Protein AF-A0AAD8Y8S9-F1 (afdb_monomer_lite)

Radius of gyration: 29.92 Å; chains: 1; bounding box: 89×87×7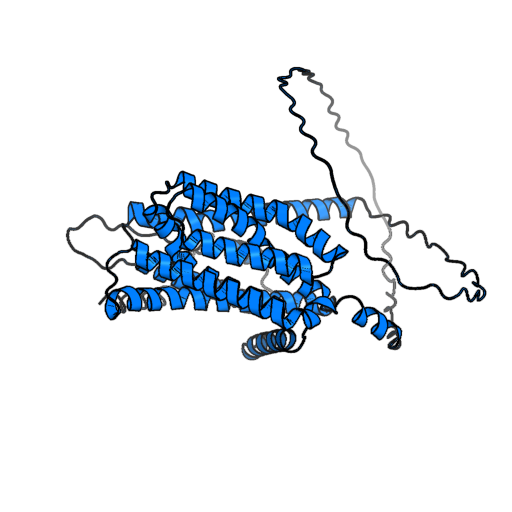2 Å

Foldseek 3Di:
DDPVVVVVLLVVLVCVQCVQLQLVLLLLLLLLLLLLVLQLLLCLQVLCVVLVHDLVLLVVLVVLLQVLQVVLLVVLVVCCVPVNLLVLLLQLLVLSLVLLVLSLPDNHSVSSSSSSNSNSNNVSSVNSSLVSLCVLDDPVCNVSSVVSSVLSSLVSSLVSLVCNLVLLCCVCPVVVPVDPNVSSSVSSVSSSVSSVVSSVSSVVSVVSNRPSPPPVVVVVVVCPPPPPPPPPPPDPDDDDDDDDDDDDDDDDDDDDDDDDDDDDDDDDDDDDDDDDDDDDDDDDDDDDDDDDDDDDDDDDPPPPPPPPPPPDPVVVVVVVVVVVVVVVVVVVVVVVCCCVSSVVSVCCCVVPVDDSSNSSVVVSVLSVVLSVLVVCVVVVVVVVVVCVVVDDDDDPPPVVLSVVLSPQPFDQDDDDDDPDPDDRQTDRDRDDPDDDDDDDDDDDDDPRPPRVPPPD

Structure (mmCIF, N/CA/C/O backbone):
data_AF-A0AAD8Y8S9-F1
#
_entry.id   AF-A0AAD8Y8S9-F1
#
loop_
_atom_site.group_PDB
_atom_site.id
_atom_site.type_symbol
_atom_site.label_atom_id
_atom_site.label_alt_id
_atom_site.label_comp_id
_atom_site.label_asym_id
_atom_site.label_entity_id
_atom_site.label_seq_id
_atom_site.pdbx_PDB_ins_code
_atom_site.Cartn_x
_atom_site.Cartn_y
_atom_site.Cartn_z
_atom_site.occupancy
_atom_site.B_iso_or_equiv
_atom_site.auth_seq_id
_atom_site.auth_comp_id
_atom_site.auth_asym_id
_atom_site.auth_atom_id
_atom_site.pdbx_PDB_model_num
ATOM 1 N N . MET A 1 1 ? 11.846 24.682 -14.831 1.00 52.94 1 MET A N 1
ATOM 2 C CA . MET A 1 1 ? 10.849 23.632 -15.148 1.00 52.94 1 MET A CA 1
ATOM 3 C C . MET A 1 1 ? 9.465 24.227 -14.907 1.00 52.94 1 MET A C 1
ATOM 5 O O . MET A 1 1 ? 9.273 24.819 -13.855 1.00 52.94 1 MET A O 1
ATOM 9 N N . THR A 1 2 ? 8.550 24.214 -15.878 1.00 69.31 2 THR A N 1
ATOM 10 C CA . THR A 1 2 ? 7.237 24.877 -15.729 1.00 69.31 2 THR A CA 1
ATOM 11 C C . THR A 1 2 ? 6.221 23.908 -15.118 1.00 69.31 2 THR A C 1
ATOM 13 O O . THR A 1 2 ? 6.289 22.711 -15.359 1.00 69.31 2 THR A O 1
ATOM 16 N N . THR A 1 3 ? 5.237 24.379 -14.348 1.00 67.00 3 THR A N 1
ATOM 17 C CA . THR A 1 3 ? 4.162 23.514 -13.800 1.00 67.00 3 THR A CA 1
ATOM 18 C C . THR A 1 3 ? 3.434 22.713 -14.886 1.00 67.00 3 THR A C 1
ATOM 20 O O . THR A 1 3 ? 3.060 21.560 -14.674 1.00 67.00 3 THR A O 1
ATOM 23 N N . LYS A 1 4 ? 3.319 23.292 -16.089 1.00 70.31 4 LYS A N 1
ATOM 24 C CA . LYS A 1 4 ? 2.827 22.611 -17.293 1.00 70.31 4 LYS A CA 1
ATOM 25 C C . LYS A 1 4 ? 3.644 21.360 -17.639 1.00 70.31 4 LYS A C 1
ATOM 27 O O . LYS A 1 4 ? 3.042 20.367 -18.031 1.00 70.31 4 LYS A O 1
ATOM 32 N N . SER A 1 5 ? 4.966 21.366 -17.446 1.00 82.75 5 SER A N 1
ATOM 33 C CA . SER A 1 5 ? 5.802 20.201 -17.752 1.00 82.75 5 SER A CA 1
ATOM 34 C C . SER A 1 5 ? 5.580 19.054 -16.767 1.00 82.75 5 SER A C 1
ATOM 36 O O . SER A 1 5 ? 5.562 17.909 -17.191 1.00 82.75 5 SER A O 1
ATOM 38 N N . ILE A 1 6 ? 5.339 19.327 -15.477 1.00 83.12 6 ILE A N 1
ATOM 39 C CA . ILE A 1 6 ? 5.088 18.265 -14.482 1.00 83.12 6 ILE A CA 1
ATOM 40 C C . ILE A 1 6 ? 3.789 17.527 -14.805 1.00 83.12 6 ILE A C 1
ATOM 42 O O . ILE A 1 6 ? 3.783 16.301 -14.873 1.00 83.12 6 ILE A O 1
ATOM 46 N N . LEU A 1 7 ? 2.696 18.261 -15.048 1.00 88.44 7 LEU A N 1
ATOM 47 C CA . LEU A 1 7 ? 1.416 17.640 -15.391 1.00 88.44 7 LEU A CA 1
ATOM 48 C C . LEU A 1 7 ? 1.521 16.837 -16.693 1.00 88.44 7 LEU A C 1
ATOM 50 O O . LEU A 1 7 ? 1.014 15.721 -16.756 1.00 88.44 7 LEU A O 1
ATOM 54 N N . GLN A 1 8 ? 2.226 17.365 -17.697 1.00 92.00 8 GLN A N 1
ATOM 55 C CA . GLN A 1 8 ? 2.483 16.654 -18.949 1.00 92.00 8 GLN A CA 1
ATOM 56 C C . GLN A 1 8 ? 3.297 15.373 -18.730 1.00 92.00 8 GLN A C 1
ATOM 58 O O . GLN A 1 8 ? 2.920 14.336 -19.264 1.00 92.00 8 GLN A O 1
ATOM 63 N N . THR A 1 9 ? 4.350 15.395 -17.906 1.00 88.38 9 THR A N 1
ATOM 64 C CA . THR A 1 9 ? 5.124 14.191 -17.552 1.00 88.38 9 THR A CA 1
ATOM 65 C C . THR A 1 9 ? 4.269 13.166 -16.799 1.00 88.38 9 THR A C 1
ATOM 67 O O . THR A 1 9 ? 4.338 11.970 -17.077 1.00 88.38 9 THR A O 1
ATOM 70 N N . GLN A 1 10 ? 3.408 13.604 -15.878 1.00 92.94 10 GLN A N 1
ATOM 71 C CA . GLN A 1 10 ? 2.506 12.701 -15.152 1.00 92.94 10 GLN A CA 1
ATOM 72 C C . GLN A 1 10 ? 1.436 12.092 -16.065 1.00 92.94 10 GLN A C 1
ATOM 74 O O . GLN A 1 10 ? 1.157 10.899 -15.980 1.00 92.94 10 GLN A O 1
ATOM 79 N N . GLN A 1 11 ? 0.869 12.884 -16.978 1.00 95.06 11 GLN A N 1
ATOM 80 C CA . GLN A 1 11 ? -0.057 12.396 -18.002 1.00 95.06 11 GLN A CA 1
ATOM 81 C C . GLN A 1 11 ? 0.637 11.430 -18.963 1.00 95.06 11 GLN A C 1
ATOM 83 O O . GLN A 1 11 ? 0.073 10.392 -19.302 1.00 95.06 11 GLN A O 1
ATOM 88 N N . HIS A 1 12 ? 1.869 11.742 -19.367 1.00 95.06 12 HIS A N 1
ATOM 89 C CA . HIS A 1 12 ? 2.670 10.900 -20.244 1.00 95.06 12 HIS A CA 1
ATOM 90 C C . HIS A 1 12 ? 2.972 9.544 -19.601 1.00 95.06 12 HIS A C 1
ATOM 92 O O . HIS A 1 12 ? 2.678 8.511 -20.195 1.00 95.06 12 HIS A O 1
ATOM 98 N N . THR A 1 13 ? 3.477 9.528 -18.365 1.00 94.25 13 THR A N 1
ATOM 99 C CA . THR A 1 13 ? 3.764 8.280 -17.636 1.00 94.25 13 THR A CA 1
ATOM 100 C C . THR A 1 13 ? 2.497 7.471 -17.362 1.00 94.25 13 THR A C 1
ATOM 102 O O . THR A 1 13 ? 2.500 6.259 -17.563 1.00 94.25 13 THR A O 1
ATOM 105 N N . LEU A 1 14 ? 1.381 8.118 -17.002 1.00 95.69 14 LEU A N 1
ATOM 106 C CA . LEU A 1 14 ? 0.089 7.442 -16.853 1.00 95.69 14 LEU A CA 1
ATOM 107 C C . LEU A 1 14 ? -0.353 6.781 -18.164 1.00 95.69 14 LEU A C 1
ATOM 109 O O . LEU A 1 14 ? -0.742 5.616 -18.176 1.00 95.69 14 LEU A O 1
ATOM 113 N N . HIS A 1 15 ? -0.263 7.507 -19.276 1.00 96.56 15 HIS A N 1
ATOM 114 C CA . HIS A 1 15 ? -0.602 6.989 -20.596 1.00 96.56 15 HIS A CA 1
ATOM 115 C C . HIS A 1 15 ? 0.310 5.821 -21.000 1.00 96.56 15 HIS A C 1
ATOM 117 O O . HIS A 1 15 ? -0.178 4.831 -21.539 1.00 96.56 15 HIS A O 1
ATOM 123 N N . LEU A 1 16 ? 1.609 5.875 -20.678 1.00 94.69 16 LEU A N 1
ATOM 124 C CA . LEU A 1 16 ? 2.534 4.755 -20.885 1.00 94.69 16 LEU A CA 1
ATOM 125 C C . LEU A 1 16 ? 2.113 3.504 -20.102 1.00 94.69 16 LEU A C 1
ATOM 127 O O . LEU A 1 16 ? 2.138 2.406 -20.658 1.00 94.69 16 LEU A O 1
ATOM 131 N N . PHE A 1 17 ? 1.697 3.654 -18.840 1.00 94.94 17 PHE A N 1
ATOM 132 C CA . PHE A 1 17 ? 1.209 2.530 -18.036 1.00 94.94 17 PHE A CA 1
ATOM 133 C C . PHE A 1 17 ? -0.097 1.958 -18.568 1.00 94.94 17 PHE A C 1
ATOM 135 O O . PHE A 1 17 ? -0.252 0.745 -18.632 1.00 94.94 17 PHE A O 1
ATOM 142 N N . LEU A 1 18 ? -1.040 2.815 -18.954 1.00 94.62 18 LEU A N 1
ATOM 143 C CA . LEU A 1 18 ? -2.363 2.376 -19.389 1.00 94.62 18 LEU A CA 1
ATOM 144 C C . LEU A 1 18 ? -2.374 1.813 -20.813 1.00 94.62 18 LEU A C 1
ATOM 146 O O . LEU A 1 18 ? -3.229 0.984 -21.122 1.00 94.62 18 LEU A O 1
ATOM 150 N N . ASN A 1 19 ? -1.432 2.209 -21.668 1.00 95.50 19 ASN A N 1
ATOM 151 C CA . ASN A 1 19 ? -1.376 1.713 -23.041 1.00 95.50 19 ASN A CA 1
ATOM 152 C C . ASN A 1 19 ? -0.568 0.432 -23.203 1.00 95.50 19 ASN A C 1
ATOM 154 O O . ASN A 1 19 ? -0.796 -0.286 -24.173 1.00 95.50 19 ASN A O 1
ATOM 158 N N . ASN A 1 20 ? 0.363 0.132 -22.297 1.00 93.38 20 ASN A N 1
ATOM 159 C CA . ASN A 1 20 ? 1.139 -1.097 -22.378 1.00 93.38 20 ASN A CA 1
ATOM 160 C C . ASN A 1 20 ? 0.414 -2.233 -21.627 1.00 93.38 20 ASN A C 1
ATOM 162 O O . ASN A 1 20 ? 0.330 -2.189 -20.397 1.00 93.38 20 ASN A O 1
ATOM 166 N N . PRO A 1 21 ? -0.101 -3.272 -22.320 1.00 91.31 21 PRO A N 1
ATOM 167 C CA . PRO A 1 21 ? -0.893 -4.323 -21.683 1.00 91.31 21 PRO A CA 1
ATOM 168 C C . PRO A 1 21 ? -0.152 -5.060 -20.562 1.00 91.31 21 PRO A C 1
ATOM 170 O O . PRO A 1 21 ? -0.786 -5.491 -19.601 1.00 91.31 21 PRO A O 1
ATOM 173 N N . SER A 1 22 ? 1.178 -5.183 -20.652 1.00 92.56 22 SER A N 1
ATOM 174 C CA . SER A 1 22 ? 1.963 -5.925 -19.661 1.00 92.56 22 SER A CA 1
ATOM 175 C C . SER A 1 22 ? 2.154 -5.184 -18.338 1.00 92.56 22 SER A C 1
ATOM 177 O O . SER A 1 22 ? 2.364 -5.825 -17.308 1.00 92.56 22 SER A O 1
ATOM 179 N N . THR A 1 23 ? 2.069 -3.851 -18.341 1.00 95.38 23 THR A N 1
ATOM 180 C CA . THR A 1 23 ? 2.217 -3.016 -17.139 1.00 95.38 23 THR A CA 1
ATOM 181 C C . THR A 1 23 ? 0.886 -2.470 -16.645 1.00 95.38 23 THR A C 1
ATOM 183 O O . THR A 1 23 ? 0.728 -2.279 -15.440 1.00 95.38 23 THR A O 1
ATOM 186 N N . ARG A 1 24 ? -0.101 -2.300 -17.534 1.00 96.50 24 ARG A N 1
ATOM 187 C CA . ARG A 1 24 ? -1.433 -1.772 -17.220 1.00 96.50 24 ARG A CA 1
ATOM 188 C C . ARG A 1 24 ? -2.076 -2.471 -16.033 1.00 96.50 24 ARG A C 1
ATOM 190 O O . ARG A 1 24 ? -2.418 -1.821 -15.049 1.00 96.50 24 ARG A O 1
ATOM 197 N N . THR A 1 25 ? -2.246 -3.786 -16.114 1.00 96.88 25 THR A N 1
ATOM 198 C CA . THR A 1 25 ? -2.974 -4.525 -15.078 1.00 96.88 25 THR A CA 1
ATOM 199 C C . THR A 1 25 ? -2.217 -4.583 -13.752 1.00 96.88 25 THR A C 1
ATOM 201 O O . THR A 1 25 ? -2.823 -4.236 -12.740 1.00 96.88 25 THR A O 1
ATOM 204 N N . PRO A 1 26 ? -0.907 -4.899 -13.710 1.00 96.81 26 PRO A N 1
ATOM 205 C CA . PRO A 1 26 ? -0.109 -4.777 -12.487 1.00 96.81 26 PRO A CA 1
ATOM 206 C C . PRO A 1 26 ? -0.210 -3.398 -11.818 1.00 96.81 26 PRO A C 1
ATOM 208 O O . PRO A 1 26 ? -0.417 -3.312 -10.607 1.00 96.81 26 PRO A O 1
ATOM 211 N N . THR A 1 27 ? -0.135 -2.324 -12.608 1.00 97.25 27 THR A N 1
ATOM 212 C CA . THR A 1 27 ? -0.271 -0.945 -12.125 1.00 97.25 27 THR A CA 1
ATOM 213 C C . THR A 1 27 ? -1.664 -0.678 -11.555 1.00 97.25 27 THR A C 1
ATOM 215 O O . THR A 1 27 ? -1.774 -0.186 -10.434 1.00 97.25 27 THR A O 1
ATOM 218 N N . ILE A 1 28 ? -2.733 -1.056 -12.268 1.00 97.44 28 ILE A N 1
ATOM 219 C CA . ILE A 1 28 ? -4.119 -0.887 -11.799 1.00 97.44 28 ILE A CA 1
ATOM 220 C C . ILE A 1 28 ? -4.354 -1.652 -10.494 1.00 97.44 28 ILE A C 1
ATOM 222 O O . ILE A 1 28 ? -4.948 -1.101 -9.570 1.00 97.44 28 ILE A O 1
ATOM 226 N N . VAL A 1 29 ? -3.873 -2.895 -10.393 1.00 97.44 29 VAL A N 1
ATOM 227 C CA . VAL A 1 29 ? -3.993 -3.731 -9.187 1.00 97.44 29 VAL A CA 1
ATOM 228 C C . VAL A 1 29 ? -3.345 -3.041 -7.986 1.00 97.44 29 VAL A C 1
ATOM 230 O O . VAL A 1 29 ? -3.935 -2.983 -6.906 1.00 97.44 29 VAL A O 1
ATOM 233 N N . LEU A 1 30 ? -2.152 -2.473 -8.172 1.00 97.38 30 LEU A N 1
ATOM 234 C CA . LEU A 1 30 ? -1.446 -1.772 -7.104 1.00 97.38 30 LEU A CA 1
ATOM 235 C C . LEU A 1 30 ? -2.103 -0.431 -6.744 1.00 97.38 30 LEU A C 1
ATOM 237 O O . LEU A 1 30 ? -2.157 -0.076 -5.562 1.00 97.38 30 LEU A O 1
ATOM 241 N N . TYR A 1 31 ? -2.651 0.279 -7.734 1.00 98.00 31 TYR A N 1
ATOM 242 C CA . TYR A 1 31 ? -3.430 1.500 -7.532 1.00 98.00 31 TYR A CA 1
ATOM 243 C C . TYR A 1 31 ? -4.644 1.235 -6.648 1.00 98.00 31 TYR A C 1
ATOM 245 O O . TYR A 1 31 ? -4.763 1.832 -5.580 1.00 98.00 31 TYR A O 1
ATOM 253 N N . VAL A 1 32 ? -5.519 0.308 -7.040 1.00 97.62 32 VAL A N 1
ATOM 254 C CA . VAL A 1 32 ? -6.746 0.029 -6.277 1.00 97.62 32 VAL A CA 1
ATOM 255 C C . VAL A 1 32 ? -6.432 -0.492 -4.877 1.00 97.62 32 VAL A C 1
ATOM 257 O O . VAL A 1 32 ? -7.050 -0.042 -3.913 1.00 97.62 32 VAL A O 1
ATOM 260 N N . ALA A 1 33 ? -5.425 -1.359 -4.731 1.00 97.62 33 ALA A N 1
ATOM 261 C CA . ALA A 1 33 ? -5.002 -1.859 -3.426 1.00 97.62 33 ALA A CA 1
ATOM 262 C C . ALA A 1 33 ? -4.489 -0.729 -2.521 1.00 97.62 33 ALA A C 1
ATOM 264 O O . ALA A 1 33 ? -4.821 -0.684 -1.339 1.00 97.62 33 ALA A O 1
ATOM 265 N N . SER A 1 34 ? -3.724 0.218 -3.065 1.00 97.56 34 SER A N 1
ATOM 266 C CA . SER A 1 34 ? -3.180 1.332 -2.281 1.00 97.56 34 SER A CA 1
ATOM 267 C C . SER A 1 34 ? -4.209 2.412 -1.980 1.00 97.56 34 SER A C 1
ATOM 269 O O . SER A 1 34 ? -4.171 2.994 -0.900 1.00 97.56 34 SER A O 1
ATOM 271 N N . PHE A 1 35 ? -5.152 2.652 -2.892 1.00 97.69 35 PHE A N 1
ATOM 272 C CA . PHE A 1 35 ? -6.320 3.485 -2.630 1.00 97.69 35 PHE A CA 1
ATOM 273 C C . PHE A 1 35 ? -7.147 2.906 -1.476 1.00 97.69 35 PHE A C 1
ATOM 275 O O . PHE A 1 35 ? -7.404 3.593 -0.487 1.00 97.69 35 PHE A O 1
ATOM 282 N N . GLY A 1 36 ? -7.489 1.615 -1.568 1.00 96.88 36 GLY A N 1
ATOM 283 C CA . GLY A 1 36 ? -8.200 0.887 -0.522 1.00 96.88 36 GLY A CA 1
ATOM 284 C C . GLY A 1 36 ? -7.439 0.894 0.801 1.00 96.88 36 GLY A C 1
ATOM 285 O O . GLY A 1 36 ? -8.038 1.168 1.836 1.00 96.88 36 GLY A O 1
ATOM 286 N N . GLY A 1 37 ? -6.119 0.682 0.757 1.00 96.38 37 GLY A N 1
ATOM 287 C CA . GLY A 1 37 ? -5.204 0.742 1.898 1.00 96.38 37 GLY A CA 1
ATOM 288 C C . GLY A 1 37 ? -5.150 2.115 2.576 1.00 96.38 37 GLY A C 1
ATOM 289 O O . GLY A 1 37 ? -5.147 2.222 3.800 1.00 96.38 37 GLY A O 1
ATOM 290 N N . ALA A 1 38 ? -5.162 3.189 1.791 1.00 96.06 38 ALA A N 1
ATOM 291 C CA . ALA A 1 38 ? -5.171 4.548 2.315 1.00 96.06 38 ALA A CA 1
ATOM 292 C C . ALA A 1 38 ? -6.505 4.915 2.978 1.00 96.06 38 ALA A C 1
ATOM 294 O O . ALA A 1 38 ? -6.507 5.604 3.998 1.00 96.06 38 ALA A O 1
ATOM 295 N N . LEU A 1 39 ? -7.620 4.418 2.436 1.00 95.12 39 LEU A N 1
ATOM 296 C CA . LEU A 1 39 ? -8.967 4.686 2.937 1.00 95.12 39 LEU A CA 1
ATOM 297 C C . LEU A 1 39 ? -9.153 4.234 4.392 1.00 95.12 39 LEU A C 1
ATOM 299 O O . LEU A 1 39 ? -9.723 4.951 5.203 1.00 95.12 39 LEU A O 1
ATOM 303 N N . HIS A 1 40 ? -8.642 3.055 4.741 1.00 94.75 40 HIS A N 1
ATOM 304 C CA . HIS A 1 40 ? -8.805 2.484 6.081 1.00 94.75 40 HIS A CA 1
ATOM 305 C C . HIS A 1 40 ? -7.580 2.697 6.999 1.00 94.75 40 HIS A C 1
ATOM 307 O O . HIS A 1 40 ? -7.557 2.216 8.137 1.00 94.75 40 HIS A O 1
ATOM 313 N N . ALA A 1 41 ? -6.557 3.428 6.542 1.00 93.56 41 ALA A N 1
ATOM 314 C CA . ALA A 1 41 ? -5.334 3.659 7.311 1.00 93.56 41 ALA A CA 1
ATOM 315 C C . ALA A 1 41 ? -5.613 4.375 8.644 1.00 93.56 41 ALA A C 1
ATOM 317 O O . ALA A 1 41 ? -5.140 3.932 9.689 1.00 93.56 41 ALA A O 1
ATOM 318 N N . ALA A 1 42 ? -6.440 5.426 8.623 1.00 91.19 42 ALA A N 1
ATOM 319 C CA . ALA A 1 42 ? -6.767 6.226 9.807 1.00 91.19 42 ALA A CA 1
ATOM 320 C C . ALA A 1 42 ? -7.533 5.437 10.884 1.00 91.19 42 ALA A C 1
ATOM 322 O O . ALA A 1 42 ? -7.372 5.699 12.072 1.00 91.19 42 ALA A O 1
ATOM 323 N N . VAL A 1 43 ? -8.336 4.450 10.479 1.00 95.56 43 VAL A N 1
ATOM 324 C CA . VAL A 1 43 ? -9.185 3.665 11.386 1.00 95.56 43 VAL A CA 1
ATOM 325 C C . VAL A 1 43 ? -8.520 2.380 11.878 1.00 95.56 43 VAL A C 1
ATOM 327 O O . VAL A 1 43 ? -8.980 1.777 12.841 1.00 95.56 43 VAL A O 1
ATOM 330 N N . THR A 1 44 ? -7.416 1.947 11.262 1.00 95.88 44 THR A N 1
ATOM 331 C CA . THR A 1 44 ? -6.828 0.624 11.533 1.00 95.88 44 THR A CA 1
ATOM 332 C C . THR A 1 44 ? -6.433 0.422 12.992 1.00 95.88 44 THR A C 1
ATOM 334 O O . THR A 1 44 ? -6.773 -0.601 13.587 1.00 95.88 44 THR A O 1
ATOM 337 N N . THR A 1 45 ? -5.783 1.410 13.600 1.00 94.81 45 THR A N 1
ATOM 338 C CA . THR A 1 45 ? -5.390 1.342 15.012 1.00 94.81 45 THR A CA 1
ATOM 339 C C . THR A 1 45 ? -6.612 1.325 15.934 1.00 94.81 45 THR A C 1
ATOM 341 O O . THR A 1 45 ? -6.680 0.509 16.852 1.00 94.81 45 THR A O 1
ATOM 344 N N . PHE A 1 46 ? -7.618 2.162 15.660 1.00 95.69 46 PHE A N 1
ATOM 345 C CA . PHE A 1 46 ? -8.862 2.212 16.437 1.00 95.69 46 PHE A CA 1
ATOM 346 C C . PHE A 1 46 ? -9.660 0.910 16.329 1.00 95.69 46 PHE A C 1
ATOM 348 O O . PHE A 1 46 ? -10.169 0.420 17.335 1.00 95.69 46 PHE A O 1
ATOM 355 N N . PHE A 1 47 ? -9.688 0.305 15.143 1.00 97.38 47 PHE A N 1
ATOM 356 C CA . PHE A 1 47 ? -10.296 -0.997 14.904 1.00 97.38 47 PHE A CA 1
ATOM 357 C C . PHE A 1 47 ? -9.645 -2.096 15.752 1.00 97.38 47 PHE A C 1
ATOM 359 O O . PHE A 1 47 ? -10.347 -2.844 16.432 1.00 97.38 47 PHE A O 1
ATOM 366 N N . TYR A 1 48 ? -8.313 -2.170 15.791 1.00 97.69 48 TYR A N 1
ATOM 367 C CA . TYR A 1 48 ? -7.624 -3.159 16.626 1.00 97.69 48 TYR A CA 1
ATOM 368 C C . TYR A 1 48 ? -7.924 -2.968 18.115 1.00 97.69 48 TYR A C 1
ATOM 370 O O . TYR A 1 48 ? -8.219 -3.946 18.802 1.00 97.69 48 TYR A O 1
ATOM 378 N N . LEU A 1 49 ? -7.937 -1.720 18.593 1.00 96.75 49 LEU A N 1
ATOM 379 C CA . LEU A 1 49 ? -8.338 -1.415 19.968 1.00 96.75 49 LEU A CA 1
ATOM 380 C C . LEU A 1 49 ? -9.792 -1.828 20.242 1.00 96.75 49 LEU A C 1
ATOM 382 O O . LEU A 1 49 ? -10.074 -2.372 21.303 1.00 96.75 49 LEU A O 1
ATOM 386 N N . SER A 1 50 ? -10.707 -1.626 19.287 1.00 96.56 50 SER A N 1
ATOM 387 C CA . SER A 1 50 ? -12.122 -2.008 19.433 1.00 96.56 50 SER A CA 1
ATOM 388 C C . SER A 1 50 ? -12.355 -3.525 19.470 1.00 96.56 50 SER A C 1
ATOM 390 O O . SER A 1 50 ? -13.326 -3.980 20.063 1.00 96.56 50 SER A O 1
ATOM 392 N N . ILE A 1 51 ? -11.442 -4.319 18.897 1.00 97.31 51 ILE A N 1
ATOM 393 C CA . ILE A 1 51 ? -11.425 -5.789 19.025 1.00 97.31 51 ILE A CA 1
ATOM 394 C C . ILE A 1 51 ? -10.842 -6.233 20.383 1.00 97.31 51 ILE A C 1
ATOM 396 O O . ILE A 1 51 ? -10.957 -7.398 20.758 1.00 97.31 51 ILE A O 1
ATOM 400 N N . GLY A 1 52 ? -10.231 -5.315 21.137 1.00 97.56 52 GLY A N 1
ATOM 401 C CA . GLY A 1 52 ? -9.581 -5.595 22.416 1.00 97.56 52 GLY A CA 1
ATOM 402 C C . GLY A 1 52 ? -8.087 -5.901 22.303 1.00 97.56 52 GLY A C 1
ATOM 403 O O . GLY A 1 52 ? -7.513 -6.445 23.243 1.00 97.56 52 GLY A O 1
ATOM 404 N N . ALA A 1 53 ? -7.439 -5.574 21.178 1.00 97.38 53 ALA A N 1
ATOM 405 C CA . ALA A 1 53 ? -5.988 -5.698 21.070 1.00 97.38 53 ALA A CA 1
ATOM 406 C C . ALA A 1 53 ? -5.292 -4.637 21.931 1.00 97.38 53 ALA A C 1
ATOM 408 O O . ALA A 1 53 ? -5.622 -3.453 21.874 1.00 97.38 53 ALA A O 1
ATOM 409 N N . SER A 1 54 ? -4.283 -5.051 22.690 1.00 96.88 54 SER A N 1
ATOM 410 C CA . SER A 1 54 ? -3.406 -4.125 23.416 1.00 96.88 54 SER A CA 1
ATOM 411 C C . SER A 1 54 ? -2.461 -3.368 22.470 1.00 96.88 54 SER A C 1
ATOM 413 O O . SER A 1 54 ? -2.173 -3.810 21.357 1.00 96.88 54 SER A O 1
ATOM 415 N N . THR A 1 55 ? -1.897 -2.247 22.925 1.00 93.19 55 THR A N 1
ATOM 416 C CA . THR A 1 55 ? -0.887 -1.476 22.171 1.00 93.19 55 THR A CA 1
ATOM 417 C C . THR A 1 55 ? 0.327 -2.327 21.784 1.00 93.19 55 THR A C 1
ATOM 419 O O . THR A 1 55 ? 0.803 -2.269 20.648 1.00 93.19 55 THR A O 1
ATOM 422 N N . LEU A 1 56 ? 0.779 -3.191 22.699 1.00 94.25 56 LEU A N 1
ATOM 423 C CA . LEU A 1 56 ? 1.853 -4.151 22.449 1.00 94.25 56 LEU A CA 1
ATOM 424 C C . LEU A 1 56 ? 1.479 -5.147 21.343 1.00 94.25 56 LEU A C 1
ATOM 426 O O . LEU A 1 56 ? 2.314 -5.494 20.509 1.00 94.25 56 LEU A O 1
ATOM 430 N N . GLU A 1 57 ? 0.232 -5.612 21.313 1.00 96.81 57 GLU A N 1
ATOM 431 C CA . GLU A 1 57 ? -0.240 -6.520 20.268 1.00 96.81 57 GLU A CA 1
ATOM 432 C C . GLU A 1 57 ? -0.344 -5.842 18.910 1.00 96.81 57 GLU A C 1
ATOM 434 O O . GLU A 1 57 ? 0.040 -6.456 17.920 1.00 96.81 57 GLU A O 1
ATOM 439 N N . ILE A 1 58 ? -0.764 -4.578 18.853 1.00 96.25 58 ILE A N 1
ATOM 440 C CA . ILE A 1 58 ? -0.742 -3.790 17.614 1.00 96.25 58 ILE A CA 1
ATOM 441 C C . ILE A 1 58 ? 0.691 -3.705 17.068 1.00 96.25 58 ILE A C 1
ATOM 443 O O . ILE A 1 58 ? 0.917 -3.972 15.885 1.00 96.25 58 ILE A O 1
ATOM 447 N N . GLY A 1 59 ? 1.673 -3.438 17.937 1.00 92.81 59 GLY A N 1
ATOM 448 C CA . GLY A 1 59 ? 3.091 -3.473 17.571 1.00 92.81 59 GLY A CA 1
ATOM 449 C C . GLY A 1 59 ? 3.541 -4.845 17.054 1.00 92.81 59 GLY A C 1
ATOM 450 O O . GLY A 1 59 ? 4.222 -4.931 16.032 1.00 92.81 59 GLY A O 1
ATOM 451 N N . ARG A 1 60 ? 3.105 -5.938 17.698 1.00 95.81 60 ARG A N 1
ATOM 452 C CA . ARG A 1 60 ? 3.391 -7.314 17.248 1.00 95.81 60 ARG A CA 1
ATOM 453 C C . ARG A 1 60 ? 2.768 -7.632 15.888 1.00 95.81 60 ARG A C 1
ATOM 455 O O . ARG A 1 60 ? 3.421 -8.281 15.078 1.00 95.81 60 ARG A O 1
ATOM 462 N N . LEU A 1 61 ? 1.543 -7.180 15.615 1.00 96.19 61 LEU A N 1
ATOM 463 C CA . LEU A 1 61 ? 0.903 -7.343 14.303 1.00 96.19 61 LEU A CA 1
ATOM 464 C C . LEU A 1 61 ? 1.705 -6.620 13.212 1.00 96.19 61 LEU A C 1
ATOM 466 O O . LEU A 1 61 ? 1.965 -7.202 12.161 1.00 96.19 61 LEU A O 1
ATOM 470 N N . GLY A 1 62 ? 2.149 -5.388 13.489 1.00 93.50 62 GLY A N 1
ATOM 471 C CA . GLY A 1 62 ? 3.056 -4.635 12.618 1.00 93.50 62 GLY A CA 1
ATOM 472 C C . GLY A 1 62 ? 4.358 -5.384 12.345 1.00 93.50 62 GLY A C 1
ATOM 473 O O . GLY A 1 62 ? 4.739 -5.566 11.192 1.00 93.50 62 GLY A O 1
ATOM 474 N N . PHE A 1 63 ? 4.997 -5.894 13.399 1.00 94.25 63 PHE A N 1
ATOM 475 C CA . PHE A 1 63 ? 6.219 -6.687 13.287 1.00 94.25 63 PHE A CA 1
ATOM 476 C C . PHE A 1 63 ? 6.034 -7.936 12.412 1.00 94.25 63 PHE A C 1
ATOM 478 O O . PHE A 1 63 ? 6.851 -8.182 11.528 1.00 94.25 63 PHE A O 1
ATOM 485 N N . ILE A 1 64 ? 4.945 -8.690 12.603 1.00 96.38 64 ILE A N 1
ATOM 486 C CA . ILE A 1 64 ? 4.628 -9.878 11.793 1.00 96.38 64 ILE A CA 1
ATOM 487 C C . ILE A 1 64 ? 4.500 -9.512 10.307 1.00 96.38 64 ILE A C 1
ATOM 489 O O . ILE A 1 64 ? 5.094 -10.185 9.463 1.00 96.38 64 ILE A O 1
ATOM 493 N N . MET A 1 65 ? 3.771 -8.436 9.984 1.00 96.06 65 MET A N 1
ATOM 494 C CA . MET A 1 65 ? 3.640 -7.958 8.601 1.00 96.06 65 MET A CA 1
ATOM 495 C C . MET A 1 65 ? 5.004 -7.590 8.003 1.00 96.06 65 MET A C 1
ATOM 497 O O . MET A 1 65 ? 5.316 -8.013 6.890 1.00 96.06 65 MET A O 1
ATOM 501 N N . SER A 1 66 ? 5.839 -6.859 8.748 1.00 92.44 66 SER A N 1
ATOM 502 C CA . SER A 1 66 ? 7.174 -6.444 8.301 1.00 92.44 66 SER A CA 1
ATOM 503 C C . SER A 1 66 ? 8.117 -7.622 8.070 1.00 92.44 66 SER A C 1
ATOM 505 O O . SER A 1 66 ? 8.839 -7.629 7.078 1.00 92.44 66 SER A O 1
ATOM 507 N N . VAL A 1 67 ? 8.098 -8.641 8.936 1.00 95.00 67 VAL A N 1
ATOM 508 C CA . VAL A 1 67 ? 8.878 -9.875 8.730 1.00 95.00 67 VAL A CA 1
ATOM 509 C C . VAL A 1 67 ? 8.407 -10.601 7.470 1.00 95.00 67 VAL A C 1
ATOM 511 O O . VAL A 1 67 ? 9.235 -11.014 6.659 1.00 95.00 67 VAL A O 1
ATOM 514 N N . GLY A 1 68 ? 7.090 -10.700 7.260 1.00 94.56 68 GLY A N 1
ATOM 515 C CA . GLY A 1 68 ? 6.520 -11.281 6.042 1.00 94.56 68 GLY A CA 1
ATOM 516 C C . GLY A 1 68 ? 6.938 -10.535 4.770 1.00 94.56 68 GLY A C 1
ATOM 517 O O . GLY A 1 68 ? 7.288 -11.167 3.774 1.00 94.56 68 GLY A O 1
ATOM 518 N N . ALA A 1 69 ? 6.978 -9.203 4.811 1.00 94.00 69 ALA A N 1
ATOM 519 C CA . ALA A 1 69 ? 7.453 -8.384 3.697 1.00 94.00 69 ALA A CA 1
ATOM 520 C C . ALA A 1 69 ? 8.968 -8.543 3.474 1.00 94.00 69 ALA A C 1
ATOM 522 O O . ALA A 1 69 ? 9.425 -8.723 2.347 1.00 94.00 69 ALA A O 1
ATOM 523 N N . LEU A 1 70 ? 9.759 -8.547 4.549 1.00 92.00 70 LEU A N 1
ATOM 524 C CA . LEU A 1 70 ? 11.213 -8.690 4.482 1.00 92.00 70 LEU A CA 1
ATOM 525 C C . LEU A 1 70 ? 11.625 -10.040 3.884 1.00 92.00 70 LEU A C 1
ATOM 527 O O . LEU A 1 70 ? 12.498 -10.088 3.023 1.00 92.00 70 LEU A O 1
ATOM 531 N N . MET A 1 71 ? 10.990 -11.129 4.322 1.00 94.94 71 MET A N 1
ATOM 532 C CA . MET A 1 71 ? 11.263 -12.473 3.808 1.00 94.94 71 MET A CA 1
ATOM 533 C C . MET A 1 71 ? 10.651 -12.698 2.424 1.00 94.94 71 MET A C 1
ATOM 535 O O . MET A 1 71 ? 11.256 -13.349 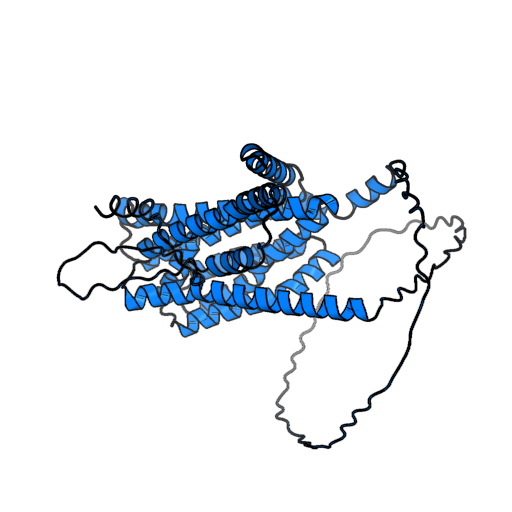1.573 1.00 94.94 71 MET A O 1
ATOM 539 N N . GLY A 1 72 ? 9.458 -12.154 2.180 1.00 94.12 72 GLY A N 1
ATOM 540 C CA . GLY A 1 72 ? 8.760 -12.322 0.913 1.00 94.12 72 GLY A CA 1
ATOM 541 C C . GLY A 1 72 ? 9.390 -11.533 -0.232 1.00 94.12 72 GLY A C 1
ATOM 542 O O . GLY A 1 72 ? 9.346 -11.999 -1.365 1.00 94.12 72 GLY A O 1
ATOM 543 N N . SER A 1 73 ? 10.051 -10.404 0.038 1.00 93.94 73 SER A N 1
ATOM 544 C CA . SER A 1 73 ? 10.705 -9.581 -0.987 1.00 93.94 73 SER A CA 1
ATOM 545 C C . SER A 1 73 ? 11.743 -10.352 -1.822 1.00 93.94 73 SER A C 1
ATOM 547 O O . SER A 1 73 ? 11.546 -10.442 -3.038 1.00 93.94 73 SER A O 1
ATOM 549 N N . PRO A 1 74 ? 12.790 -10.982 -1.246 1.00 95.00 74 PRO A N 1
ATOM 550 C CA . PRO A 1 74 ? 13.762 -11.756 -2.023 1.00 95.00 74 PRO A CA 1
ATOM 551 C C . PRO A 1 74 ? 13.130 -12.973 -2.708 1.00 95.00 74 PRO A C 1
ATOM 553 O O . PRO A 1 74 ? 13.450 -13.259 -3.860 1.00 95.00 74 PRO A O 1
ATOM 556 N N . MET A 1 75 ? 12.188 -13.657 -2.046 1.00 96.19 75 MET A N 1
ATOM 557 C CA . MET A 1 75 ? 11.465 -14.784 -2.647 1.00 96.19 75 MET A CA 1
ATOM 558 C C . MET A 1 75 ? 10.648 -14.351 -3.868 1.00 96.19 75 MET A C 1
ATOM 560 O O . MET A 1 75 ? 10.614 -15.051 -4.877 1.00 96.19 75 MET A O 1
ATOM 564 N N . SER A 1 76 ? 10.003 -13.190 -3.783 1.00 95.88 76 SER A N 1
ATOM 565 C CA . SER A 1 76 ? 9.179 -12.635 -4.849 1.00 95.88 76 SER A CA 1
ATOM 566 C C . SER A 1 76 ? 10.017 -12.142 -6.030 1.00 95.88 76 SER A C 1
ATOM 568 O O . SER A 1 76 ? 9.620 -12.364 -7.170 1.00 95.88 76 SER A O 1
ATOM 570 N N . GLY A 1 77 ? 11.207 -11.581 -5.775 1.00 94.81 77 GLY A N 1
ATOM 571 C CA . GLY A 1 77 ? 12.188 -11.248 -6.810 1.00 94.81 77 GLY A CA 1
ATOM 572 C C . GLY A 1 77 ? 12.702 -12.495 -7.530 1.00 94.81 77 GLY A C 1
ATOM 573 O O . GLY A 1 77 ? 12.621 -12.578 -8.750 1.00 94.81 77 GLY A O 1
ATOM 574 N N . TRP A 1 78 ? 13.103 -13.525 -6.780 1.00 96.31 78 TRP A N 1
ATOM 575 C CA . TRP A 1 78 ? 13.499 -14.811 -7.363 1.00 96.31 78 TRP A CA 1
ATOM 576 C C . TRP A 1 78 ? 12.379 -15.448 -8.201 1.00 96.31 78 TRP A C 1
ATOM 578 O O . TRP A 1 78 ? 12.621 -15.964 -9.293 1.00 96.31 78 TRP A O 1
ATOM 588 N N . ALA A 1 79 ? 11.137 -15.399 -7.712 1.00 96.31 79 ALA A N 1
ATOM 589 C CA . ALA A 1 79 ? 9.987 -15.913 -8.445 1.00 96.31 79 ALA A CA 1
ATOM 590 C C . ALA A 1 79 ? 9.682 -15.089 -9.707 1.00 96.31 79 ALA A C 1
ATOM 592 O O . ALA A 1 79 ? 9.319 -15.671 -10.727 1.00 96.31 79 ALA A O 1
ATOM 593 N N . LEU A 1 80 ? 9.858 -13.765 -9.653 1.00 94.88 80 LEU A N 1
ATOM 594 C CA . LEU A 1 80 ? 9.716 -12.859 -10.796 1.00 94.88 80 LEU A CA 1
ATOM 595 C C . LEU A 1 80 ? 10.747 -13.166 -11.889 1.00 94.88 80 LEU A C 1
ATOM 597 O O . LEU A 1 80 ? 10.409 -13.149 -13.075 1.00 94.88 80 LEU A O 1
ATOM 601 N N . ASP A 1 81 ? 11.975 -13.496 -11.493 1.00 94.31 81 ASP A N 1
ATOM 602 C CA . ASP A 1 81 ? 13.049 -13.860 -12.415 1.00 94.31 81 ASP A CA 1
ATOM 603 C C . ASP A 1 81 ? 12.819 -15.235 -13.053 1.00 94.31 81 ASP A C 1
ATOM 605 O O . ASP A 1 81 ? 12.995 -15.387 -14.261 1.00 94.31 81 ASP A O 1
ATOM 609 N N . LYS A 1 82 ? 12.391 -16.231 -12.264 1.00 95.62 82 LYS A N 1
ATOM 610 C CA . LYS A 1 82 ? 12.274 -17.624 -12.725 1.00 95.62 82 LYS A CA 1
ATOM 611 C C . LYS A 1 82 ? 10.947 -17.956 -13.408 1.00 95.62 82 LYS A C 1
ATOM 613 O O . LYS A 1 82 ? 10.930 -18.736 -14.354 1.00 95.62 82 LYS A O 1
ATOM 618 N N . TYR A 1 83 ? 9.840 -17.414 -12.912 1.00 95.31 83 TYR A N 1
ATOM 619 C CA . TYR A 1 83 ? 8.488 -17.770 -13.360 1.00 95.31 83 TYR A CA 1
ATOM 620 C C . TYR A 1 83 ? 7.754 -16.616 -14.055 1.00 95.31 83 TYR A C 1
ATOM 622 O O . TYR A 1 83 ? 6.588 -16.759 -14.432 1.00 95.31 83 TYR A O 1
ATOM 630 N N . GLY A 1 84 ? 8.417 -15.470 -14.219 1.00 94.12 84 GLY A N 1
ATOM 631 C CA . GLY A 1 84 ? 7.815 -14.262 -14.769 1.00 94.12 84 GLY A CA 1
ATOM 632 C C . GLY A 1 84 ? 6.887 -13.542 -13.779 1.00 94.12 84 GLY A C 1
ATOM 633 O O . GLY A 1 84 ? 6.737 -13.953 -12.629 1.00 94.12 84 GLY A O 1
ATOM 634 N N . PRO A 1 85 ? 6.243 -12.443 -14.209 1.00 96.00 85 PRO A N 1
ATOM 635 C CA . PRO A 1 85 ? 5.469 -11.567 -13.322 1.00 96.00 85 PRO A CA 1
ATOM 636 C C . PRO A 1 85 ? 4.136 -12.153 -12.867 1.00 96.00 85 PRO A C 1
ATOM 638 O O . PRO A 1 85 ? 3.652 -11.814 -11.790 1.00 96.00 85 PRO A O 1
ATOM 641 N N . TRP A 1 86 ? 3.536 -13.048 -13.652 1.00 96.25 86 TRP A N 1
ATOM 642 C CA . TRP A 1 86 ? 2.187 -13.543 -13.391 1.00 96.25 86 TRP A CA 1
ATOM 643 C C . TRP A 1 86 ? 2.037 -14.198 -12.011 1.00 96.25 86 TRP A C 1
ATOM 645 O O . TRP A 1 86 ? 1.147 -13.830 -11.242 1.00 96.25 86 TRP A O 1
ATOM 655 N N . ILE A 1 87 ? 2.904 -15.163 -11.696 1.00 96.50 87 ILE A N 1
ATOM 656 C CA . ILE A 1 87 ? 2.817 -15.954 -10.464 1.00 96.50 87 ILE A CA 1
ATOM 657 C C . ILE A 1 87 ? 3.019 -15.088 -9.210 1.00 96.50 87 ILE A C 1
ATOM 659 O O . ILE A 1 87 ? 2.113 -15.066 -8.374 1.00 96.50 87 ILE A O 1
ATOM 663 N N . PRO A 1 88 ? 4.137 -14.352 -9.044 1.00 97.31 88 PRO A N 1
ATOM 664 C CA . PRO A 1 88 ? 4.366 -13.575 -7.830 1.00 97.31 88 PRO A CA 1
ATOM 665 C C . PRO A 1 88 ? 3.343 -12.443 -7.648 1.00 97.31 88 PRO A C 1
ATOM 667 O O . PRO A 1 88 ? 2.906 -12.216 -6.519 1.00 97.31 88 PRO A O 1
ATOM 670 N N . ILE A 1 89 ? 2.888 -11.779 -8.723 1.00 97.56 89 ILE A N 1
ATOM 671 C CA . ILE A 1 89 ? 1.830 -10.754 -8.621 1.00 97.56 89 ILE A CA 1
ATOM 672 C C . ILE A 1 89 ? 0.513 -11.397 -8.176 1.00 97.56 89 ILE A C 1
ATOM 674 O O . ILE A 1 89 ? -0.142 -10.880 -7.276 1.00 97.56 89 ILE A O 1
ATOM 678 N N . SER A 1 90 ? 0.138 -12.547 -8.745 1.00 97.88 90 SER A N 1
ATOM 679 C CA . SER A 1 90 ? -1.113 -13.230 -8.384 1.00 97.88 90 SER A CA 1
ATOM 680 C C . SER A 1 90 ? -1.120 -13.683 -6.929 1.00 97.88 90 SER A C 1
ATOM 682 O O . SER A 1 90 ? -2.085 -13.430 -6.213 1.00 97.88 90 SER A O 1
ATOM 684 N N . VAL A 1 91 ? -0.034 -14.312 -6.470 1.00 97.75 91 VAL A N 1
ATOM 685 C CA . VAL A 1 91 ? 0.081 -14.791 -5.086 1.00 97.75 91 VAL A CA 1
ATOM 686 C C . VAL A 1 91 ? 0.011 -13.623 -4.105 1.00 97.75 91 VAL A C 1
ATOM 688 O O . VAL A 1 91 ? -0.786 -13.656 -3.170 1.00 97.75 91 VAL A O 1
ATOM 691 N N . THR A 1 92 ? 0.789 -12.563 -4.331 1.00 97.94 92 THR A N 1
ATOM 692 C CA . THR A 1 92 ? 0.799 -11.397 -3.434 1.00 97.94 92 THR A CA 1
ATOM 693 C C . THR A 1 92 ? -0.534 -10.646 -3.449 1.00 97.94 92 THR A C 1
ATOM 695 O O . THR A 1 92 ? -1.042 -10.298 -2.384 1.00 97.94 92 THR A O 1
ATOM 698 N N . ALA A 1 93 ? -1.170 -10.473 -4.613 1.00 98.19 93 ALA A N 1
ATOM 699 C CA . ALA A 1 93 ? -2.488 -9.848 -4.716 1.00 98.19 93 ALA A CA 1
ATOM 700 C C . ALA A 1 93 ? -3.575 -10.654 -3.984 1.00 98.19 93 ALA A C 1
ATOM 702 O O . ALA A 1 93 ? -4.359 -10.078 -3.229 1.00 98.19 93 ALA A O 1
ATOM 703 N N . VAL A 1 94 ? -3.596 -11.984 -4.144 1.00 98.50 94 VAL A N 1
ATOM 704 C CA . VAL A 1 94 ? -4.542 -12.865 -3.438 1.00 98.50 94 VAL A CA 1
ATOM 705 C C . VAL A 1 94 ? -4.296 -12.832 -1.932 1.00 98.50 94 VAL A C 1
ATOM 707 O O . VAL A 1 94 ? -5.243 -12.644 -1.171 1.00 98.50 94 VAL A O 1
ATOM 710 N N . CYS A 1 95 ? -3.044 -12.948 -1.481 1.00 98.06 95 CYS A N 1
ATOM 711 C CA . CYS A 1 95 ? -2.706 -12.840 -0.061 1.00 98.06 95 CYS A CA 1
ATOM 712 C C . CYS A 1 95 ? -3.111 -11.479 0.526 1.00 98.06 95 CYS A C 1
ATOM 714 O O . CYS A 1 95 ? -3.623 -11.431 1.642 1.00 98.06 95 CYS A O 1
ATOM 716 N N . CYS A 1 96 ? -2.953 -10.390 -0.232 1.00 98.19 96 CYS A N 1
ATOM 717 C CA . CYS A 1 96 ? -3.417 -9.061 0.161 1.00 98.19 96 CYS A CA 1
ATOM 718 C C . CYS A 1 96 ? -4.950 -9.018 0.302 1.00 98.19 96 CYS A C 1
ATOM 720 O O . CYS A 1 96 ? -5.456 -8.623 1.350 1.00 98.19 96 CYS A O 1
ATOM 722 N N . ALA A 1 97 ? -5.695 -9.502 -0.699 1.00 98.19 97 ALA A N 1
ATOM 723 C CA . ALA A 1 97 ? -7.159 -9.523 -0.678 1.00 98.19 97 ALA A CA 1
ATOM 724 C C . ALA A 1 97 ? -7.727 -10.380 0.463 1.00 98.19 97 ALA A C 1
ATOM 726 O O . ALA A 1 97 ? -8.566 -9.910 1.233 1.00 98.19 97 ALA A O 1
ATOM 727 N N . VAL A 1 98 ? -7.229 -11.609 0.617 1.00 98.38 98 VAL A N 1
ATOM 728 C CA . VAL A 1 98 ? -7.648 -12.518 1.694 1.00 98.38 98 VAL A CA 1
ATOM 729 C C . VAL A 1 98 ? -7.209 -11.980 3.056 1.00 98.38 98 VAL A C 1
ATOM 731 O O . VAL A 1 98 ? -7.980 -12.042 4.009 1.00 98.38 98 VAL A O 1
ATOM 734 N N . GLY A 1 99 ? -6.014 -11.393 3.160 1.00 98.12 99 GLY A N 1
ATOM 735 C CA . GLY A 1 99 ? -5.534 -10.751 4.381 1.00 98.12 99 GLY A CA 1
ATOM 736 C C . GLY A 1 99 ? -6.417 -9.578 4.810 1.00 98.12 99 GLY A C 1
ATOM 737 O O . GLY A 1 99 ? -6.786 -9.494 5.984 1.00 98.12 99 GLY A O 1
ATOM 738 N N . CYS A 1 100 ? -6.813 -8.715 3.869 1.00 97.94 100 CYS A N 1
ATOM 739 C CA . CYS A 1 100 ? -7.750 -7.616 4.104 1.00 97.94 100 CYS A CA 1
ATOM 740 C C . CYS A 1 100 ? -9.133 -8.120 4.526 1.00 97.94 100 CYS A C 1
ATOM 742 O O . CYS A 1 100 ? -9.672 -7.618 5.513 1.00 97.94 100 CYS A O 1
ATOM 744 N N . LEU A 1 101 ? -9.659 -9.151 3.853 1.00 97.88 101 LEU A N 1
ATOM 745 C CA . LEU A 1 101 ? -10.932 -9.774 4.218 1.00 97.88 101 LEU A CA 1
ATOM 746 C C . LEU A 1 101 ? -10.885 -10.313 5.641 1.00 97.88 101 LEU A C 1
ATOM 748 O O . LEU A 1 101 ? -11.727 -9.965 6.466 1.00 97.88 101 LEU A O 1
ATOM 752 N N . TRP A 1 102 ? -9.867 -11.124 5.935 1.00 98.31 102 TRP A N 1
ATOM 753 C CA . TRP A 1 102 ? -9.686 -11.751 7.237 1.00 98.31 102 TRP A CA 1
ATOM 754 C C . TRP A 1 102 ? -9.523 -10.711 8.348 1.00 98.31 102 TRP A C 1
ATOM 756 O O . TRP A 1 102 ? -10.026 -10.905 9.452 1.00 98.31 102 TRP A O 1
ATOM 766 N N . ARG A 1 103 ? -8.875 -9.575 8.047 1.00 97.69 103 ARG A N 1
ATOM 767 C CA . ARG A 1 103 ? -8.799 -8.426 8.958 1.00 97.69 103 ARG A CA 1
ATOM 768 C C . ARG A 1 103 ? -10.177 -7.846 9.237 1.00 97.69 103 ARG A C 1
ATOM 770 O O . ARG A 1 103 ? -10.511 -7.638 10.395 1.00 97.69 103 ARG A O 1
ATOM 777 N N . GLY A 1 104 ? -10.959 -7.579 8.190 1.00 96.88 104 GLY A N 1
ATOM 778 C CA . GLY A 1 104 ? -12.277 -6.954 8.305 1.00 96.88 104 GLY A CA 1
ATOM 779 C C . GLY A 1 104 ? -13.292 -7.811 9.061 1.00 96.88 104 GLY A C 1
ATOM 780 O O . GLY A 1 104 ? -14.112 -7.269 9.796 1.00 96.88 104 GLY A O 1
ATOM 781 N N . VAL A 1 105 ? -13.205 -9.141 8.946 1.00 97.62 105 VAL A N 1
ATOM 782 C CA . VAL A 1 105 ? -14.092 -10.080 9.661 1.00 97.62 105 VAL A CA 1
ATOM 783 C C . VAL A 1 105 ? -13.548 -10.534 11.019 1.00 97.62 105 VAL A C 1
ATOM 785 O O . VAL A 1 105 ? -14.179 -11.349 11.691 1.00 97.62 105 VAL A O 1
ATOM 788 N N . ALA A 1 106 ? -12.383 -10.039 11.446 1.00 97.81 106 ALA A N 1
ATOM 789 C CA . ALA A 1 106 ? -11.760 -10.482 12.683 1.00 97.81 106 ALA A CA 1
ATOM 790 C C . ALA A 1 106 ? -12.623 -10.143 13.912 1.00 97.81 106 ALA A C 1
ATOM 792 O O . ALA A 1 106 ? -13.050 -9.007 14.128 1.00 97.81 106 ALA A O 1
ATOM 793 N N . THR A 1 107 ? -12.842 -11.154 14.749 1.00 97.25 107 THR A N 1
ATOM 794 C CA . THR A 1 107 ? -13.513 -11.048 16.056 1.00 97.25 107 THR A CA 1
ATOM 795 C C . THR A 1 107 ? -12.563 -11.315 17.223 1.00 97.25 107 THR A C 1
ATOM 797 O O . THR A 1 107 ? -12.952 -11.185 18.376 1.00 97.25 107 THR A O 1
ATOM 800 N N . SER A 1 108 ? -11.319 -11.711 16.937 1.00 97.69 108 SER A N 1
ATOM 801 C CA . SER A 1 108 ? -10.317 -12.072 17.938 1.00 97.69 108 SER A CA 1
ATOM 802 C C . SER A 1 108 ? -8.912 -11.659 17.505 1.00 97.69 108 SER A C 1
ATOM 804 O O . SER A 1 108 ? -8.612 -11.527 16.315 1.00 97.69 108 SER A O 1
ATOM 806 N N . ILE A 1 109 ? -8.012 -11.527 18.480 1.00 97.50 109 ILE A N 1
ATOM 807 C CA . ILE A 1 109 ? -6.596 -11.206 18.247 1.00 97.50 109 ILE A CA 1
ATOM 808 C C . ILE A 1 109 ? -5.904 -12.303 17.423 1.00 97.50 109 ILE A C 1
ATOM 810 O O . ILE A 1 109 ? -5.066 -12.008 16.572 1.00 97.50 109 ILE A O 1
ATOM 814 N N . THR A 1 110 ? -6.269 -13.573 17.618 1.00 97.88 110 THR A N 1
ATOM 815 C CA . THR A 1 110 ? -5.730 -14.686 16.821 1.00 97.88 110 THR A CA 1
ATOM 816 C C . THR A 1 110 ? -6.086 -14.534 15.344 1.00 97.88 110 THR A C 1
ATOM 818 O O . THR A 1 110 ? -5.217 -14.708 14.490 1.00 97.88 110 THR A O 1
ATOM 821 N N . ALA A 1 111 ? -7.323 -14.129 15.029 1.00 98.00 111 ALA A N 1
ATOM 822 C CA . ALA A 1 111 ? -7.715 -13.838 13.653 1.00 98.00 111 ALA A CA 1
ATOM 823 C C . ALA A 1 111 ? -6.896 -12.672 13.069 1.00 98.00 111 ALA A C 1
ATOM 825 O O . ALA A 1 111 ? -6.402 -12.778 11.947 1.00 98.00 111 ALA A O 1
ATOM 826 N N . LEU A 1 112 ? -6.650 -11.611 13.847 1.00 97.88 112 LEU A N 1
ATOM 827 C CA . LEU A 1 112 ? -5.782 -10.507 13.418 1.00 97.88 112 LEU A CA 1
ATOM 828 C C . LEU A 1 112 ? -4.345 -10.962 13.118 1.00 97.88 112 LEU A C 1
ATOM 830 O O . LEU A 1 112 ? -3.752 -10.480 12.158 1.00 97.88 112 LEU A O 1
ATOM 834 N N . ARG A 1 113 ? -3.791 -11.921 13.873 1.00 98.12 113 ARG A N 1
ATOM 835 C CA . ARG A 1 113 ? -2.451 -12.481 13.598 1.00 98.12 113 ARG A CA 1
ATOM 836 C C . ARG A 1 113 ? -2.403 -13.233 12.271 1.00 98.12 113 ARG A C 1
ATOM 838 O O . ARG A 1 113 ? -1.464 -13.038 11.507 1.00 98.12 113 ARG A O 1
ATOM 845 N N . VAL A 1 114 ? -3.416 -14.049 11.977 1.00 98.12 114 VAL A N 1
ATOM 846 C CA . VAL A 1 114 ? -3.521 -14.751 10.684 1.00 98.12 114 VAL A CA 1
ATOM 847 C C . VAL A 1 114 ? -3.610 -13.746 9.536 1.00 98.12 114 VAL A C 1
ATOM 849 O O . VAL A 1 114 ? -2.876 -13.861 8.556 1.00 98.12 114 VAL A O 1
ATOM 852 N N . SER A 1 115 ? -4.439 -12.710 9.691 1.00 97.94 115 SER A N 1
ATOM 853 C CA . SER A 1 115 ? -4.513 -11.612 8.726 1.00 97.94 115 SER A CA 1
ATOM 854 C C . SER A 1 115 ? -3.161 -10.913 8.540 1.00 97.94 115 SER A C 1
ATOM 856 O O . SER A 1 115 ? -2.749 -10.698 7.404 1.00 97.94 115 SER A O 1
ATOM 858 N N . ALA A 1 116 ? -2.433 -10.616 9.621 1.00 97.94 116 ALA A N 1
ATOM 859 C CA . ALA A 1 116 ? -1.119 -9.979 9.558 1.00 97.94 116 ALA A CA 1
ATOM 860 C C . ALA A 1 116 ? -0.085 -10.822 8.793 1.00 97.94 116 ALA A C 1
ATOM 862 O O . ALA A 1 116 ? 0.707 -10.269 8.037 1.00 97.94 116 ALA A O 1
ATOM 863 N N . ILE A 1 117 ? -0.110 -12.152 8.928 1.00 97.94 117 ILE A N 1
ATOM 864 C CA . ILE A 1 117 ? 0.764 -13.044 8.146 1.00 97.94 117 ILE A CA 1
ATOM 865 C C . ILE A 1 117 ? 0.431 -12.939 6.650 1.00 97.94 117 ILE A C 1
ATOM 867 O O . ILE A 1 117 ? 1.324 -12.725 5.830 1.00 97.94 117 ILE A O 1
ATOM 871 N N . LEU A 1 118 ? -0.855 -13.035 6.293 1.00 97.94 118 LEU A N 1
ATOM 872 C CA . LEU A 1 118 ? -1.311 -12.931 4.902 1.00 97.94 118 LEU A CA 1
ATOM 873 C C . LEU A 1 118 ? -0.998 -11.560 4.293 1.00 97.94 118 LEU A C 1
ATOM 875 O O . LEU A 1 118 ? -0.500 -11.479 3.172 1.00 97.94 118 LEU A O 1
ATOM 879 N N . LEU A 1 119 ? -1.230 -10.485 5.048 1.00 97.44 119 LEU A N 1
ATOM 880 C CA . LEU A 1 119 ? -0.887 -9.125 4.645 1.00 97.44 119 LEU A CA 1
ATOM 881 C C . LEU A 1 119 ? 0.624 -8.941 4.510 1.00 97.44 119 LEU A C 1
ATOM 883 O O . LEU A 1 119 ? 1.052 -8.304 3.559 1.00 97.44 119 LEU A O 1
ATOM 887 N N . GLY A 1 120 ? 1.438 -9.536 5.386 1.00 96.94 120 GLY A N 1
ATOM 888 C CA . GLY A 1 120 ? 2.897 -9.517 5.261 1.00 96.94 120 GLY A CA 1
ATOM 889 C C . GLY A 1 120 ? 3.376 -10.089 3.927 1.00 96.94 120 GLY A C 1
ATOM 890 O O . GLY A 1 120 ? 4.222 -9.495 3.263 1.00 96.94 120 GLY A O 1
ATOM 891 N N . ILE A 1 121 ? 2.773 -11.194 3.478 1.00 97.50 121 ILE A N 1
ATOM 892 C CA . ILE A 1 121 ? 3.029 -11.748 2.141 1.00 97.50 121 ILE A CA 1
ATOM 893 C C . ILE A 1 121 ? 2.495 -10.796 1.062 1.00 97.50 121 ILE A C 1
ATOM 895 O O . ILE A 1 121 ? 3.198 -10.509 0.093 1.00 97.50 121 ILE A O 1
ATOM 899 N N . GLY A 1 122 ? 1.278 -10.276 1.243 1.00 97.06 122 GLY A N 1
ATOM 900 C CA . GLY A 1 122 ? 0.611 -9.390 0.291 1.00 97.06 122 GLY A CA 1
ATOM 901 C C . GLY A 1 122 ? 1.287 -8.033 0.079 1.00 97.06 122 GLY A C 1
ATOM 902 O O . GLY A 1 122 ? 1.218 -7.499 -1.024 1.00 97.06 122 GLY A O 1
ATOM 903 N N . ILE A 1 123 ? 2.002 -7.496 1.073 1.00 95.44 123 ILE A N 1
ATOM 904 C CA . ILE A 1 123 ? 2.759 -6.233 0.974 1.00 95.44 123 ILE A CA 1
ATOM 905 C C . ILE A 1 123 ? 3.845 -6.311 -0.111 1.00 95.44 123 ILE A C 1
ATOM 907 O O . ILE A 1 123 ? 4.154 -5.304 -0.749 1.00 95.44 123 ILE A O 1
ATOM 911 N N . ASN A 1 124 ? 4.358 -7.510 -0.408 1.00 96.75 124 ASN A N 1
ATOM 912 C CA . ASN A 1 124 ? 5.312 -7.721 -1.502 1.00 96.75 124 ASN A CA 1
ATOM 913 C C . ASN A 1 124 ? 4.714 -7.458 -2.894 1.00 96.75 124 ASN A C 1
ATOM 915 O O . ASN A 1 124 ? 5.447 -7.393 -3.874 1.00 96.75 124 ASN A O 1
ATOM 919 N N . LEU A 1 125 ? 3.400 -7.247 -3.011 1.00 97.00 125 LEU A N 1
ATOM 920 C CA . LEU A 1 125 ? 2.788 -6.788 -4.257 1.00 97.00 125 LEU A CA 1
ATOM 921 C C . LEU A 1 125 ? 3.469 -5.511 -4.777 1.00 97.00 125 LEU A C 1
ATOM 923 O O . LEU A 1 125 ? 3.695 -5.376 -5.977 1.00 97.00 125 LEU A O 1
ATOM 927 N N . TRP A 1 126 ? 3.860 -4.608 -3.873 1.00 95.62 126 TRP A N 1
ATOM 928 C CA . TRP A 1 126 ? 4.579 -3.382 -4.218 1.00 95.62 126 TRP A CA 1
ATOM 929 C C . TRP A 1 126 ? 5.916 -3.672 -4.908 1.00 95.62 126 TRP A C 1
ATOM 931 O O . TRP A 1 126 ? 6.191 -3.154 -5.991 1.00 95.62 126 TRP A O 1
ATOM 941 N N . THR A 1 127 ? 6.739 -4.533 -4.305 1.00 94.69 127 THR A N 1
ATOM 942 C CA . THR A 1 127 ? 8.084 -4.854 -4.800 1.00 94.69 127 THR A CA 1
ATOM 943 C C . THR A 1 127 ? 8.034 -5.601 -6.128 1.00 94.69 127 THR A C 1
ATOM 945 O O . THR A 1 127 ? 8.797 -5.276 -7.037 1.00 94.69 127 THR A O 1
ATOM 948 N N . VAL A 1 128 ? 7.096 -6.538 -6.288 1.00 96.75 128 VAL A N 1
ATOM 949 C CA . VAL A 1 128 ? 6.943 -7.308 -7.530 1.00 96.75 128 VAL A CA 1
ATOM 950 C C . VAL A 1 128 ? 6.466 -6.428 -8.684 1.00 96.75 128 VAL A C 1
ATOM 952 O O . VAL A 1 128 ? 7.021 -6.508 -9.780 1.00 96.75 128 VAL A O 1
ATOM 955 N N . VAL A 1 129 ? 5.465 -5.569 -8.459 1.00 97.06 129 VAL A N 1
ATOM 956 C CA . VAL A 1 129 ? 4.951 -4.673 -9.509 1.00 97.06 129 VAL A CA 1
ATOM 957 C C . VAL A 1 129 ? 6.022 -3.666 -9.926 1.00 97.06 129 VAL A C 1
ATOM 959 O O . VAL A 1 129 ? 6.228 -3.468 -11.120 1.00 97.06 129 VAL A O 1
ATOM 962 N N . LEU A 1 130 ? 6.770 -3.092 -8.979 1.00 96.00 130 LEU A N 1
ATOM 963 C CA . LEU A 1 130 ? 7.906 -2.220 -9.295 1.00 96.00 130 LEU A CA 1
ATOM 964 C C . LEU A 1 130 ? 9.002 -2.946 -10.074 1.00 96.00 130 LEU A C 1
ATOM 966 O O . LEU A 1 130 ? 9.498 -2.407 -11.060 1.00 96.00 130 LEU A O 1
ATOM 970 N N . GLY A 1 131 ? 9.353 -4.170 -9.673 1.00 95.19 131 GLY A N 1
ATOM 971 C CA . GLY A 1 131 ? 10.305 -4.999 -10.411 1.00 95.19 131 GLY A CA 1
ATOM 972 C C . GLY A 1 131 ? 9.856 -5.224 -11.856 1.00 95.19 131 GLY A C 1
ATOM 973 O O . GLY A 1 131 ? 10.641 -5.048 -12.789 1.00 95.19 131 GLY A O 1
ATOM 974 N N . GLN A 1 132 ? 8.567 -5.513 -12.057 1.00 95.00 132 GLN A N 1
ATOM 975 C CA . GLN A 1 132 ? 7.987 -5.671 -13.387 1.00 95.00 132 GLN A CA 1
ATOM 976 C C . GLN A 1 132 ? 7.996 -4.365 -14.193 1.00 95.00 132 GLN A C 1
ATOM 978 O O . GLN A 1 132 ? 8.313 -4.395 -15.383 1.00 95.00 132 GLN A O 1
ATOM 983 N N . LEU A 1 133 ? 7.697 -3.219 -13.574 1.00 94.94 133 LEU A N 1
ATOM 984 C CA . LEU A 1 133 ? 7.792 -1.913 -14.230 1.00 94.94 133 LEU A CA 1
ATOM 985 C C . LEU A 1 133 ? 9.229 -1.645 -14.687 1.00 94.94 133 LEU A C 1
ATOM 987 O O . LEU A 1 133 ? 9.464 -1.399 -15.865 1.00 94.94 133 LEU A O 1
ATOM 991 N N . VAL A 1 134 ? 10.210 -1.789 -13.797 1.00 94.75 134 VAL A N 1
ATOM 992 C CA . VAL A 1 134 ? 11.633 -1.583 -14.120 1.00 94.75 134 VAL A CA 1
ATOM 993 C C . VAL A 1 134 ? 12.101 -2.495 -15.256 1.00 94.75 134 VAL A C 1
ATOM 995 O O . VAL A 1 134 ? 12.871 -2.059 -16.116 1.00 94.75 134 VAL A O 1
ATOM 998 N N . LYS A 1 135 ? 11.623 -3.744 -15.287 1.00 93.44 135 LYS A N 1
ATOM 999 C CA . LYS A 1 135 ? 11.926 -4.712 -16.349 1.00 93.44 135 LYS A CA 1
ATOM 1000 C C . LYS A 1 135 ? 11.269 -4.355 -17.685 1.00 93.44 135 LYS A C 1
ATOM 1002 O O . LYS A 1 135 ? 11.865 -4.600 -18.728 1.00 93.44 135 LYS A O 1
ATOM 1007 N N . SER A 1 136 ? 10.072 -3.771 -17.658 1.00 92.19 136 SER A N 1
ATOM 1008 C CA . SER A 1 136 ? 9.275 -3.474 -18.859 1.00 92.19 136 SER A CA 1
ATOM 1009 C C . SER A 1 136 ? 9.724 -2.216 -19.608 1.00 92.19 136 SER A C 1
ATOM 1011 O O . SER A 1 136 ? 9.342 -2.039 -20.762 1.00 92.19 136 SER A O 1
ATOM 1013 N N . PHE A 1 137 ? 10.516 -1.343 -18.976 1.00 92.69 137 PHE A N 1
ATOM 1014 C CA . PHE A 1 137 ? 10.971 -0.083 -19.568 1.00 92.69 137 PHE A CA 1
ATOM 1015 C C . PHE A 1 137 ? 12.498 -0.048 -19.787 1.00 92.69 137 PHE A C 1
ATOM 1017 O O . PHE A 1 137 ? 13.266 -0.603 -18.985 1.00 92.69 137 PHE A O 1
ATOM 1024 N N . PRO A 1 138 ? 12.965 0.622 -20.862 1.00 92.88 138 PRO A N 1
ATOM 1025 C CA . PRO A 1 138 ? 14.387 0.754 -21.160 1.00 92.88 138 PRO A CA 1
ATOM 1026 C C . PRO A 1 138 ? 15.104 1.581 -20.086 1.00 92.88 138 PRO A C 1
ATOM 1028 O O . PRO A 1 138 ? 14.502 2.413 -19.404 1.00 92.88 138 PRO A O 1
ATOM 1031 N N . SER A 1 139 ? 16.409 1.347 -19.916 1.00 92.69 139 SER A N 1
ATOM 1032 C CA . SER A 1 139 ? 17.195 1.888 -18.798 1.00 92.69 139 SER A CA 1
ATOM 1033 C C . SER A 1 139 ? 17.183 3.413 -18.698 1.00 92.69 139 SER A C 1
ATOM 1035 O O . SER A 1 139 ? 17.158 3.938 -17.588 1.00 92.69 139 SER A O 1
ATOM 1037 N N . ASN A 1 140 ? 17.131 4.112 -19.833 1.00 92.00 140 ASN A N 1
ATOM 1038 C CA . ASN A 1 140 ? 17.064 5.572 -19.911 1.00 92.00 140 ASN A CA 1
ATOM 1039 C C . ASN A 1 140 ? 15.737 6.161 -19.399 1.00 92.00 140 ASN A C 1
ATOM 1041 O O . ASN A 1 140 ? 15.714 7.325 -19.022 1.00 92.00 140 ASN A O 1
ATOM 1045 N N . MET A 1 141 ? 14.654 5.378 -19.364 1.00 91.19 141 MET A N 1
ATOM 1046 C CA . MET A 1 141 ? 13.329 5.833 -18.918 1.00 91.19 141 MET A CA 1
ATOM 1047 C C . MET A 1 141 ? 12.971 5.372 -17.500 1.00 91.19 141 MET A C 1
ATOM 1049 O O . MET A 1 141 ? 11.994 5.848 -16.928 1.00 91.19 141 MET A O 1
ATOM 1053 N N . ARG A 1 142 ? 13.730 4.442 -16.905 1.00 92.50 142 ARG A N 1
ATOM 1054 C CA . ARG A 1 142 ? 13.376 3.820 -15.614 1.00 92.50 142 ARG A CA 1
ATOM 1055 C C . ARG A 1 142 ? 13.188 4.832 -14.489 1.00 92.50 142 ARG A C 1
ATOM 1057 O O . ARG A 1 142 ? 12.239 4.705 -13.725 1.00 92.50 142 ARG A O 1
ATOM 1064 N N . SER A 1 143 ? 14.071 5.822 -14.378 1.00 89.50 143 SER A N 1
ATOM 1065 C CA . SER A 1 143 ? 13.981 6.852 -13.336 1.00 89.50 143 SER A CA 1
ATOM 1066 C C . SER A 1 143 ? 12.727 7.716 -13.492 1.00 89.50 143 SER A C 1
ATOM 1068 O O . SER A 1 143 ? 12.020 7.931 -12.511 1.00 89.50 143 SER A O 1
ATOM 1070 N N . GLU A 1 144 ? 12.414 8.151 -14.715 1.00 90.06 144 GLU A N 1
ATOM 1071 C CA . GLU A 1 144 ? 11.213 8.937 -15.024 1.00 90.06 144 GLU A CA 1
ATOM 1072 C C . GLU A 1 144 ? 9.936 8.147 -14.725 1.00 90.06 144 GLU A C 1
ATOM 1074 O O . GLU A 1 144 ? 9.033 8.637 -14.049 1.00 90.06 144 GLU A O 1
ATOM 1079 N N . VAL A 1 145 ? 9.891 6.892 -15.170 1.00 91.94 145 VAL A N 1
ATOM 1080 C CA . VAL A 1 145 ? 8.763 5.984 -14.961 1.00 91.94 145 VAL A CA 1
ATOM 1081 C C . VAL A 1 145 ? 8.524 5.732 -13.471 1.00 91.94 145 VAL A C 1
ATOM 1083 O O . VAL A 1 145 ? 7.392 5.838 -13.002 1.00 91.94 145 VAL A O 1
ATOM 1086 N N . LEU A 1 146 ? 9.577 5.432 -12.706 1.00 93.00 146 LEU A N 1
ATOM 1087 C CA . LEU A 1 146 ? 9.473 5.196 -11.265 1.00 93.00 146 LEU A CA 1
ATOM 1088 C C . LEU A 1 146 ? 9.058 6.455 -10.495 1.00 93.00 146 LEU A C 1
ATOM 1090 O O . LEU A 1 146 ? 8.248 6.367 -9.571 1.00 93.00 146 LEU A O 1
ATOM 1094 N N . ALA A 1 147 ? 9.577 7.622 -10.882 1.00 88.88 147 ALA A N 1
ATOM 1095 C CA . ALA A 1 147 ? 9.183 8.894 -10.288 1.00 88.88 147 ALA A CA 1
ATOM 1096 C C . ALA A 1 147 ? 7.708 9.216 -10.580 1.00 88.88 147 ALA A C 1
ATOM 1098 O O . ALA A 1 147 ? 6.963 9.553 -9.659 1.00 88.88 147 ALA A O 1
ATOM 1099 N N . GLY A 1 148 ? 7.266 9.049 -11.832 1.00 91.25 148 GLY A N 1
ATOM 1100 C CA . GLY A 1 148 ? 5.865 9.203 -12.234 1.00 91.25 148 GLY A CA 1
ATOM 1101 C C . GLY A 1 148 ? 4.938 8.275 -11.456 1.00 91.25 148 GLY A C 1
ATOM 1102 O O . GLY A 1 148 ? 3.972 8.725 -10.841 1.00 91.25 148 GLY A O 1
ATOM 1103 N N . PHE A 1 149 ? 5.299 6.993 -11.382 1.00 94.50 149 PHE A N 1
ATOM 1104 C CA . PHE A 1 149 ? 4.562 6.001 -10.608 1.00 94.50 149 PHE A CA 1
ATOM 1105 C C . PHE A 1 149 ? 4.434 6.406 -9.130 1.00 94.50 149 PHE A C 1
ATOM 1107 O O . PHE A 1 149 ? 3.331 6.432 -8.593 1.00 94.50 149 PHE A O 1
ATOM 1114 N N . SER A 1 150 ? 5.535 6.794 -8.478 1.00 92.31 150 SER A N 1
ATOM 1115 C CA . SER A 1 150 ? 5.536 7.212 -7.066 1.00 92.31 150 SER A CA 1
ATOM 1116 C C . SER A 1 150 ? 4.626 8.420 -6.790 1.00 92.31 150 SER A C 1
ATOM 1118 O O . SER A 1 150 ? 3.870 8.436 -5.812 1.00 92.31 150 SER A O 1
ATOM 1120 N N . VAL A 1 151 ? 4.636 9.420 -7.679 1.00 90.25 151 VAL A N 1
ATOM 1121 C CA . VAL A 1 151 ? 3.747 10.587 -7.573 1.00 90.25 151 VAL A CA 1
ATOM 1122 C C . VAL A 1 151 ? 2.283 10.167 -7.704 1.00 90.25 151 VAL A C 1
ATOM 1124 O O . VAL A 1 151 ? 1.467 10.536 -6.859 1.00 90.25 151 VAL A O 1
ATOM 1127 N N . GLN A 1 152 ? 1.947 9.351 -8.705 1.00 94.50 152 GLN A N 1
ATOM 1128 C CA . GLN A 1 152 ? 0.582 8.849 -8.912 1.00 94.50 152 GLN A CA 1
ATOM 1129 C C . GLN A 1 152 ? 0.079 8.056 -7.701 1.00 94.50 152 GLN A C 1
ATOM 1131 O O . GLN A 1 152 ? -1.046 8.268 -7.247 1.00 94.50 152 GLN A O 1
ATOM 1136 N N . MET A 1 153 ? 0.931 7.204 -7.125 1.00 95.50 153 MET A N 1
ATOM 1137 C CA . MET A 1 153 ? 0.633 6.474 -5.894 1.00 95.50 153 MET A CA 1
ATOM 1138 C C . MET A 1 153 ? 0.334 7.407 -4.721 1.00 95.50 153 MET A C 1
ATOM 1140 O O . MET A 1 153 ? -0.629 7.185 -3.988 1.00 95.50 153 MET A O 1
ATOM 1144 N N . THR A 1 154 ? 1.133 8.460 -4.557 1.00 91.94 154 THR A N 1
ATOM 1145 C CA . THR A 1 154 ? 0.972 9.436 -3.472 1.00 91.94 154 THR A CA 1
ATOM 1146 C C . THR A 1 154 ? -0.342 10.200 -3.610 1.00 91.94 154 THR A C 1
ATOM 1148 O O . THR A 1 154 ? -1.099 10.306 -2.646 1.00 91.94 154 THR A O 1
ATOM 1151 N N . VAL A 1 155 ? -0.658 10.671 -4.822 1.00 93.56 155 VAL A N 1
ATOM 1152 C CA . VAL A 1 155 ? -1.934 11.339 -5.128 1.00 93.56 155 VAL A CA 1
ATOM 1153 C C . VAL A 1 155 ? -3.108 10.409 -4.834 1.00 93.56 155 VAL A C 1
ATOM 1155 O O . VAL A 1 155 ? -4.067 10.810 -4.180 1.00 93.56 155 VAL A O 1
ATOM 1158 N N . LEU A 1 156 ? -3.022 9.146 -5.246 1.00 95.56 156 LEU A N 1
ATOM 1159 C CA . LEU A 1 156 ? -4.091 8.181 -5.030 1.00 95.56 156 LEU A CA 1
ATOM 1160 C C . LEU A 1 156 ? -4.301 7.855 -3.543 1.00 95.56 156 LEU A C 1
ATOM 1162 O O . LEU A 1 156 ? -5.439 7.783 -3.077 1.00 95.56 156 LEU A O 1
ATOM 1166 N N . GLN A 1 157 ? -3.219 7.708 -2.777 1.00 95.19 157 GLN A N 1
ATOM 1167 C CA . GLN A 1 157 ? -3.296 7.543 -1.325 1.00 95.19 157 GLN A CA 1
ATOM 1168 C C . GLN A 1 157 ? -3.875 8.789 -0.644 1.00 95.19 157 GLN A C 1
ATOM 1170 O O . GLN A 1 157 ? -4.653 8.669 0.303 1.00 95.19 157 GLN A O 1
ATOM 1175 N N . LEU A 1 158 ? -3.535 9.986 -1.128 1.00 92.75 158 LEU A N 1
ATOM 1176 C CA . LEU A 1 158 ? -4.103 11.234 -0.631 1.00 92.75 158 LEU A CA 1
ATOM 1177 C C . LEU A 1 158 ? -5.614 11.296 -0.886 1.00 92.75 158 LEU A C 1
ATOM 1179 O O . LEU A 1 158 ? -6.368 11.621 0.030 1.00 92.75 158 LEU A O 1
ATOM 1183 N N . CYS A 1 159 ? -6.065 10.907 -2.083 1.00 96.12 159 CYS A N 1
ATOM 1184 C CA . CYS A 1 159 ? -7.487 10.777 -2.398 1.00 96.12 159 CYS A CA 1
ATOM 1185 C C . CYS A 1 159 ? -8.184 9.776 -1.466 1.00 96.12 159 CYS A C 1
ATOM 1187 O O . CYS A 1 159 ? -9.240 10.089 -0.926 1.00 96.12 159 CYS A O 1
ATOM 1189 N N . GLY A 1 160 ? -7.584 8.605 -1.222 1.00 95.69 160 GLY A N 1
ATOM 1190 C CA . GLY A 1 160 ? -8.129 7.614 -0.287 1.00 95.69 160 GLY A CA 1
ATOM 1191 C C . GLY A 1 160 ? -8.282 8.173 1.132 1.00 95.69 160 GLY A C 1
ATOM 1192 O O . GLY A 1 160 ? -9.362 8.095 1.715 1.00 95.69 160 GLY A O 1
ATOM 1193 N N . LYS A 1 161 ? -7.242 8.827 1.664 1.00 93.62 161 LYS A N 1
ATOM 1194 C CA . LYS A 1 161 ? -7.289 9.493 2.979 1.00 93.62 161 LYS A CA 1
ATOM 1195 C C . LYS A 1 161 ? -8.333 10.613 3.041 1.00 93.62 161 LYS A C 1
ATOM 1197 O O . LYS A 1 161 ? -8.960 10.786 4.078 1.00 93.62 161 LYS A O 1
ATOM 1202 N N . GLY A 1 162 ? -8.523 11.359 1.952 1.00 93.12 162 GLY A N 1
ATOM 1203 C CA . GLY A 1 162 ? -9.519 12.433 1.867 1.00 93.12 162 GLY A CA 1
ATOM 1204 C C . GLY A 1 162 ? -10.963 11.931 1.793 1.00 93.12 162 GLY A C 1
ATOM 1205 O O . GLY A 1 162 ? -11.870 12.592 2.288 1.00 93.12 162 GLY A O 1
ATOM 1206 N N . ILE A 1 163 ? -11.188 10.743 1.225 1.00 96.31 163 ILE A N 1
ATOM 1207 C CA . ILE A 1 163 ? -12.520 10.126 1.132 1.00 96.31 163 ILE A CA 1
ATOM 1208 C C . ILE A 1 163 ? -12.945 9.489 2.463 1.00 96.31 163 ILE A C 1
ATOM 1210 O O . ILE A 1 163 ? -14.136 9.465 2.770 1.00 96.31 163 ILE A O 1
ATOM 1214 N N . PHE A 1 164 ? -11.997 9.027 3.284 1.00 94.88 164 PHE A N 1
ATOM 1215 C CA . PHE A 1 164 ? -12.276 8.444 4.602 1.00 94.88 164 PHE A CA 1
ATOM 1216 C C . PHE A 1 164 ? -13.242 9.270 5.481 1.00 94.88 164 PHE A C 1
ATOM 1218 O O . PHE A 1 164 ? -14.277 8.717 5.864 1.00 94.88 164 PHE A O 1
ATOM 1225 N N . PRO A 1 165 ? -12.982 10.561 5.794 1.00 93.62 165 PRO A N 1
ATOM 1226 C CA . PRO A 1 165 ? -13.871 11.341 6.658 1.00 93.62 165 PRO A CA 1
ATOM 1227 C C . PRO A 1 165 ? -15.268 11.517 6.050 1.00 93.62 165 PRO A C 1
ATOM 1229 O O . PRO A 1 165 ? -16.255 11.501 6.777 1.00 93.62 165 PRO A O 1
ATOM 1232 N N . ILE A 1 166 ? -15.370 11.603 4.719 1.00 95.94 166 ILE A N 1
ATOM 1233 C CA . ILE A 1 166 ? -16.654 11.703 4.012 1.00 95.94 166 ILE A CA 1
ATOM 1234 C C . ILE A 1 166 ? -17.467 10.419 4.209 1.00 95.94 166 ILE A C 1
ATOM 1236 O O . ILE A 1 166 ? -18.648 10.479 4.543 1.00 95.94 166 ILE A O 1
ATOM 1240 N N . ILE A 1 167 ? -16.839 9.251 4.037 1.00 96.31 167 ILE A N 1
ATOM 1241 C CA . ILE A 1 167 ? -17.507 7.963 4.254 1.00 96.31 167 ILE A CA 1
ATOM 1242 C C . ILE A 1 167 ? -17.912 7.810 5.719 1.00 96.31 167 ILE A C 1
ATOM 1244 O O . ILE A 1 167 ? -19.043 7.416 5.988 1.00 96.31 167 ILE A O 1
ATOM 1248 N N . GLU A 1 168 ? -17.035 8.153 6.665 1.00 95.00 168 GLU A N 1
ATOM 1249 C CA . GLU A 1 168 ? -17.363 8.087 8.093 1.00 95.00 168 GLU A CA 1
ATOM 1250 C C . GLU A 1 168 ? -18.552 8.991 8.440 1.00 95.00 168 GLU A C 1
ATOM 1252 O O . GLU A 1 168 ? -19.479 8.550 9.119 1.00 95.00 168 GLU A O 1
ATOM 1257 N N . TYR A 1 169 ? -18.585 10.214 7.904 1.00 94.75 169 TYR A N 1
ATOM 1258 C CA . TYR A 1 169 ? -19.717 11.121 8.067 1.00 94.75 169 TYR A CA 1
ATOM 1259 C C . TYR A 1 169 ? -21.018 10.530 7.508 1.00 94.75 169 TYR A C 1
ATOM 1261 O O . TYR A 1 169 ? -22.055 10.607 8.161 1.00 94.75 169 TYR A O 1
ATOM 1269 N N . ILE A 1 170 ? -20.982 9.896 6.332 1.00 97.12 170 ILE A N 1
ATOM 1270 C CA . ILE A 1 170 ? -22.158 9.236 5.745 1.00 97.12 170 ILE A CA 1
ATOM 1271 C C . ILE A 1 170 ? -22.635 8.078 6.636 1.00 97.12 170 ILE A C 1
ATOM 1273 O O . ILE A 1 170 ? -23.826 7.988 6.943 1.00 97.12 170 ILE A O 1
ATOM 1277 N N . LEU A 1 171 ? -21.724 7.206 7.080 1.00 96.88 171 LEU A N 1
ATOM 1278 C CA . LEU A 1 171 ? -22.054 6.053 7.928 1.00 96.88 171 LEU A CA 1
ATOM 1279 C C . LEU A 1 171 ? -22.660 6.484 9.270 1.00 96.88 171 LEU A C 1
ATOM 1281 O O . LEU A 1 171 ? -23.627 5.877 9.736 1.00 96.88 171 LEU A O 1
ATOM 1285 N N . HIS A 1 172 ? -22.108 7.536 9.871 1.00 94.75 172 HIS A N 1
ATOM 1286 C CA . HIS A 1 172 ? -22.557 8.055 11.154 1.00 94.75 172 HIS A CA 1
ATOM 1287 C C . HIS A 1 172 ? -23.853 8.872 11.033 1.00 94.75 172 HIS A C 1
ATOM 1289 O O . HIS A 1 172 ? -24.834 8.582 11.710 1.00 94.75 172 HIS A O 1
ATOM 1295 N N . SER A 1 173 ? -23.889 9.870 10.149 1.00 95.81 173 SER A N 1
ATOM 1296 C CA . SER A 1 173 ? -24.966 10.869 10.105 1.00 95.81 173 SER A CA 1
ATOM 1297 C C . SER A 1 173 ? -26.166 10.433 9.264 1.00 95.81 173 SER A C 1
ATOM 1299 O O . SER A 1 173 ? -27.306 10.722 9.624 1.00 95.81 173 SER A O 1
ATOM 1301 N N . ILE A 1 174 ? -25.932 9.743 8.142 1.00 97.44 174 ILE A N 1
ATOM 1302 C CA . ILE A 1 174 ? -26.998 9.377 7.195 1.00 97.44 174 ILE A CA 1
ATOM 1303 C C . ILE A 1 174 ? -27.552 7.992 7.523 1.00 97.44 174 ILE A C 1
ATOM 1305 O O . ILE A 1 174 ? -28.766 7.823 7.621 1.00 97.44 174 ILE A O 1
ATOM 1309 N N . ILE A 1 175 ? -26.672 7.004 7.719 1.00 97.44 175 ILE A N 1
ATOM 1310 C CA . ILE A 1 175 ? -27.082 5.610 7.970 1.00 97.44 175 ILE A CA 1
ATOM 1311 C C . ILE A 1 175 ? -27.369 5.356 9.461 1.00 97.44 175 ILE A C 1
ATOM 1313 O O . ILE A 1 175 ? -28.061 4.395 9.791 1.00 97.44 175 ILE A O 1
ATOM 1317 N N . LYS A 1 176 ? -26.908 6.238 10.363 1.00 97.19 176 LYS A N 1
ATOM 1318 C CA . LYS A 1 176 ? -27.099 6.139 11.824 1.00 97.19 176 LYS A CA 1
ATOM 1319 C C . LYS A 1 176 ? -26.585 4.822 12.416 1.00 97.19 176 LYS A C 1
ATOM 1321 O O . LYS A 1 176 ? -27.210 4.233 13.294 1.00 97.19 176 LYS A O 1
ATOM 1326 N N . ILE A 1 177 ? -25.434 4.342 11.939 1.00 97.38 177 ILE A N 1
ATOM 1327 C CA . ILE A 1 177 ? -24.769 3.176 12.535 1.00 97.38 177 ILE A CA 1
ATOM 1328 C C . ILE A 1 177 ? -24.056 3.641 13.806 1.00 97.38 177 ILE A C 1
ATOM 1330 O O . ILE A 1 177 ? -22.934 4.140 13.735 1.00 97.38 177 ILE A O 1
ATOM 1334 N N . GLU A 1 178 ? -24.702 3.499 14.963 1.00 95.62 178 GLU A N 1
ATOM 1335 C CA . GLU A 1 178 ? -24.157 3.953 16.254 1.00 95.62 178 GLU A CA 1
ATOM 1336 C C . GLU A 1 178 ? -22.956 3.110 16.716 1.00 95.62 178 GLU A C 1
ATOM 1338 O O . GLU A 1 178 ? -21.999 3.643 17.281 1.00 95.62 178 GLU A O 1
ATOM 1343 N N . GLU A 1 179 ? -22.951 1.809 16.410 1.00 96.75 179 GLU A N 1
ATOM 1344 C CA . GLU A 1 179 ? -21.882 0.894 16.813 1.00 96.75 179 GLU A CA 1
ATOM 1345 C C . GLU A 1 179 ? -20.573 1.170 16.048 1.00 96.75 179 GLU A C 1
ATOM 1347 O O . GLU A 1 179 ? -20.456 0.906 14.846 1.00 96.75 179 GLU A O 1
ATOM 1352 N N . GLU A 1 180 ? -19.554 1.655 16.764 1.00 95.56 180 GLU A N 1
ATOM 1353 C CA . GLU A 1 180 ? -18.249 2.006 16.185 1.00 95.56 180 GLU A CA 1
ATOM 1354 C C . GLU A 1 180 ? -17.576 0.827 15.478 1.00 95.56 180 GLU A C 1
ATOM 1356 O O . GLU A 1 180 ? -17.064 0.972 14.368 1.00 95.56 180 GLU A O 1
ATOM 1361 N N . LEU A 1 181 ? -17.609 -0.358 16.097 1.00 96.44 181 LEU A N 1
ATOM 1362 C CA . LEU A 1 181 ? -16.985 -1.561 15.549 1.00 96.44 181 LEU A CA 1
ATOM 1363 C C . LEU A 1 181 ? -17.569 -1.906 14.174 1.00 96.44 181 LEU A C 1
ATOM 1365 O O . LEU A 1 181 ? -16.825 -2.248 13.254 1.00 96.44 181 LEU A O 1
ATOM 1369 N N . SER A 1 182 ? -18.886 -1.771 14.014 1.00 97.50 182 SER A N 1
ATOM 1370 C CA . SER A 1 182 ? -19.567 -1.999 12.740 1.00 97.50 182 SER A CA 1
ATOM 1371 C C . SER A 1 182 ? -19.141 -0.976 11.681 1.00 97.50 182 SER A C 1
ATOM 1373 O O . SER A 1 182 ? -18.829 -1.372 10.555 1.00 97.50 182 SER A O 1
ATOM 1375 N N . ARG A 1 183 ? -19.001 0.312 12.034 1.00 96.69 183 ARG A N 1
ATOM 1376 C CA . ARG A 1 183 ? -18.447 1.329 11.115 1.00 96.69 183 ARG A CA 1
ATOM 1377 C C . ARG A 1 183 ? -17.010 1.002 10.701 1.00 96.69 183 ARG A C 1
ATOM 1379 O O . ARG A 1 183 ? -16.687 1.010 9.513 1.00 96.69 183 ARG A O 1
ATOM 1386 N N . TYR A 1 184 ? -16.156 0.626 11.651 1.00 96.94 184 TYR A N 1
ATOM 1387 C CA . TYR A 1 184 ? -14.761 0.266 11.379 1.00 96.94 184 TYR A CA 1
ATOM 1388 C C . TYR A 1 184 ? -14.640 -0.966 10.471 1.00 96.94 184 TYR A C 1
ATOM 1390 O O . TYR A 1 184 ? -13.796 -0.992 9.571 1.00 96.94 184 TYR A O 1
ATOM 1398 N N . ARG A 1 185 ? -15.515 -1.965 10.644 1.00 97.38 185 ARG A N 1
ATOM 1399 C CA . ARG A 1 185 ? -15.591 -3.134 9.754 1.00 97.38 185 ARG A CA 1
ATOM 1400 C C . ARG A 1 185 ? -15.981 -2.757 8.331 1.00 97.38 185 ARG A C 1
ATOM 1402 O O . ARG A 1 185 ? -15.407 -3.313 7.400 1.00 97.38 185 ARG A O 1
ATOM 1409 N N . ILE A 1 186 ? -16.895 -1.802 8.149 1.00 97.00 186 ILE A N 1
ATOM 1410 C CA . ILE A 1 186 ? -17.266 -1.308 6.815 1.00 97.00 186 ILE A CA 1
ATOM 1411 C C . ILE A 1 186 ? -16.053 -0.671 6.126 1.00 97.00 186 ILE A C 1
ATOM 1413 O O . ILE A 1 186 ? -15.736 -1.042 4.997 1.00 97.00 186 ILE A O 1
ATOM 1417 N N . HIS A 1 187 ? -15.305 0.198 6.815 1.00 95.94 187 HIS A N 1
ATOM 1418 C CA . HIS A 1 187 ? -14.072 0.786 6.265 1.00 95.94 187 HIS A CA 1
ATOM 1419 C C . HIS A 1 187 ? -13.023 -0.269 5.895 1.00 95.94 187 HIS A C 1
ATOM 1421 O O . HIS A 1 187 ? -12.435 -0.216 4.815 1.00 95.94 187 HIS A O 1
ATOM 1427 N N . MET A 1 188 ? -12.818 -1.271 6.753 1.00 95.81 188 MET A N 1
ATOM 1428 C CA . MET A 1 188 ? -11.939 -2.412 6.455 1.00 95.81 188 MET A CA 1
ATOM 1429 C C . MET A 1 188 ? -12.435 -3.233 5.252 1.00 95.81 188 MET A C 1
ATOM 1431 O O . MET A 1 188 ? -11.640 -3.706 4.432 1.00 95.81 188 MET A O 1
ATOM 1435 N N . GLY A 1 189 ? -13.754 -3.381 5.123 1.00 95.69 189 GLY A N 1
ATOM 1436 C CA . GLY A 1 189 ? -14.418 -4.055 4.012 1.00 95.69 189 GLY A CA 1
ATOM 1437 C C . GLY A 1 189 ? -14.213 -3.348 2.671 1.00 95.69 189 GLY A C 1
ATOM 1438 O O . GLY A 1 189 ? -14.033 -4.017 1.656 1.00 95.69 189 GLY A O 1
ATOM 1439 N N . LEU A 1 190 ? -14.138 -2.016 2.649 1.00 96.38 190 LEU A N 1
ATOM 1440 C CA . LEU A 1 190 ? -13.863 -1.262 1.420 1.00 96.38 190 LEU A CA 1
ATOM 1441 C C . LEU A 1 190 ? -12.470 -1.575 0.856 1.00 96.38 190 LEU A C 1
ATOM 1443 O O . LEU A 1 190 ? -12.332 -1.816 -0.341 1.00 96.38 190 LEU A O 1
ATOM 1447 N N . CYS A 1 191 ? -11.447 -1.669 1.711 1.00 96.56 191 CYS A N 1
ATOM 1448 C CA . CYS A 1 191 ? -10.109 -2.104 1.294 1.00 96.56 191 CYS A CA 1
ATOM 1449 C C . CYS A 1 191 ? -10.143 -3.517 0.686 1.00 96.56 191 CYS A C 1
ATOM 1451 O O . CYS A 1 191 ? -9.586 -3.763 -0.384 1.00 96.56 191 CYS A O 1
ATOM 1453 N N . THR A 1 192 ? -10.890 -4.422 1.321 1.00 97.31 192 THR A N 1
ATOM 1454 C CA . THR A 1 192 ? -11.110 -5.786 0.824 1.00 97.31 192 THR A CA 1
ATOM 1455 C C . THR A 1 192 ? -11.723 -5.789 -0.575 1.00 97.31 192 THR A C 1
ATOM 1457 O O . THR A 1 192 ? -11.214 -6.475 -1.461 1.00 97.31 192 THR A O 1
ATOM 1460 N N . PHE A 1 193 ? -12.768 -4.988 -0.800 1.00 97.88 193 PHE A N 1
ATOM 1461 C CA . PHE A 1 193 ? -13.416 -4.854 -2.104 1.00 97.88 193 PHE A CA 1
ATOM 1462 C C . PHE A 1 193 ? -12.423 -4.441 -3.201 1.00 97.88 193 PHE A C 1
ATOM 1464 O O . PHE A 1 193 ? -12.353 -5.098 -4.240 1.00 97.88 193 PHE A O 1
ATOM 1471 N N . PHE A 1 194 ? -11.599 -3.416 -2.958 1.00 98.00 194 PHE A N 1
ATOM 1472 C CA . PHE A 1 194 ? -10.594 -2.977 -3.930 1.00 98.00 194 PHE A CA 1
ATOM 1473 C C . PHE A 1 194 ? -9.513 -4.031 -4.192 1.00 98.00 194 PHE A C 1
ATOM 1475 O O . PHE A 1 194 ? -9.120 -4.232 -5.343 1.00 98.00 194 PHE A O 1
ATOM 1482 N N . CYS A 1 195 ? -9.055 -4.746 -3.161 1.00 98.00 195 CYS A N 1
ATOM 1483 C CA . CYS A 1 195 ? -8.087 -5.825 -3.340 1.00 98.00 195 CYS A CA 1
ATOM 1484 C C . CYS A 1 195 ? -8.669 -6.989 -4.161 1.00 98.00 195 CYS A C 1
ATOM 1486 O O . CYS A 1 195 ? -7.993 -7.490 -5.059 1.00 98.00 195 CYS A O 1
ATOM 1488 N N . PHE A 1 196 ? -9.921 -7.393 -3.914 1.00 98.25 196 PHE A N 1
ATOM 1489 C CA . PHE A 1 196 ? -10.589 -8.420 -4.724 1.00 98.25 196 PHE A CA 1
ATOM 1490 C C . PHE A 1 196 ? -10.826 -7.966 -6.159 1.00 98.25 196 PHE A C 1
ATOM 1492 O O . PHE A 1 196 ? -10.599 -8.750 -7.077 1.00 98.25 196 PHE A O 1
ATOM 1499 N N . TYR A 1 197 ? -11.220 -6.708 -6.369 1.00 98.06 197 TYR A N 1
ATOM 1500 C CA . TYR A 1 197 ? -11.305 -6.135 -7.709 1.00 98.06 197 TYR A CA 1
ATOM 1501 C C . TYR A 1 197 ? -9.960 -6.242 -8.439 1.00 98.06 197 TYR A C 1
ATOM 1503 O O . TYR A 1 197 ? -9.922 -6.695 -9.580 1.00 98.06 197 TYR A O 1
ATOM 1511 N N . GLY A 1 198 ? -8.850 -5.920 -7.764 1.00 97.62 198 GLY A N 1
ATOM 1512 C CA . GLY A 1 198 ? -7.503 -6.116 -8.299 1.00 97.62 198 GLY A CA 1
ATOM 1513 C C . GLY A 1 198 ? -7.233 -7.574 -8.686 1.00 97.62 198 GLY A C 1
ATOM 1514 O O . GLY A 1 198 ? -6.812 -7.843 -9.807 1.00 97.62 198 GLY A O 1
ATOM 1515 N N . VAL A 1 199 ? -7.538 -8.533 -7.808 1.00 98.25 199 VAL A N 1
ATOM 1516 C CA . VAL A 1 199 ? -7.380 -9.969 -8.110 1.00 98.25 199 VAL A CA 1
ATOM 1517 C C . VAL A 1 199 ? -8.211 -10.382 -9.328 1.00 98.25 199 VAL A C 1
ATOM 1519 O O . VAL A 1 199 ? -7.691 -11.051 -10.217 1.00 98.25 199 VAL A O 1
ATOM 1522 N N . VAL A 1 200 ? -9.477 -9.969 -9.414 1.00 98.25 200 VAL A N 1
ATOM 1523 C CA . VAL A 1 200 ? -10.348 -10.291 -10.556 1.00 98.25 200 VAL A CA 1
ATOM 1524 C C . VAL A 1 200 ? -9.813 -9.668 -11.845 1.00 98.25 200 VAL A C 1
ATOM 1526 O O . VAL A 1 200 ? -9.696 -10.371 -12.847 1.00 98.25 200 VAL A O 1
ATOM 1529 N N . ALA A 1 201 ? -9.423 -8.391 -11.818 1.00 97.31 201 ALA A N 1
ATOM 1530 C CA . ALA A 1 201 ? -8.826 -7.711 -12.966 1.00 97.31 201 ALA A CA 1
ATOM 1531 C C . ALA A 1 201 ? -7.551 -8.424 -13.442 1.00 97.31 201 ALA A C 1
ATOM 1533 O O . ALA A 1 201 ? -7.369 -8.644 -14.639 1.00 97.31 201 ALA A O 1
ATOM 1534 N N . LEU A 1 202 ? -6.709 -8.864 -12.502 1.00 96.88 202 LEU A N 1
ATOM 1535 C CA . LEU A 1 202 ? -5.514 -9.648 -12.791 1.00 96.88 202 LEU A CA 1
ATOM 1536 C C . LEU A 1 202 ? -5.865 -10.982 -13.464 1.00 96.88 202 LEU A C 1
ATOM 1538 O O . LEU A 1 202 ? -5.305 -11.298 -14.510 1.00 96.88 202 LEU A O 1
ATOM 1542 N N . LEU A 1 203 ? -6.824 -11.737 -12.916 1.00 96.94 203 LEU A N 1
ATOM 1543 C CA . LEU A 1 203 ? -7.299 -13.010 -13.479 1.00 96.94 203 LEU A CA 1
ATOM 1544 C C . LEU A 1 203 ? -7.869 -12.861 -14.892 1.00 96.94 203 LEU A C 1
ATOM 1546 O O . LEU A 1 203 ? -7.579 -13.692 -15.755 1.00 96.94 203 LEU A O 1
ATOM 1550 N N . MET A 1 204 ? -8.631 -11.796 -15.144 1.00 97.12 204 MET A N 1
ATOM 1551 C CA . MET A 1 204 ? -9.178 -11.501 -16.469 1.00 97.12 204 MET A CA 1
ATOM 1552 C C . MET A 1 204 ? -8.083 -11.150 -17.483 1.00 97.12 204 MET A C 1
ATOM 1554 O O . MET A 1 204 ? -8.192 -11.530 -18.648 1.00 97.12 204 MET A O 1
ATOM 1558 N N . ASP A 1 205 ? -7.004 -10.495 -17.045 1.00 96.19 205 ASP A N 1
ATOM 1559 C CA . ASP A 1 205 ? -5.912 -10.047 -17.916 1.00 96.19 205 ASP A CA 1
ATOM 1560 C C . ASP A 1 205 ? -4.689 -10.981 -17.929 1.00 96.19 205 ASP A C 1
ATOM 1562 O O . ASP A 1 205 ? -3.586 -10.589 -18.322 1.00 96.19 205 ASP A O 1
ATOM 1566 N N . ARG A 1 206 ? -4.874 -12.251 -17.536 1.00 95.56 206 ARG A N 1
ATOM 1567 C CA . ARG A 1 206 ? -3.801 -13.256 -17.425 1.00 95.56 206 ARG A CA 1
ATOM 1568 C C . ARG A 1 206 ? -2.892 -13.330 -18.646 1.00 95.56 206 ARG A C 1
ATOM 1570 O O . ARG A 1 206 ? -1.674 -13.450 -18.509 1.00 95.56 206 ARG A O 1
ATOM 1577 N N . LYS A 1 207 ? -3.483 -13.279 -19.842 1.00 94.25 207 LYS A N 1
ATOM 1578 C CA . LYS A 1 207 ? -2.738 -13.372 -21.104 1.00 94.25 207 LYS A CA 1
ATOM 1579 C C . LYS A 1 207 ? -1.804 -12.171 -21.286 1.00 94.25 207 LYS A C 1
ATOM 1581 O O . LYS A 1 207 ? -0.664 -12.350 -21.679 1.00 94.25 207 LYS A O 1
ATOM 1586 N N . ASN A 1 208 ? -2.218 -10.962 -20.929 1.00 92.94 208 ASN A N 1
ATOM 1587 C CA . ASN A 1 208 ? -1.391 -9.777 -21.163 1.00 92.94 208 ASN A CA 1
ATOM 1588 C C . ASN A 1 208 ? -0.220 -9.660 -20.175 1.00 92.94 208 ASN A C 1
ATOM 1590 O O . ASN A 1 208 ? 0.855 -9.193 -20.546 1.00 92.94 208 ASN A O 1
ATOM 1594 N N . VAL A 1 209 ? -0.385 -10.155 -18.945 1.00 93.19 209 VAL A N 1
ATOM 1595 C CA . VAL A 1 209 ? 0.686 -10.142 -17.934 1.00 93.19 209 VAL A CA 1
ATOM 1596 C C . VAL A 1 209 ? 1.733 -11.237 -18.188 1.00 93.19 209 VAL A C 1
ATOM 1598 O O . VAL A 1 209 ? 2.921 -11.012 -17.968 1.00 93.19 209 VAL A O 1
ATOM 1601 N N . GLY A 1 210 ? 1.322 -12.417 -18.668 1.00 88.94 210 GLY A N 1
ATOM 1602 C CA . GLY A 1 210 ? 2.225 -13.562 -18.860 1.00 88.94 210 GLY A CA 1
ATOM 1603 C C . GLY A 1 210 ? 3.211 -13.431 -20.031 1.00 88.94 210 GLY A C 1
ATOM 1604 O O . GLY A 1 210 ? 4.349 -13.873 -19.914 1.00 88.94 210 GLY A O 1
ATOM 1605 N N . TYR A 1 211 ? 2.813 -12.800 -21.140 1.00 78.69 211 TYR A N 1
ATOM 1606 C CA . TYR A 1 211 ? 3.568 -12.822 -22.408 1.00 78.69 211 TYR A CA 1
ATOM 1607 C C . TYR A 1 211 ? 4.723 -11.806 -22.512 1.00 78.69 211 TYR A C 1
ATOM 1609 O O . TYR A 1 211 ? 5.428 -11.758 -23.522 1.00 78.69 211 TYR A O 1
ATOM 1617 N N . SER A 1 212 ? 4.956 -10.988 -21.483 1.00 65.00 212 SER A N 1
ATOM 1618 C CA . SER A 1 212 ? 5.891 -9.856 -21.575 1.00 65.00 212 SER A CA 1
ATOM 1619 C C . SER A 1 212 ? 7.380 -10.239 -21.616 1.00 65.00 212 SER A C 1
ATOM 1621 O O . SER A 1 212 ? 8.206 -9.363 -21.858 1.00 65.00 212 SER A O 1
ATOM 1623 N N . GLY A 1 213 ? 7.739 -11.499 -21.343 1.00 60.03 213 GLY A N 1
ATOM 1624 C CA . GLY A 1 213 ? 9.136 -11.931 -21.202 1.00 60.03 213 GLY A CA 1
ATOM 1625 C C . GLY A 1 213 ? 9.834 -12.343 -22.500 1.00 60.03 213 GLY A C 1
ATOM 1626 O O . GLY A 1 213 ? 11.010 -12.044 -22.666 1.00 60.03 213 GLY A O 1
ATOM 1627 N N . GLU A 1 214 ? 9.132 -13.003 -23.421 1.00 59.94 214 GLU A N 1
ATOM 1628 C CA . GLU A 1 214 ? 9.781 -13.686 -24.556 1.00 59.94 214 GLU A CA 1
ATOM 1629 C C . GLU A 1 214 ? 9.742 -12.865 -25.854 1.00 59.94 214 GLU A C 1
ATOM 1631 O O . GLU A 1 214 ? 10.679 -12.893 -26.648 1.00 59.94 214 GLU A O 1
ATOM 1636 N N . THR A 1 215 ? 8.698 -12.057 -26.054 1.00 55.94 215 THR A N 1
ATOM 1637 C CA . THR A 1 215 ? 8.452 -11.413 -27.357 1.00 55.94 215 THR A CA 1
ATOM 1638 C C . THR A 1 215 ? 9.331 -10.179 -27.615 1.00 55.94 215 THR A C 1
ATOM 1640 O O . THR A 1 215 ? 9.695 -9.903 -28.755 1.00 55.94 215 THR A O 1
ATOM 1643 N N . LEU A 1 216 ? 9.717 -9.435 -26.569 1.00 56.69 216 LEU A N 1
ATOM 1644 C CA . LEU A 1 216 ? 10.452 -8.166 -26.715 1.00 56.69 216 LEU A CA 1
ATOM 1645 C C . LEU A 1 216 ? 11.946 -8.346 -27.021 1.00 56.69 216 LEU A C 1
ATOM 1647 O O . LEU A 1 216 ? 12.526 -7.490 -27.684 1.00 56.69 216 LEU A O 1
ATOM 1651 N N . MET A 1 217 ? 12.572 -9.445 -26.582 1.00 51.72 217 MET A N 1
ATOM 1652 C CA . MET A 1 217 ? 13.974 -9.707 -26.940 1.00 51.72 217 MET A CA 1
ATOM 1653 C C . MET A 1 217 ? 14.103 -10.198 -28.383 1.00 51.72 217 MET A C 1
ATOM 1655 O O . MET A 1 217 ? 15.018 -9.776 -29.079 1.00 51.72 217 MET A O 1
ATOM 1659 N N . SER A 1 218 ? 13.140 -10.985 -28.872 1.00 55.66 218 SER A N 1
ATOM 1660 C CA . SER A 1 218 ? 13.197 -11.523 -30.234 1.00 55.66 218 SER A CA 1
ATOM 1661 C C . SER A 1 218 ? 12.925 -10.463 -31.317 1.00 55.66 218 SER A C 1
ATOM 1663 O O . SER A 1 218 ? 13.493 -10.532 -32.403 1.00 55.66 218 SER A O 1
ATOM 1665 N N . GLN A 1 219 ? 12.129 -9.423 -31.026 1.00 55.47 219 GLN A N 1
ATOM 1666 C CA . GLN A 1 219 ? 11.897 -8.328 -31.983 1.00 55.47 219 GLN A CA 1
ATOM 1667 C C . GLN A 1 219 ? 13.048 -7.314 -32.064 1.00 55.47 219 GLN A C 1
ATOM 1669 O O . GLN A 1 219 ? 13.264 -6.725 -33.123 1.00 55.47 219 GLN A O 1
ATOM 1674 N N . ASN A 1 220 ? 13.802 -7.111 -30.979 1.00 51.69 220 ASN A N 1
ATOM 1675 C CA . ASN A 1 220 ? 14.903 -6.143 -30.970 1.00 51.69 220 ASN A CA 1
ATOM 1676 C C . ASN A 1 220 ? 16.185 -6.684 -31.628 1.00 51.69 220 ASN A C 1
ATOM 1678 O O . ASN A 1 220 ? 17.034 -5.899 -32.033 1.00 51.69 220 ASN A O 1
ATOM 1682 N N . GLU A 1 221 ? 16.307 -8.004 -31.799 1.00 56.22 221 GLU A N 1
ATOM 1683 C CA . GLU A 1 221 ? 17.389 -8.610 -32.589 1.00 56.22 221 GLU A CA 1
ATOM 1684 C C . GLU A 1 221 ? 17.187 -8.453 -34.105 1.00 56.22 221 GLU A C 1
ATOM 1686 O O . GLU A 1 221 ? 18.153 -8.527 -34.858 1.00 56.22 221 GLU A O 1
ATOM 1691 N N . GLN A 1 222 ? 15.964 -8.176 -34.576 1.00 54.78 222 GLN A N 1
ATOM 1692 C CA . GLN A 1 222 ? 15.699 -7.949 -36.005 1.00 54.78 222 GLN A CA 1
ATOM 1693 C C . GLN A 1 222 ? 15.730 -6.475 -36.423 1.00 54.78 222 GLN A C 1
ATOM 1695 O O . GLN A 1 222 ? 15.827 -6.181 -37.613 1.00 54.78 222 GLN A O 1
ATOM 1700 N N . HIS A 1 223 ? 15.701 -5.543 -35.468 1.00 50.69 223 HIS A N 1
ATOM 1701 C CA . HIS A 1 223 ? 15.891 -4.118 -35.723 1.00 50.69 223 HIS A CA 1
ATOM 1702 C C . HIS A 1 223 ? 17.196 -3.653 -35.076 1.00 50.69 223 HIS A C 1
ATOM 1704 O O . HIS A 1 223 ? 17.218 -2.833 -34.160 1.00 50.69 223 HIS A O 1
ATOM 1710 N N . GLU A 1 224 ? 18.308 -4.177 -35.590 1.00 50.12 224 GLU A N 1
ATOM 1711 C CA . GLU A 1 224 ? 19.634 -3.610 -35.380 1.00 50.12 224 GLU A CA 1
ATOM 1712 C C . GLU A 1 224 ? 19.627 -2.188 -35.974 1.00 50.12 224 GLU A C 1
ATOM 1714 O O . GLU A 1 224 ? 19.919 -1.954 -37.147 1.00 50.12 224 GLU A O 1
ATOM 1719 N N . GLN A 1 225 ? 19.168 -1.213 -35.182 1.00 49.47 225 GLN A N 1
ATOM 1720 C CA . GLN A 1 225 ? 19.316 0.196 -35.512 1.00 49.47 225 GLN A CA 1
ATOM 1721 C C . GLN A 1 225 ? 20.813 0.447 -35.732 1.00 49.47 225 GLN A C 1
ATOM 1723 O O . GLN A 1 225 ? 21.613 0.043 -34.881 1.00 49.47 225 GLN A O 1
ATOM 1728 N N . PRO A 1 226 ? 21.214 1.097 -36.841 1.00 46.25 226 PRO A N 1
ATOM 1729 C CA . PRO A 1 226 ? 22.611 1.390 -37.113 1.00 46.25 226 PRO A CA 1
ATOM 1730 C C . PRO A 1 226 ? 23.176 2.138 -35.914 1.00 46.25 226 PRO A C 1
ATOM 1732 O O . PRO A 1 226 ? 22.762 3.253 -35.599 1.00 46.25 226 PRO A O 1
ATOM 1735 N N . ARG A 1 227 ? 24.082 1.455 -35.214 1.00 41.38 227 ARG A N 1
ATOM 1736 C CA . ARG A 1 227 ? 24.780 1.919 -34.023 1.00 41.38 227 ARG A CA 1
ATOM 1737 C C . ARG A 1 227 ? 25.325 3.309 -34.332 1.00 41.38 227 ARG A C 1
ATOM 1739 O O . ARG A 1 227 ? 26.298 3.438 -35.075 1.00 41.38 227 ARG A O 1
ATOM 1746 N N . VAL A 1 228 ? 24.669 4.349 -33.818 1.00 42.72 228 VAL A N 1
ATOM 1747 C CA . VAL A 1 228 ? 25.157 5.723 -33.927 1.00 42.72 228 VAL A CA 1
ATOM 1748 C C . VAL A 1 228 ? 26.538 5.705 -33.287 1.00 42.72 228 VAL A C 1
ATOM 1750 O O . VAL A 1 228 ? 26.667 5.512 -32.078 1.00 42.72 228 VAL A O 1
ATOM 1753 N N . LYS A 1 229 ? 27.578 5.802 -34.125 1.00 36.56 229 LYS A N 1
ATOM 1754 C CA . LYS A 1 229 ? 28.960 6.022 -33.705 1.00 36.56 229 LYS A CA 1
ATOM 1755 C C . LYS A 1 229 ? 28.942 7.352 -32.961 1.00 36.56 229 LYS A C 1
ATOM 1757 O O . LYS A 1 229 ? 29.033 8.411 -33.575 1.00 36.56 229 LYS A O 1
ATOM 1762 N N . TYR A 1 230 ? 28.759 7.303 -31.646 1.00 39.28 230 TYR A N 1
ATOM 1763 C CA . TYR A 1 230 ? 29.107 8.425 -30.799 1.00 39.28 230 TYR A CA 1
ATOM 1764 C C . TYR A 1 230 ? 30.594 8.645 -31.030 1.00 39.28 230 TYR A C 1
ATOM 1766 O O . TYR A 1 230 ? 31.411 7.791 -30.686 1.00 39.28 230 TYR A O 1
ATOM 1774 N N . GLY A 1 231 ? 30.917 9.737 -31.725 1.00 39.47 231 GLY A N 1
ATOM 1775 C CA . GLY A 1 231 ? 32.279 10.210 -31.866 1.00 39.47 231 GLY A CA 1
ATOM 1776 C C . GLY A 1 231 ? 32.820 10.405 -30.463 1.00 39.47 231 GLY A C 1
ATOM 1777 O O . GLY A 1 231 ? 32.444 11.350 -29.772 1.00 39.47 231 GLY A O 1
ATOM 1778 N N . GLN A 1 232 ? 33.634 9.449 -30.032 1.00 38.47 232 GLN A N 1
ATOM 1779 C CA . GLN A 1 232 ? 34.519 9.591 -28.899 1.00 38.47 232 GLN A CA 1
ATOM 1780 C C . GLN A 1 232 ? 35.352 10.828 -29.209 1.00 38.47 232 GLN A C 1
ATOM 1782 O O . GLN A 1 232 ? 36.156 10.829 -30.137 1.00 38.47 232 GLN A O 1
ATOM 1787 N N . LYS A 1 233 ? 35.023 11.927 -28.531 1.00 43.91 233 LYS A N 1
ATOM 1788 C CA . LYS A 1 233 ? 35.759 13.178 -28.618 1.00 43.91 233 LYS A CA 1
ATOM 1789 C C . LYS A 1 233 ? 37.157 12.831 -28.112 1.00 43.91 233 LYS A C 1
ATOM 1791 O O . LYS A 1 233 ? 37.296 12.532 -26.929 1.00 43.91 233 LYS A O 1
ATOM 1796 N N . GLU A 1 234 ? 38.126 12.741 -29.020 1.00 41.44 234 GLU A N 1
ATOM 1797 C CA . GLU A 1 234 ? 39.541 12.643 -28.670 1.00 41.44 234 GLU A CA 1
ATOM 1798 C C . GLU A 1 234 ? 39.828 13.789 -27.700 1.00 41.44 234 GLU A C 1
ATOM 1800 O O . GLU A 1 234 ? 39.674 14.966 -28.036 1.00 41.44 234 GLU A O 1
ATOM 1805 N N . SER A 1 235 ? 40.114 13.430 -26.451 1.00 49.09 235 SER A N 1
ATOM 1806 C CA . SER A 1 235 ? 40.728 14.337 -25.501 1.00 49.09 235 SER A CA 1
ATOM 1807 C C . SER A 1 235 ? 42.098 14.674 -26.069 1.00 49.09 235 SER A C 1
ATOM 1809 O O . SER A 1 235 ? 42.940 13.793 -26.216 1.00 49.09 235 SER A O 1
ATOM 1811 N N . ILE A 1 236 ? 42.266 15.933 -26.459 1.00 48.78 236 ILE A N 1
ATOM 1812 C CA . ILE A 1 236 ? 43.572 16.523 -26.715 1.00 48.78 236 ILE A CA 1
ATOM 1813 C C . ILE A 1 236 ? 44.273 16.544 -25.357 1.00 48.78 236 ILE A C 1
ATOM 1815 O O . ILE A 1 236 ? 43.840 17.257 -24.451 1.00 48.78 236 ILE A O 1
ATOM 1819 N N . ASP A 1 237 ? 45.266 15.670 -25.218 1.00 53.25 237 ASP A N 1
ATOM 1820 C CA . ASP A 1 237 ? 46.265 15.706 -24.161 1.00 53.25 237 ASP A CA 1
ATOM 1821 C C . ASP A 1 237 ? 47.189 16.892 -24.446 1.00 53.25 237 ASP A C 1
ATOM 1823 O O . ASP A 1 237 ? 48.038 16.811 -25.326 1.00 53.25 237 ASP A O 1
ATOM 1827 N N . ASP A 1 238 ? 46.999 17.981 -23.713 1.00 50.19 238 ASP A N 1
ATOM 1828 C CA . ASP A 1 238 ? 48.001 19.020 -23.498 1.00 50.19 238 ASP A CA 1
ATOM 1829 C C . ASP A 1 238 ? 47.800 19.493 -22.055 1.00 50.19 238 ASP A C 1
ATOM 1831 O O . ASP A 1 238 ? 46.832 20.189 -21.762 1.00 50.19 238 ASP A O 1
ATOM 1835 N N . ASP A 1 239 ? 48.630 19.003 -21.134 1.00 45.59 239 ASP A N 1
ATOM 1836 C CA . ASP A 1 239 ? 49.299 19.861 -20.152 1.00 45.59 239 ASP A CA 1
ATOM 1837 C C . ASP A 1 239 ? 50.306 19.044 -19.334 1.00 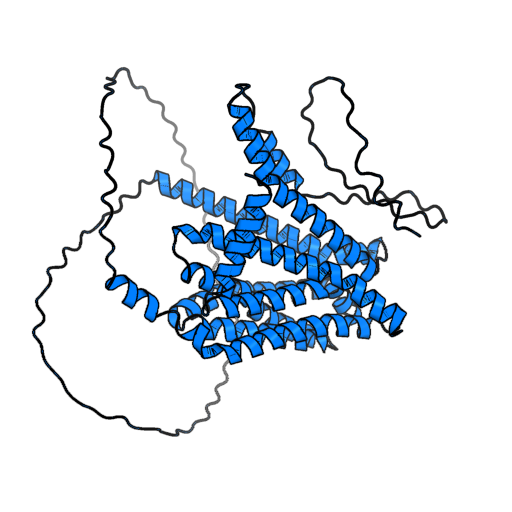45.59 239 ASP A C 1
ATOM 1839 O O . ASP A 1 239 ? 50.000 18.288 -18.409 1.00 45.59 239 ASP A O 1
ATOM 1843 N N . ASP A 1 240 ? 51.537 19.243 -19.777 1.00 54.81 240 ASP A N 1
ATOM 1844 C CA . ASP A 1 240 ? 52.824 18.931 -19.191 1.00 54.81 240 ASP A CA 1
ATOM 1845 C C . ASP A 1 240 ? 52.987 19.695 -17.863 1.00 54.81 240 ASP A C 1
ATOM 1847 O O . ASP A 1 240 ? 52.931 20.925 -17.839 1.00 54.81 240 ASP A O 1
ATOM 1851 N N . TRP A 1 241 ? 53.177 18.983 -16.751 1.00 55.47 241 TRP A N 1
ATOM 1852 C CA . TRP A 1 241 ? 53.679 19.572 -15.506 1.00 55.47 241 TRP A CA 1
ATOM 1853 C C . TRP A 1 241 ? 54.718 18.634 -14.901 1.00 55.47 241 TRP A C 1
ATOM 1855 O O . TRP A 1 241 ? 54.393 17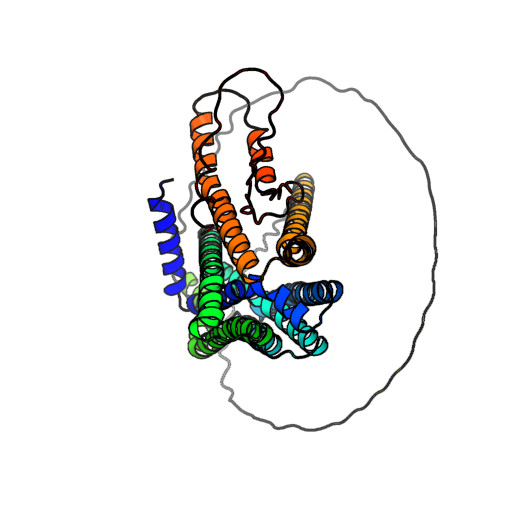.657 -14.221 1.00 55.47 241 TRP A O 1
ATOM 1865 N N . GLU A 1 242 ? 55.980 18.952 -15.184 1.00 46.59 242 GLU A N 1
ATOM 1866 C CA . GLU A 1 242 ? 57.145 18.399 -14.506 1.00 46.59 242 GLU A CA 1
ATOM 1867 C C . GLU A 1 242 ? 57.164 18.813 -13.022 1.00 46.59 242 GLU A C 1
ATOM 1869 O O . GLU A 1 242 ? 57.010 19.980 -12.661 1.00 46.59 242 GLU A O 1
ATOM 1874 N N . ASP A 1 243 ? 57.268 17.781 -12.184 1.00 40.03 243 ASP A N 1
ATOM 1875 C CA . ASP A 1 243 ? 58.241 17.576 -11.103 1.00 40.03 243 ASP A CA 1
ATOM 1876 C C . ASP A 1 243 ? 58.931 18.820 -10.507 1.00 40.03 243 ASP A C 1
ATOM 1878 O O . ASP A 1 243 ? 59.661 19.523 -11.197 1.00 40.03 243 ASP A O 1
ATOM 1882 N N . ASP A 1 244 ? 58.799 19.023 -9.188 1.00 37.94 244 ASP A N 1
ATOM 1883 C CA . ASP A 1 244 ? 59.962 18.828 -8.314 1.00 37.94 244 ASP A CA 1
ATOM 1884 C C . ASP A 1 244 ? 59.663 18.952 -6.804 1.00 37.94 244 ASP A C 1
ATOM 1886 O O . ASP A 1 244 ? 58.844 19.748 -6.341 1.00 37.94 244 ASP A O 1
ATOM 1890 N N . THR A 1 245 ? 60.495 18.241 -6.036 1.00 35.72 245 THR A N 1
ATOM 1891 C CA . THR A 1 245 ? 60.869 18.406 -4.612 1.00 35.72 245 THR A CA 1
ATOM 1892 C C . THR A 1 245 ? 60.135 17.665 -3.469 1.00 35.72 245 THR A C 1
ATOM 1894 O O . THR A 1 245 ? 59.310 18.190 -2.729 1.00 35.72 245 THR A O 1
ATOM 1897 N N . LEU A 1 246 ? 60.719 16.489 -3.197 1.00 35.03 246 LEU A N 1
ATOM 1898 C CA . LEU A 1 246 ? 61.458 16.096 -1.975 1.00 35.03 246 LEU A CA 1
ATOM 1899 C C . LEU A 1 246 ? 60.761 15.373 -0.792 1.00 35.03 246 LEU A C 1
ATOM 1901 O O . LEU A 1 246 ? 59.657 15.720 -0.381 1.00 35.03 246 LEU A O 1
ATOM 1905 N N . PRO A 1 247 ? 61.463 14.393 -0.166 1.00 52.16 247 PRO A N 1
ATOM 1906 C CA . PRO A 1 247 ? 60.925 13.517 0.875 1.00 52.16 247 PRO A CA 1
ATOM 1907 C C . PRO A 1 247 ? 61.449 13.856 2.280 1.00 52.16 247 PRO A C 1
ATOM 1909 O O . PRO A 1 247 ? 62.620 14.199 2.427 1.00 52.16 247 PRO A O 1
ATOM 1912 N N . THR A 1 248 ? 60.674 13.604 3.347 1.00 31.30 248 THR A N 1
ATOM 1913 C CA . THR A 1 248 ? 61.235 13.030 4.593 1.00 31.30 248 THR A CA 1
ATOM 1914 C C . THR A 1 248 ? 60.187 12.391 5.516 1.00 31.30 248 THR A C 1
ATOM 1916 O O . THR A 1 248 ? 59.069 12.863 5.678 1.00 31.30 248 THR A O 1
ATOM 1919 N N . ALA A 1 249 ? 60.635 11.290 6.117 1.00 30.28 249 ALA A N 1
ATOM 1920 C CA . ALA A 1 249 ? 60.071 10.406 7.130 1.00 30.28 249 ALA A CA 1
ATOM 1921 C C . ALA A 1 249 ? 59.304 11.026 8.317 1.00 30.28 249 ALA A C 1
ATOM 1923 O O . ALA A 1 249 ? 59.718 12.044 8.857 1.00 30.28 249 ALA A O 1
ATOM 1924 N N . ALA A 1 250 ? 58.349 10.259 8.866 1.00 31.62 250 ALA A N 1
ATOM 1925 C CA . ALA A 1 250 ? 58.327 9.943 10.301 1.00 31.62 250 ALA A CA 1
ATOM 1926 C C . ALA A 1 250 ? 57.435 8.731 10.640 1.00 31.62 250 ALA A C 1
ATOM 1928 O O . ALA A 1 250 ? 56.248 8.661 10.340 1.00 31.62 250 ALA A O 1
ATOM 1929 N N . THR A 1 251 ? 58.082 7.792 11.316 1.00 28.91 251 THR A N 1
ATOM 1930 C CA . THR A 1 251 ? 57.636 6.612 12.057 1.00 28.91 251 THR A CA 1
ATOM 1931 C C . THR A 1 251 ? 56.529 6.877 13.087 1.00 28.91 251 THR A C 1
ATOM 1933 O O . THR A 1 251 ? 56.653 7.804 13.880 1.00 28.91 251 THR A O 1
ATOM 1936 N N . ALA A 1 252 ? 55.563 5.959 13.222 1.00 30.30 252 ALA A N 1
ATOM 1937 C CA . ALA A 1 252 ? 54.938 5.657 14.516 1.00 30.30 252 ALA A CA 1
ATOM 1938 C C . ALA A 1 252 ? 54.429 4.204 14.570 1.00 30.30 252 ALA A C 1
ATOM 1940 O O . ALA A 1 252 ? 53.475 3.819 13.899 1.00 30.30 252 ALA A O 1
ATOM 1941 N N . LYS A 1 253 ? 55.117 3.403 15.391 1.00 27.73 253 LYS A N 1
ATOM 1942 C CA . LYS A 1 253 ? 54.702 2.087 15.889 1.00 27.73 253 LYS A CA 1
ATOM 1943 C C . LYS A 1 253 ? 53.511 2.242 16.840 1.00 27.73 253 LYS A C 1
ATOM 1945 O O . LYS A 1 253 ? 53.533 3.143 17.672 1.00 27.73 253 LYS A O 1
ATOM 1950 N N . SER A 1 254 ? 52.598 1.273 16.845 1.00 31.12 254 SER A N 1
ATOM 1951 C CA . SER A 1 254 ? 52.041 0.774 18.106 1.00 31.12 254 SER A CA 1
ATOM 1952 C C . SER A 1 254 ? 51.598 -0.686 17.974 1.00 31.12 254 SER A C 1
ATOM 1954 O O . SER A 1 254 ? 50.772 -1.025 17.129 1.00 31.12 254 SER A O 1
ATOM 1956 N N . GLN A 1 255 ? 52.215 -1.534 18.798 1.00 26.92 255 GLN A N 1
ATOM 1957 C CA . GLN A 1 255 ? 51.812 -2.891 19.162 1.00 26.92 255 GLN A CA 1
ATOM 1958 C C . GLN A 1 255 ? 51.167 -2.827 20.554 1.00 26.92 255 GLN A C 1
ATOM 1960 O O . GLN A 1 255 ? 51.723 -2.162 21.425 1.00 26.92 255 GLN A O 1
ATOM 1965 N N . ALA A 1 256 ? 50.078 -3.569 20.759 1.00 27.72 256 ALA A N 1
ATOM 1966 C CA . ALA A 1 256 ? 49.673 -4.256 22.000 1.00 27.72 256 ALA A CA 1
ATOM 1967 C C . ALA A 1 256 ? 48.430 -5.102 21.633 1.00 27.72 256 ALA A C 1
ATOM 1969 O O . ALA A 1 256 ? 47.514 -4.578 21.005 1.00 27.72 256 ALA A O 1
ATOM 1970 N N . GLU A 1 257 ? 48.470 -6.442 21.698 1.00 25.88 257 GLU A N 1
ATOM 1971 C CA . GLU A 1 257 ? 48.066 -7.265 22.867 1.00 25.88 257 GLU A CA 1
ATOM 1972 C C . GLU A 1 257 ? 46.683 -6.866 23.411 1.00 25.88 257 GLU A C 1
ATOM 1974 O O . GLU A 1 257 ? 46.458 -5.708 23.726 1.00 25.88 257 GLU A O 1
ATOM 1979 N N . GLY A 1 258 ? 45.680 -7.720 23.593 1.00 23.36 258 GLY A N 1
ATOM 1980 C CA . GLY A 1 258 ? 45.534 -9.174 23.596 1.00 23.36 258 GLY A CA 1
ATOM 1981 C C . GLY A 1 258 ? 44.281 -9.474 24.442 1.00 23.36 258 GLY A C 1
ATOM 1982 O O . GLY A 1 258 ? 44.038 -8.744 25.398 1.00 23.36 258 GLY A O 1
ATOM 1983 N N . ALA A 1 259 ? 43.466 -10.473 24.086 1.00 27.17 259 ALA A N 1
ATOM 1984 C CA . ALA A 1 259 ? 42.594 -11.211 25.017 1.00 27.17 259 ALA A CA 1
ATOM 1985 C C . ALA A 1 259 ? 41.804 -12.307 24.282 1.00 27.17 259 ALA A C 1
ATOM 1987 O O . ALA A 1 259 ? 40.914 -12.033 23.477 1.00 27.17 259 ALA A O 1
ATOM 1988 N N . ASP A 1 260 ? 42.137 -13.547 24.627 1.00 24.80 260 ASP A N 1
ATOM 1989 C CA . ASP A 1 260 ? 41.303 -14.736 24.495 1.00 24.80 260 ASP A CA 1
ATOM 1990 C C . ASP A 1 260 ? 39.989 -14.604 25.281 1.00 24.80 260 ASP A C 1
ATOM 1992 O O . ASP A 1 260 ? 39.984 -14.082 26.395 1.00 24.80 260 ASP A O 1
ATOM 1996 N N . ALA A 1 261 ? 38.909 -15.198 24.761 1.00 26.83 261 ALA A N 1
ATOM 1997 C CA . ALA A 1 261 ? 37.881 -15.842 25.584 1.00 26.83 261 ALA A CA 1
ATOM 1998 C C . ALA A 1 261 ? 37.021 -16.805 24.748 1.00 26.83 261 ALA A C 1
ATOM 2000 O O . ALA A 1 261 ? 35.991 -16.459 24.172 1.00 26.83 261 ALA A O 1
ATOM 2001 N N . THR A 1 262 ? 37.460 -18.057 24.734 1.00 24.25 262 THR A N 1
ATOM 2002 C CA . THR A 1 262 ? 36.668 -19.270 24.520 1.00 24.25 262 THR A CA 1
ATOM 2003 C C . THR A 1 262 ? 35.472 -19.321 25.478 1.00 24.25 262 THR A C 1
ATOM 2005 O O . THR A 1 262 ? 35.669 -19.170 26.679 1.00 24.25 262 THR A O 1
ATOM 2008 N N . THR A 1 263 ? 34.261 -19.647 25.011 1.00 24.88 263 THR A N 1
ATOM 2009 C CA . THR A 1 263 ? 33.341 -20.541 25.748 1.00 24.88 263 THR A CA 1
ATOM 2010 C C . THR A 1 263 ? 32.386 -21.242 24.780 1.00 24.88 263 THR A C 1
ATOM 2012 O O . THR A 1 263 ? 31.635 -20.630 24.025 1.00 24.88 263 THR A O 1
ATOM 2015 N N . THR A 1 264 ? 32.462 -22.563 24.846 1.00 23.78 264 THR A N 1
ATOM 2016 C CA . THR A 1 264 ? 31.713 -23.591 24.130 1.00 23.78 264 THR A CA 1
ATOM 2017 C C . THR A 1 264 ? 30.513 -24.043 24.980 1.00 23.78 264 THR A C 1
ATOM 2019 O O . THR A 1 264 ? 30.575 -23.963 26.208 1.00 23.78 264 THR A O 1
ATOM 2022 N N . THR A 1 265 ? 29.545 -24.722 24.341 1.00 24.64 265 THR A N 1
ATOM 2023 C CA . THR A 1 265 ? 28.592 -25.718 24.918 1.00 24.64 265 THR A CA 1
ATOM 2024 C C . THR A 1 265 ? 27.365 -25.142 25.672 1.00 24.64 265 THR A C 1
ATOM 2026 O O . THR A 1 265 ? 27.488 -24.179 26.408 1.00 24.64 265 THR A O 1
ATOM 2029 N N . SER A 1 266 ? 26.122 -25.646 25.575 1.00 25.97 266 SER A N 1
ATOM 2030 C CA . SER A 1 266 ? 25.611 -26.950 25.112 1.00 25.97 266 SER A CA 1
ATOM 2031 C C . SER A 1 266 ? 24.086 -26.906 24.868 1.00 25.97 266 SER A C 1
ATOM 2033 O O . SER A 1 266 ? 23.348 -26.324 25.655 1.00 25.97 266 SER A O 1
ATOM 2035 N N . THR A 1 267 ? 23.655 -27.588 23.801 1.00 23.84 267 THR A N 1
ATOM 2036 C CA . THR A 1 267 ? 22.508 -28.523 23.676 1.00 23.84 267 THR A CA 1
ATOM 2037 C C . THR A 1 267 ? 21.290 -28.437 24.608 1.00 23.84 267 THR A C 1
ATOM 2039 O O . THR A 1 267 ? 21.398 -28.678 25.806 1.00 23.84 267 THR A O 1
ATOM 2042 N N . ALA A 1 268 ? 20.103 -28.421 23.989 1.00 26.34 268 ALA A N 1
ATOM 2043 C CA . ALA A 1 268 ? 18.996 -29.293 24.384 1.00 26.34 268 ALA A CA 1
ATOM 2044 C C . ALA A 1 268 ? 18.222 -29.766 23.139 1.00 26.34 268 ALA A C 1
ATOM 2046 O O . ALA A 1 268 ? 17.689 -28.981 22.360 1.00 26.34 268 ALA A O 1
ATOM 2047 N N . SER A 1 269 ? 18.224 -31.080 22.962 1.00 26.02 269 SER A N 1
ATOM 2048 C CA . SER A 1 269 ? 17.587 -31.878 21.920 1.00 26.02 269 SER A CA 1
ATOM 2049 C C . SER A 1 269 ? 16.318 -32.543 22.456 1.00 26.02 269 SER A C 1
ATOM 2051 O O . SER A 1 269 ? 16.369 -33.114 23.540 1.00 26.02 269 SER A O 1
ATOM 2053 N N . ALA A 1 270 ? 15.238 -32.548 21.673 1.00 26.05 270 ALA A N 1
ATOM 2054 C CA . ALA A 1 270 ? 14.134 -33.523 21.676 1.00 26.05 270 ALA A CA 1
ATOM 2055 C C . ALA A 1 270 ? 13.148 -33.103 20.566 1.00 26.05 270 ALA A C 1
ATOM 2057 O O . ALA A 1 270 ? 12.976 -31.915 20.336 1.00 26.05 270 ALA A O 1
ATOM 2058 N N . SER A 1 271 ? 12.408 -33.939 19.850 1.00 25.69 271 SER A N 1
ATOM 2059 C CA . SER A 1 271 ? 12.418 -35.370 19.574 1.00 25.69 271 SER A CA 1
ATOM 2060 C C . SER A 1 271 ? 11.390 -35.551 18.446 1.00 25.69 271 SER A C 1
ATOM 2062 O O . SER A 1 271 ? 10.262 -35.088 18.561 1.00 25.69 271 SER A O 1
ATOM 2064 N N . ARG A 1 272 ? 11.828 -36.177 17.353 1.00 26.33 272 ARG A N 1
ATOM 2065 C CA . ARG A 1 272 ? 11.127 -37.121 16.462 1.00 26.33 272 ARG A CA 1
ATOM 2066 C C . ARG A 1 272 ? 9.601 -37.283 16.637 1.00 26.33 272 ARG A C 1
ATOM 2068 O O . ARG A 1 272 ? 9.155 -37.705 17.697 1.00 26.33 272 ARG A O 1
ATOM 2075 N N . ASN A 1 273 ? 8.856 -37.160 15.533 1.00 25.67 273 ASN A N 1
ATOM 2076 C CA . ASN A 1 273 ? 7.915 -38.208 15.122 1.00 25.67 273 ASN A CA 1
ATOM 2077 C C . ASN A 1 273 ? 7.666 -38.205 13.606 1.00 25.67 273 ASN A C 1
ATOM 2079 O O . ASN A 1 273 ? 7.317 -37.191 13.010 1.00 25.67 273 ASN A O 1
ATOM 2083 N N . ASN A 1 274 ? 7.893 -39.384 13.026 1.00 28.58 274 ASN A N 1
ATOM 2084 C CA . ASN A 1 274 ? 7.561 -39.792 11.668 1.00 28.58 274 ASN A CA 1
ATOM 2085 C C . ASN A 1 274 ? 6.081 -40.175 11.600 1.00 28.58 274 ASN A C 1
ATOM 2087 O O . ASN A 1 274 ? 5.632 -40.918 12.470 1.00 28.58 274 ASN A O 1
ATOM 2091 N N . THR A 1 275 ? 5.413 -39.849 10.499 1.00 27.56 275 THR A N 1
ATOM 2092 C CA . THR A 1 275 ? 4.359 -40.699 9.925 1.00 27.56 275 THR A CA 1
ATOM 2093 C C . THR A 1 275 ? 4.387 -40.558 8.407 1.00 27.56 275 THR A C 1
ATOM 2095 O O . THR A 1 275 ? 4.107 -39.488 7.870 1.00 27.56 275 THR A O 1
ATOM 2098 N N . ASN A 1 276 ? 4.781 -41.655 7.757 1.00 28.27 276 ASN A N 1
ATOM 2099 C CA . ASN A 1 276 ? 4.482 -41.982 6.368 1.00 28.27 276 ASN A CA 1
ATOM 2100 C C . ASN A 1 276 ? 2.969 -42.152 6.209 1.00 28.27 276 ASN A C 1
ATOM 2102 O O . ASN A 1 276 ? 2.380 -42.823 7.051 1.00 28.27 276 ASN A O 1
ATOM 2106 N N . GLU A 1 277 ? 2.400 -41.681 5.102 1.00 28.61 277 GLU A N 1
ATOM 2107 C CA . GLU A 1 277 ? 1.387 -42.435 4.358 1.00 28.61 277 GLU A CA 1
ATOM 2108 C C . GLU A 1 277 ? 1.569 -42.177 2.859 1.00 28.61 277 GLU A C 1
ATOM 2110 O O . GLU A 1 277 ? 1.780 -41.050 2.408 1.00 28.61 277 GLU A O 1
ATOM 2115 N N . ASP A 1 278 ? 1.559 -43.286 2.129 1.00 27.61 278 ASP A N 1
ATOM 2116 C CA . ASP A 1 278 ? 1.832 -43.435 0.711 1.00 27.61 278 ASP A CA 1
ATOM 2117 C C . ASP A 1 278 ? 0.568 -43.269 -0.158 1.00 27.61 278 ASP A C 1
ATOM 2119 O O . ASP A 1 278 ? -0.539 -43.590 0.268 1.00 27.61 278 ASP A O 1
ATOM 2123 N N . SER A 1 279 ? 0.820 -42.992 -1.448 1.00 30.62 279 SER A N 1
ATOM 2124 C CA . SER A 1 279 ? 0.048 -43.425 -2.642 1.00 30.62 279 SER A CA 1
ATOM 2125 C C . SER A 1 279 ? -1.167 -42.593 -3.118 1.00 30.62 279 SER A C 1
ATOM 2127 O O . SER A 1 279 ? -1.842 -41.958 -2.317 1.00 30.62 279 SER A O 1
ATOM 2129 N N . PRO A 1 280 ? -1.589 -42.718 -4.402 1.00 39.97 280 PRO A N 1
ATOM 2130 C CA . PRO A 1 280 ? -0.780 -42.810 -5.626 1.00 39.97 280 PRO A CA 1
ATOM 2131 C C . PRO A 1 280 ? -1.289 -41.935 -6.808 1.00 39.97 280 PRO A C 1
ATOM 2133 O O . PRO A 1 280 ? -2.464 -41.612 -6.935 1.00 39.97 280 PRO A O 1
ATOM 2136 N N . ILE A 1 281 ? -0.347 -41.613 -7.701 1.00 29.06 281 ILE A N 1
ATOM 2137 C CA . ILE A 1 281 ? -0.375 -41.673 -9.181 1.00 29.06 281 ILE A CA 1
ATOM 2138 C C . ILE A 1 281 ? -1.736 -41.521 -9.901 1.00 29.06 281 ILE A C 1
ATOM 2140 O O . ILE A 1 281 ? -2.567 -42.424 -9.891 1.00 29.06 281 ILE A O 1
ATOM 2144 N N . SER A 1 282 ? -1.831 -40.492 -10.753 1.00 29.66 282 SER A N 1
ATOM 2145 C CA . SER A 1 282 ? -2.548 -40.586 -12.033 1.00 29.66 282 SER A CA 1
ATOM 2146 C C . SER A 1 282 ? -1.781 -39.856 -13.139 1.00 29.66 282 SER A C 1
ATOM 2148 O O . SER A 1 282 ? -1.600 -38.640 -13.123 1.00 29.66 282 SER A O 1
ATOM 2150 N N . SER A 1 283 ? -1.323 -40.672 -14.077 1.00 28.03 283 SER A N 1
ATOM 2151 C CA . SER A 1 283 ? -0.658 -40.413 -15.349 1.00 28.03 283 SER A CA 1
ATOM 2152 C C . SER A 1 283 ? -1.463 -39.556 -16.330 1.00 28.03 283 SER A C 1
ATOM 2154 O O . SER A 1 283 ? -2.649 -39.814 -16.521 1.00 28.03 283 SER A O 1
ATOM 2156 N N . LEU A 1 284 ? -0.780 -38.687 -17.085 1.00 28.08 284 LEU A N 1
ATOM 2157 C CA . LEU A 1 284 ? -1.150 -38.395 -18.472 1.00 28.08 284 LEU A CA 1
ATOM 2158 C C . LEU A 1 284 ? 0.112 -38.277 -19.351 1.00 28.08 284 LEU A C 1
ATOM 2160 O O . LEU A 1 284 ? 0.876 -37.318 -19.268 1.00 28.08 284 LEU A O 1
ATOM 2164 N N . SER A 1 285 ? 0.310 -39.312 -20.165 1.00 28.47 285 SER A N 1
ATOM 2165 C CA . SER A 1 285 ? 0.999 -39.328 -21.464 1.00 28.47 285 SER A CA 1
ATOM 2166 C C . SER A 1 285 ? 0.292 -38.365 -22.445 1.00 28.47 285 SER A C 1
ATOM 2168 O O . SER A 1 285 ? -0.817 -37.931 -22.162 1.00 28.47 285 SER A O 1
ATOM 2170 N N . SER A 1 286 ? 0.741 -37.976 -23.636 1.00 29.23 286 SER A N 1
ATOM 2171 C CA . SER A 1 286 ? 1.783 -38.372 -24.590 1.00 29.23 286 SER A CA 1
ATOM 2172 C C . SER A 1 286 ? 1.752 -37.301 -25.692 1.00 29.23 286 SER A C 1
ATOM 2174 O O . SER A 1 286 ? 0.666 -37.037 -26.197 1.00 29.23 286 SER A O 1
ATOM 2176 N N . PHE A 1 287 ? 2.886 -36.755 -26.124 1.00 30.28 287 PHE A N 1
ATOM 2177 C CA . PHE A 1 287 ? 3.053 -36.142 -27.455 1.00 30.28 287 PHE A CA 1
ATOM 2178 C C . PHE A 1 287 ? 4.532 -36.328 -27.831 1.00 30.28 287 PHE A C 1
ATOM 2180 O O . PHE A 1 287 ? 5.401 -35.786 -27.160 1.00 30.28 287 PHE A O 1
ATOM 2187 N N . VAL A 1 288 ? 4.848 -37.411 -28.548 1.00 39.03 288 VAL A N 1
ATOM 2188 C CA . VAL A 1 288 ? 5.036 -37.494 -30.014 1.00 39.03 288 VAL A CA 1
ATOM 2189 C C . VAL A 1 288 ? 6.356 -36.849 -30.453 1.00 39.03 288 VAL A C 1
ATOM 2191 O O . VAL A 1 288 ? 6.494 -35.632 -30.500 1.00 39.03 288 VAL A O 1
ATOM 2194 N N . ASN A 1 289 ? 7.299 -37.747 -30.751 1.00 35.59 289 ASN A N 1
ATOM 2195 C CA . ASN A 1 289 ? 8.556 -37.549 -31.468 1.00 35.59 289 ASN A CA 1
ATOM 2196 C C . ASN A 1 289 ? 8.318 -37.089 -32.909 1.00 35.59 289 ASN A C 1
ATOM 2198 O O . ASN A 1 289 ? 7.459 -37.678 -33.561 1.00 35.59 289 ASN A O 1
ATOM 2202 N N . GLU A 1 290 ? 9.166 -36.187 -33.416 1.00 37.22 290 GLU A N 1
ATOM 2203 C CA . GLU A 1 290 ? 9.760 -36.237 -34.768 1.00 37.22 290 GLU A CA 1
ATOM 2204 C C . GLU A 1 290 ? 10.876 -35.162 -34.923 1.00 37.22 290 GLU A C 1
ATOM 2206 O O . GLU A 1 290 ? 11.051 -34.367 -33.998 1.00 37.22 290 GLU A O 1
ATOM 2211 N N . PRO A 1 291 ? 11.720 -35.184 -35.978 1.00 49.72 291 PRO A N 1
ATOM 2212 C CA . PRO A 1 291 ? 13.042 -35.799 -35.934 1.00 49.72 291 PRO A CA 1
ATOM 2213 C C . PRO A 1 291 ? 14.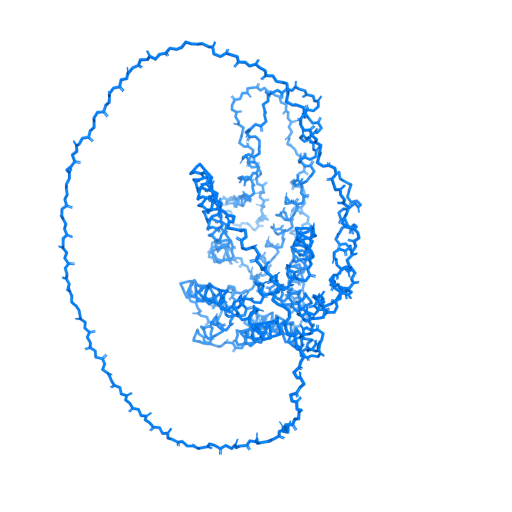215 -34.804 -36.015 1.00 49.72 291 PRO A C 1
ATOM 2215 O O . PRO A 1 291 ? 14.070 -33.611 -36.270 1.00 49.72 291 PRO A O 1
ATOM 2218 N N . GLU A 1 292 ? 15.399 -35.367 -35.782 1.00 39.59 292 GLU A N 1
ATOM 2219 C CA . GLU A 1 292 ? 16.720 -34.753 -35.853 1.00 39.59 292 GLU A CA 1
ATOM 2220 C C . GLU A 1 292 ? 17.079 -34.318 -37.284 1.00 39.59 292 GLU A C 1
ATOM 2222 O O . GLU A 1 292 ? 17.348 -35.161 -38.137 1.00 39.59 292 GLU A O 1
ATOM 2227 N N . ASP A 1 293 ? 17.190 -33.007 -37.513 1.00 43.62 293 ASP A N 1
ATOM 2228 C CA . ASP A 1 293 ? 17.944 -32.456 -38.641 1.00 43.62 293 ASP A CA 1
ATOM 2229 C C . ASP A 1 293 ? 19.264 -31.865 -38.135 1.00 43.62 293 ASP A C 1
ATOM 2231 O O . ASP A 1 293 ? 19.349 -30.789 -37.537 1.00 43.62 293 ASP A O 1
ATOM 2235 N N . ALA A 1 294 ? 20.325 -32.630 -38.374 1.00 48.12 294 ALA A N 1
ATOM 2236 C CA . ALA A 1 294 ? 21.702 -32.259 -38.120 1.00 48.12 294 ALA A CA 1
ATOM 2237 C C . ALA A 1 294 ? 22.196 -31.266 -39.186 1.00 48.12 294 ALA A C 1
ATOM 2239 O O . ALA A 1 294 ? 22.653 -31.661 -40.258 1.00 48.12 294 ALA A O 1
ATOM 2240 N N . SER A 1 295 ? 22.186 -29.967 -38.871 1.00 43.25 295 SER A N 1
ATOM 2241 C CA . SER A 1 295 ? 22.909 -28.947 -39.641 1.00 43.25 295 SER A CA 1
ATOM 2242 C C . SER A 1 295 ? 24.085 -28.373 -38.842 1.00 43.25 295 SER A C 1
ATOM 2244 O O . SER A 1 295 ? 23.940 -27.469 -38.024 1.00 43.25 295 SER A O 1
ATOM 2246 N N . MET A 1 296 ? 25.260 -28.945 -39.102 1.00 43.19 296 MET A N 1
ATOM 2247 C CA . MET A 1 296 ? 26.571 -28.293 -39.228 1.00 43.19 296 MET A CA 1
ATOM 2248 C C . MET A 1 296 ? 26.810 -27.022 -38.379 1.00 43.19 296 MET A C 1
ATOM 2250 O O . MET A 1 296 ? 26.720 -25.889 -38.851 1.00 43.19 296 MET A O 1
ATOM 2254 N N . ILE A 1 297 ? 27.206 -27.230 -37.121 1.00 43.38 297 ILE A N 1
ATOM 2255 C CA . ILE A 1 297 ? 27.705 -26.183 -36.221 1.00 43.38 297 ILE A CA 1
ATOM 2256 C C . ILE A 1 297 ? 29.099 -25.742 -36.688 1.00 43.38 297 ILE A C 1
ATOM 2258 O O . ILE A 1 297 ? 30.066 -26.504 -36.651 1.00 43.38 297 ILE A O 1
ATOM 2262 N N . ARG A 1 298 ? 29.203 -24.482 -37.113 1.00 43.31 298 ARG A N 1
ATOM 2263 C CA . ARG A 1 298 ? 30.466 -23.776 -37.355 1.00 43.31 298 ARG A CA 1
ATOM 2264 C C . ARG A 1 298 ? 30.993 -23.302 -35.988 1.00 43.31 298 ARG A C 1
ATOM 2266 O O . ARG A 1 298 ? 30.272 -22.561 -35.320 1.00 43.31 298 ARG A O 1
ATOM 2273 N N . PRO A 1 299 ? 32.194 -23.700 -35.534 1.00 44.31 299 PRO A N 1
ATOM 2274 C CA . PRO A 1 299 ? 32.725 -23.234 -34.258 1.00 44.31 299 PRO A CA 1
ATOM 2275 C C . PRO A 1 299 ? 33.065 -21.744 -34.376 1.00 44.31 299 PRO A C 1
ATOM 2277 O O . PRO A 1 299 ? 34.061 -21.363 -34.988 1.00 44.31 299 PRO A O 1
ATOM 2280 N N . ALA A 1 300 ? 32.204 -20.891 -33.824 1.00 48.62 300 ALA A N 1
ATOM 2281 C CA . ALA A 1 300 ? 32.539 -19.500 -33.580 1.00 48.62 300 ALA A CA 1
ATOM 2282 C C . ALA A 1 300 ? 33.569 -19.475 -32.448 1.00 48.62 300 ALA A C 1
ATOM 2284 O O . ALA A 1 300 ? 33.277 -19.841 -31.310 1.00 48.62 300 ALA A O 1
ATOM 2285 N N . THR A 1 301 ? 34.797 -19.095 -32.782 1.00 49.31 301 THR A N 1
ATOM 2286 C CA . THR A 1 301 ? 35.875 -18.846 -31.828 1.00 49.31 301 THR A CA 1
ATOM 2287 C C . THR A 1 301 ? 35.475 -17.662 -30.951 1.00 49.31 301 THR A C 1
ATOM 2289 O O . THR A 1 301 ? 35.752 -16.511 -31.280 1.00 49.31 301 THR A O 1
ATOM 2292 N N . THR A 1 302 ? 34.777 -17.935 -29.850 1.00 47.25 302 THR A N 1
ATOM 2293 C CA . THR A 1 302 ? 34.451 -16.940 -28.830 1.00 47.25 302 THR A CA 1
ATOM 2294 C C . THR A 1 302 ? 35.748 -16.557 -28.131 1.00 47.25 302 THR A C 1
ATOM 2296 O O . THR A 1 302 ? 36.224 -17.245 -27.228 1.00 47.25 302 THR A O 1
ATOM 2299 N N . THR A 1 303 ? 36.360 -15.465 -28.576 1.00 51.66 303 THR A N 1
ATOM 2300 C CA . THR A 1 303 ? 37.413 -14.777 -27.839 1.00 51.66 303 THR A CA 1
ATOM 2301 C C . THR A 1 303 ? 36.809 -14.282 -26.528 1.00 51.66 303 THR A C 1
ATOM 2303 O O . THR A 1 303 ? 36.158 -13.243 -26.462 1.00 51.66 303 THR A O 1
ATOM 2306 N N . VAL A 1 304 ? 36.987 -15.069 -25.465 1.00 57.91 304 VAL A N 1
ATOM 2307 C CA . VAL A 1 304 ? 36.694 -14.658 -24.092 1.00 57.91 304 VAL A CA 1
ATOM 2308 C C . VAL A 1 304 ? 37.665 -13.529 -23.758 1.00 57.91 304 VAL A C 1
ATOM 2310 O O . VAL A 1 304 ? 38.787 -13.763 -23.309 1.00 57.91 304 VAL A O 1
ATOM 2313 N N . ILE A 1 305 ? 37.254 -12.290 -24.028 1.00 60.47 305 ILE A N 1
ATOM 2314 C CA . ILE A 1 305 ? 37.918 -11.099 -23.510 1.00 60.47 305 ILE A CA 1
ATOM 2315 C C . ILE A 1 305 ? 37.714 -11.156 -21.999 1.00 60.47 305 ILE A C 1
ATOM 2317 O O . ILE A 1 305 ? 36.658 -10.808 -21.474 1.00 60.47 305 ILE A O 1
ATOM 2321 N N . LYS A 1 306 ? 38.719 -11.685 -21.300 1.00 57.75 306 LYS A N 1
ATOM 2322 C CA . LYS A 1 306 ? 38.809 -11.674 -19.845 1.00 57.75 306 LYS A CA 1
ATOM 2323 C C . LYS A 1 306 ? 39.013 -10.215 -19.439 1.00 57.75 306 LYS A C 1
ATOM 2325 O O . LYS A 1 306 ? 40.139 -9.747 -19.321 1.00 57.75 306 LYS A O 1
ATOM 2330 N N . GLN A 1 307 ? 37.912 -9.475 -19.335 1.00 55.34 307 GLN A N 1
ATOM 2331 C CA . GLN A 1 307 ? 37.896 -8.100 -18.858 1.00 55.34 307 GLN A CA 1
ATOM 2332 C C . GLN A 1 307 ? 38.218 -8.146 -17.361 1.00 55.34 307 GLN A C 1
ATOM 2334 O O . GLN A 1 307 ? 37.346 -8.284 -16.505 1.00 55.34 307 GLN A O 1
ATOM 2339 N N . GLU A 1 308 ? 39.514 -8.159 -17.059 1.00 63.25 308 GLU A N 1
ATOM 2340 C CA . GLU A 1 308 ? 40.051 -8.081 -15.711 1.00 63.25 308 GLU A CA 1
ATOM 2341 C C . GLU A 1 308 ? 39.759 -6.673 -15.192 1.00 63.25 308 GLU A C 1
ATOM 2343 O O . GLU A 1 308 ? 40.534 -5.740 -15.371 1.00 63.25 308 GLU A O 1
ATOM 2348 N N . ASN A 1 309 ? 38.563 -6.503 -14.622 1.00 59.91 309 ASN A N 1
ATOM 2349 C CA . ASN A 1 309 ? 38.164 -5.294 -13.920 1.00 59.91 309 ASN A CA 1
ATOM 2350 C C . ASN A 1 309 ? 39.060 -5.151 -12.683 1.00 59.91 309 ASN A C 1
ATOM 2352 O O . ASN A 1 309 ? 38.702 -5.577 -11.582 1.00 59.91 309 ASN A O 1
ATOM 2356 N N . THR A 1 310 ? 40.230 -4.543 -12.867 1.00 63.78 310 THR A N 1
ATOM 2357 C CA . THR A 1 310 ? 41.089 -3.985 -11.822 1.00 63.78 310 THR A CA 1
ATOM 2358 C C . THR A 1 310 ? 40.360 -2.807 -11.180 1.00 63.78 310 THR A C 1
ATOM 2360 O O . THR A 1 310 ? 40.680 -1.636 -11.362 1.00 63.78 310 THR A O 1
ATOM 2363 N N . LEU A 1 311 ? 39.304 -3.130 -10.429 1.00 62.44 311 LEU A N 1
ATOM 2364 C CA . LEU A 1 311 ? 38.557 -2.174 -9.636 1.00 62.44 311 LEU A CA 1
ATOM 2365 C C . LEU A 1 311 ? 39.514 -1.626 -8.576 1.00 62.44 311 LEU A C 1
ATOM 2367 O O . LEU A 1 311 ? 39.891 -2.335 -7.638 1.00 62.44 311 LEU A O 1
ATOM 2371 N N . THR A 1 312 ? 39.931 -0.376 -8.754 1.00 75.69 312 THR A N 1
ATOM 2372 C CA . THR A 1 312 ? 40.857 0.292 -7.846 1.00 75.69 312 THR A CA 1
ATOM 2373 C C . THR A 1 312 ? 40.306 0.237 -6.411 1.00 75.69 312 THR A C 1
ATOM 2375 O O . THR A 1 312 ? 39.103 0.428 -6.191 1.00 75.69 312 THR A O 1
ATOM 2378 N N . PRO A 1 313 ? 41.148 -0.045 -5.400 1.00 76.56 313 PRO A N 1
ATOM 2379 C CA . PRO A 1 313 ? 40.714 -0.233 -4.010 1.00 76.56 313 PRO A CA 1
ATOM 2380 C C . PRO A 1 313 ? 39.957 0.977 -3.438 1.00 76.56 313 PRO A C 1
ATOM 2382 O O . PRO A 1 313 ? 39.134 0.816 -2.537 1.00 76.56 313 PRO A O 1
ATOM 2385 N N . HIS A 1 314 ? 40.163 2.167 -4.010 1.00 77.00 314 HIS A N 1
ATOM 2386 C CA . HIS A 1 314 ? 39.442 3.388 -3.662 1.00 77.00 314 HIS A CA 1
ATOM 2387 C C . HIS A 1 314 ? 37.923 3.279 -3.901 1.00 77.00 314 HIS A C 1
ATOM 2389 O O . HIS A 1 314 ? 37.133 3.702 -3.058 1.00 77.00 314 HIS A O 1
ATOM 2395 N N . ASN A 1 315 ? 37.487 2.637 -4.993 1.00 80.62 315 ASN A N 1
ATOM 2396 C CA . ASN A 1 315 ? 36.066 2.584 -5.352 1.00 80.62 315 ASN A CA 1
ATOM 2397 C C . ASN A 1 315 ? 35.243 1.702 -4.386 1.00 80.62 315 ASN A C 1
ATOM 2399 O O . ASN A 1 315 ? 34.090 1.997 -4.069 1.00 80.62 315 ASN A O 1
ATOM 2403 N N . LYS A 1 316 ? 35.857 0.652 -3.819 1.00 85.81 316 LYS A N 1
ATOM 2404 C CA . LYS A 1 316 ? 35.192 -0.236 -2.847 1.00 85.81 316 LYS A CA 1
ATOM 2405 C C . LYS A 1 316 ? 34.769 0.504 -1.573 1.00 85.81 316 LYS A C 1
ATOM 2407 O O . LYS A 1 316 ? 33.691 0.235 -1.046 1.00 85.81 316 LYS A O 1
ATOM 2412 N N . ARG A 1 317 ? 35.591 1.445 -1.088 1.00 89.00 317 ARG A N 1
ATOM 2413 C CA . ARG A 1 317 ? 35.296 2.214 0.132 1.00 89.00 317 ARG A CA 1
ATOM 2414 C C . ARG A 1 317 ? 34.123 3.169 -0.083 1.00 89.00 317 ARG A C 1
ATOM 2416 O O . ARG A 1 317 ? 33.242 3.224 0.770 1.00 89.00 317 ARG A O 1
ATOM 2423 N N . THR A 1 318 ? 34.075 3.852 -1.226 1.00 87.81 318 THR A N 1
ATOM 2424 C CA . THR A 1 318 ? 32.966 4.752 -1.574 1.00 87.81 318 THR A CA 1
ATOM 2425 C C . THR A 1 318 ? 31.643 3.993 -1.653 1.00 87.81 318 THR A C 1
ATOM 2427 O O . THR A 1 318 ? 30.684 4.384 -0.994 1.00 87.81 318 THR A O 1
ATOM 2430 N N . HIS A 1 319 ? 31.603 2.852 -2.351 1.00 83.62 319 HIS A N 1
ATOM 2431 C CA . HIS A 1 319 ? 30.392 2.027 -2.433 1.00 83.62 319 HIS A CA 1
ATOM 2432 C C . HIS A 1 319 ? 29.913 1.518 -1.068 1.00 83.62 319 HIS A C 1
ATOM 2434 O O . HIS A 1 319 ? 28.709 1.534 -0.794 1.00 83.62 319 HIS A O 1
ATOM 2440 N N . LEU A 1 320 ? 30.835 1.099 -0.195 1.00 89.62 320 LEU A N 1
ATOM 2441 C CA . LEU A 1 320 ? 30.502 0.672 1.163 1.00 89.62 320 LEU A CA 1
ATOM 2442 C C . LEU A 1 320 ? 29.890 1.825 1.973 1.00 89.62 320 LEU A C 1
ATOM 2444 O O . LEU A 1 320 ? 28.832 1.649 2.571 1.00 89.62 320 LEU A O 1
ATOM 2448 N N . ILE A 1 321 ? 30.513 3.009 1.950 1.00 90.94 321 ILE A N 1
ATOM 2449 C CA . ILE A 1 321 ? 30.017 4.192 2.669 1.00 90.94 321 ILE A CA 1
ATOM 2450 C C . ILE A 1 321 ? 28.629 4.588 2.156 1.00 90.94 321 ILE A C 1
ATOM 2452 O O . ILE A 1 321 ? 27.717 4.752 2.961 1.00 90.94 321 ILE A O 1
ATOM 2456 N N . THR A 1 322 ? 28.425 4.674 0.837 1.00 83.88 322 THR A N 1
ATOM 2457 C CA . THR A 1 322 ? 27.110 4.994 0.257 1.00 83.88 322 THR A CA 1
ATOM 2458 C C . THR A 1 322 ? 26.048 3.977 0.673 1.00 83.88 322 THR A C 1
ATOM 2460 O O . THR A 1 322 ? 24.942 4.366 1.043 1.00 83.88 322 THR A O 1
ATOM 2463 N N . THR A 1 323 ? 26.386 2.685 0.670 1.00 85.81 323 THR A N 1
ATOM 2464 C CA . THR A 1 323 ? 25.462 1.614 1.073 1.00 85.81 323 THR A CA 1
ATOM 2465 C C . THR A 1 323 ? 25.088 1.724 2.550 1.00 85.81 323 THR A C 1
ATOM 2467 O O . THR A 1 323 ? 23.908 1.630 2.890 1.00 85.81 323 THR A O 1
ATOM 2470 N N . ILE A 1 324 ? 26.062 1.972 3.431 1.00 90.56 324 ILE A N 1
ATOM 2471 C CA . ILE A 1 324 ? 25.826 2.159 4.870 1.00 90.56 324 ILE A CA 1
ATOM 2472 C C . ILE A 1 324 ? 24.947 3.389 5.110 1.00 90.56 324 ILE A C 1
ATOM 2474 O O . ILE A 1 324 ? 23.929 3.284 5.792 1.00 90.56 324 ILE A O 1
ATOM 2478 N N . THR A 1 325 ? 25.284 4.534 4.510 1.00 87.06 325 THR A N 1
ATOM 2479 C CA . THR A 1 325 ? 24.515 5.779 4.654 1.00 87.06 325 THR A CA 1
ATOM 2480 C C . THR A 1 325 ? 23.074 5.607 4.181 1.00 87.06 325 THR A C 1
ATOM 2482 O O . THR A 1 325 ? 22.145 6.010 4.879 1.00 87.06 325 THR A O 1
ATOM 2485 N N . LEU A 1 326 ? 22.865 4.964 3.029 1.00 76.94 326 LEU A N 1
ATOM 2486 C CA . LEU A 1 326 ? 21.529 4.702 2.497 1.00 76.94 326 LEU A CA 1
ATOM 2487 C C . LEU A 1 326 ? 20.745 3.729 3.391 1.00 76.94 326 LEU A C 1
ATOM 2489 O O . LEU A 1 326 ? 19.564 3.949 3.644 1.00 76.94 326 LEU A O 1
ATOM 2493 N N . THR A 1 327 ? 21.408 2.711 3.944 1.00 80.00 327 THR A N 1
ATOM 2494 C CA . THR A 1 327 ? 20.794 1.771 4.897 1.00 80.00 327 THR A CA 1
ATOM 2495 C C . THR A 1 327 ? 20.336 2.481 6.172 1.00 80.00 327 THR A C 1
ATOM 2497 O O . THR A 1 327 ? 19.208 2.274 6.616 1.00 80.00 327 THR A O 1
ATOM 2500 N N . ILE A 1 328 ? 21.170 3.359 6.740 1.00 85.06 328 ILE A N 1
ATOM 2501 C CA . ILE A 1 328 ? 20.822 4.149 7.930 1.00 85.06 328 ILE A CA 1
ATOM 2502 C C . ILE A 1 328 ? 19.662 5.103 7.625 1.00 85.06 328 ILE A C 1
ATOM 2504 O O . ILE A 1 328 ? 18.716 5.179 8.406 1.00 85.06 328 ILE A O 1
ATOM 2508 N N . ALA A 1 329 ? 19.691 5.793 6.482 1.00 78.56 329 ALA A N 1
ATOM 2509 C CA . ALA A 1 329 ? 18.619 6.703 6.085 1.00 78.56 329 ALA A CA 1
ATOM 2510 C C . ALA A 1 329 ? 17.269 5.978 5.946 1.00 78.56 329 ALA A C 1
ATOM 2512 O O . ALA A 1 329 ? 16.262 6.441 6.483 1.00 78.56 329 ALA A O 1
ATOM 2513 N N . LEU A 1 330 ? 17.251 4.808 5.298 1.00 75.31 330 LEU A N 1
ATOM 2514 C CA . LEU A 1 330 ? 16.045 3.985 5.168 1.00 75.31 330 LEU A CA 1
ATOM 2515 C C . LEU A 1 330 ? 15.560 3.443 6.518 1.00 75.31 330 LEU A C 1
ATOM 2517 O O . LEU A 1 330 ? 14.353 3.377 6.755 1.00 75.31 330 LEU A O 1
ATOM 2521 N N . LEU A 1 331 ? 16.480 3.090 7.421 1.00 78.94 331 LEU A N 1
ATOM 2522 C CA . LEU A 1 331 ? 16.138 2.662 8.775 1.00 78.94 331 LEU A CA 1
ATOM 2523 C C . LEU A 1 331 ? 15.459 3.793 9.556 1.00 78.94 331 LEU A C 1
ATOM 2525 O O . LEU A 1 331 ? 14.395 3.578 10.135 1.00 78.94 331 LEU A O 1
ATOM 2529 N N . ILE A 1 332 ? 16.032 5.000 9.529 1.00 79.69 332 ILE A N 1
ATOM 2530 C CA . ILE A 1 332 ? 15.452 6.186 10.174 1.00 79.69 332 ILE A CA 1
ATOM 2531 C C . ILE A 1 332 ? 14.068 6.474 9.591 1.00 79.69 332 ILE A C 1
ATOM 2533 O O . ILE A 1 332 ? 13.105 6.609 10.342 1.00 79.69 332 ILE A O 1
ATOM 2537 N N . GLN A 1 333 ? 13.935 6.484 8.263 1.00 79.56 333 GLN A N 1
ATOM 2538 C CA . GLN A 1 333 ? 12.652 6.693 7.595 1.00 79.56 333 GLN A CA 1
ATOM 2539 C C . GLN A 1 333 ? 11.603 5.654 8.024 1.00 79.56 333 GLN A C 1
ATOM 2541 O O . GLN A 1 333 ? 10.454 6.012 8.294 1.00 79.56 333 GLN A O 1
ATOM 2546 N N . SER A 1 334 ? 11.986 4.380 8.125 1.00 75.00 334 SER A N 1
ATOM 2547 C CA . SER A 1 334 ? 11.108 3.295 8.581 1.00 75.00 334 SER A CA 1
ATOM 2548 C C . SER A 1 334 ? 10.660 3.487 10.037 1.00 75.00 334 SER A C 1
ATOM 2550 O O . SER A 1 334 ? 9.470 3.356 10.345 1.00 75.00 334 SER A O 1
ATOM 2552 N N . ILE A 1 335 ? 11.577 3.885 10.927 1.00 78.44 335 ILE A N 1
ATOM 2553 C CA . ILE A 1 335 ? 11.275 4.185 12.336 1.00 78.44 335 ILE A CA 1
ATOM 2554 C C . ILE A 1 335 ? 10.319 5.378 12.439 1.00 78.44 335 ILE A C 1
ATOM 2556 O O . ILE A 1 335 ? 9.289 5.276 13.106 1.00 78.44 335 ILE A O 1
ATOM 2560 N N . CYS A 1 336 ? 10.607 6.481 11.743 1.00 83.75 336 CYS A N 1
ATOM 2561 C CA . CYS A 1 336 ? 9.746 7.664 11.710 1.00 83.75 336 CYS A CA 1
ATOM 2562 C C . CYS A 1 336 ? 8.348 7.326 11.182 1.00 83.75 336 CYS A C 1
ATOM 2564 O O . CYS A 1 336 ? 7.344 7.720 11.774 1.00 83.75 336 CYS A O 1
ATOM 2566 N N . THR A 1 337 ? 8.270 6.538 10.109 1.00 76.69 337 THR A N 1
ATOM 2567 C CA . THR A 1 337 ? 6.990 6.098 9.538 1.00 76.69 337 THR A CA 1
ATOM 2568 C C . THR A 1 337 ? 6.214 5.242 10.535 1.00 76.69 337 THR A C 1
ATOM 2570 O O . THR A 1 337 ? 5.019 5.453 10.724 1.00 76.69 337 THR A O 1
ATOM 2573 N N . THR A 1 338 ? 6.878 4.316 11.230 1.00 75.69 338 THR A N 1
ATOM 2574 C CA . THR A 1 338 ? 6.248 3.469 12.257 1.00 75.69 338 THR A CA 1
ATOM 2575 C C . THR A 1 338 ? 5.727 4.305 13.425 1.00 75.69 338 THR A C 1
ATOM 2577 O O . THR A 1 338 ? 4.600 4.109 13.878 1.00 75.69 338 THR A O 1
ATOM 2580 N N . PHE A 1 339 ? 6.510 5.284 13.882 1.00 83.94 339 PHE A N 1
ATOM 2581 C CA . PHE A 1 339 ? 6.094 6.211 14.931 1.00 83.94 339 PHE A CA 1
ATOM 2582 C C . PHE A 1 339 ? 4.829 6.978 14.525 1.00 83.94 339 PHE A C 1
ATOM 2584 O O . PHE A 1 339 ? 3.850 6.986 15.266 1.00 83.94 339 PHE A O 1
ATOM 2591 N N . LEU A 1 340 ? 4.814 7.563 13.324 1.00 80.56 340 LEU A N 1
ATOM 2592 C CA . LEU A 1 340 ? 3.690 8.366 12.833 1.00 80.56 340 LEU A CA 1
ATOM 2593 C C . LEU A 1 340 ? 2.438 7.538 12.513 1.00 80.56 340 LEU A C 1
ATOM 2595 O O . LEU A 1 340 ? 1.323 8.033 12.652 1.00 80.56 340 LEU A O 1
ATOM 2599 N N . THR A 1 341 ? 2.595 6.288 12.079 1.00 75.25 341 THR A N 1
ATOM 2600 C CA . THR A 1 341 ? 1.459 5.449 11.657 1.00 75.25 341 THR A CA 1
ATOM 2601 C C . THR A 1 341 ? 0.878 4.604 12.783 1.00 75.25 341 THR A C 1
ATOM 2603 O O . THR A 1 341 ? -0.324 4.351 12.786 1.00 75.25 341 THR A O 1
ATOM 2606 N N . VAL A 1 342 ? 1.698 4.178 13.746 1.00 80.69 342 VAL A N 1
ATOM 2607 C CA . VAL A 1 342 ? 1.270 3.286 14.833 1.00 80.69 342 VAL A CA 1
ATOM 2608 C C . VAL A 1 342 ? 1.205 4.026 16.159 1.00 80.69 342 VAL A C 1
ATOM 2610 O O . VAL A 1 342 ? 0.162 4.022 16.809 1.00 80.69 342 VAL A O 1
ATOM 2613 N N . LEU A 1 343 ? 2.300 4.668 16.572 1.00 85.81 343 LEU A N 1
ATOM 2614 C CA . LEU A 1 343 ? 2.398 5.228 17.920 1.00 85.81 343 LEU A CA 1
ATOM 2615 C C . LEU A 1 343 ? 1.630 6.544 18.064 1.00 85.81 343 LEU A C 1
ATOM 2617 O O . LEU A 1 343 ? 0.979 6.763 19.081 1.00 85.81 343 LEU A O 1
ATOM 2621 N N . TRP A 1 344 ? 1.661 7.394 17.039 1.00 88.31 344 TRP A N 1
ATOM 2622 C CA . TRP A 1 344 ? 0.948 8.667 17.036 1.00 88.31 344 TRP A CA 1
ATOM 2623 C C . TRP A 1 344 ? -0.571 8.508 17.213 1.00 88.31 344 TRP A C 1
ATOM 2625 O O . TRP A 1 344 ? -1.096 9.144 18.122 1.00 88.31 344 TRP A O 1
ATOM 2635 N N . PRO A 1 345 ? -1.293 7.643 16.466 1.00 86.12 345 PRO A N 1
ATOM 2636 C CA . PRO A 1 345 ? -2.717 7.432 16.725 1.00 86.12 345 PRO A CA 1
ATOM 2637 C C . PRO A 1 345 ? -3.009 6.955 18.153 1.00 86.12 345 PRO A C 1
ATOM 2639 O O . PRO A 1 345 ? -3.965 7.437 18.759 1.00 86.12 345 PRO A O 1
ATOM 2642 N N . LEU A 1 346 ? -2.170 6.078 18.721 1.00 87.62 346 LEU A N 1
ATOM 2643 C CA . LEU A 1 346 ? -2.314 5.621 20.109 1.00 87.62 346 LEU A CA 1
ATOM 2644 C C . LEU A 1 346 ? -2.164 6.777 21.103 1.00 87.62 346 LEU A C 1
ATOM 2646 O O . LEU A 1 346 ? -3.058 7.022 21.906 1.00 87.62 346 LEU A O 1
ATOM 2650 N N . LEU A 1 347 ? -1.082 7.544 20.983 1.00 89.25 347 LEU A N 1
ATOM 2651 C CA . LEU A 1 347 ? -0.816 8.699 21.838 1.00 89.25 347 LEU A CA 1
ATOM 2652 C C . LEU A 1 347 ? -1.892 9.783 21.679 1.00 89.25 347 LEU A C 1
ATOM 2654 O O . LEU A 1 347 ? -2.294 10.411 22.656 1.00 89.25 347 LEU A O 1
ATOM 2658 N N . SER A 1 348 ? -2.401 9.961 20.458 1.00 87.56 348 SER A N 1
ATOM 2659 C CA . SER A 1 348 ? -3.472 10.906 20.147 1.00 87.56 348 SER A CA 1
ATOM 2660 C C . SER A 1 348 ? -4.794 10.528 20.825 1.00 87.56 348 SER A C 1
ATOM 2662 O O . SER A 1 348 ? -5.511 11.393 21.329 1.00 87.56 348 SER A O 1
ATOM 2664 N N . LYS A 1 349 ? -5.086 9.225 20.900 1.00 87.31 349 LYS A N 1
ATOM 2665 C CA . LYS A 1 349 ? -6.258 8.698 21.592 1.00 87.31 349 LYS A CA 1
ATOM 2666 C C . LYS A 1 349 ? -6.108 8.841 23.105 1.00 87.31 349 LYS A C 1
ATOM 2668 O O . LYS A 1 349 ? -7.018 9.352 23.745 1.00 87.31 349 LYS A O 1
ATOM 2673 N N . ASP A 1 350 ? -4.968 8.443 23.662 1.00 90.12 350 ASP A N 1
ATOM 2674 C CA . ASP A 1 350 ? -4.778 8.397 25.115 1.00 90.12 350 ASP A CA 1
ATOM 2675 C C . ASP A 1 350 ? -4.666 9.796 25.744 1.00 90.12 350 ASP A C 1
ATOM 2677 O O . ASP A 1 350 ? -5.214 10.035 26.818 1.00 90.12 350 ASP A O 1
ATOM 2681 N N . LEU A 1 351 ? -3.983 10.740 25.083 1.00 92.06 351 LEU A N 1
ATOM 2682 C CA . LEU A 1 351 ? -3.772 12.087 25.632 1.00 92.06 351 LEU A CA 1
ATOM 2683 C C . LEU A 1 351 ? -4.895 13.069 25.301 1.00 92.06 351 LEU A C 1
ATOM 2685 O O . LEU A 1 351 ? -5.189 13.945 26.114 1.00 92.06 351 LEU A O 1
ATOM 2689 N N . PHE A 1 352 ? -5.496 12.954 24.116 1.00 91.44 352 PHE A N 1
ATOM 2690 C CA . PHE A 1 352 ? -6.445 13.948 23.605 1.00 91.44 352 PHE A CA 1
ATOM 2691 C C . PHE A 1 352 ? -7.854 13.388 23.389 1.00 91.44 352 PHE A C 1
ATOM 2693 O O . PHE A 1 352 ? -8.737 14.137 22.985 1.00 91.44 352 PHE A O 1
ATOM 2700 N N . SER A 1 353 ? -8.085 12.091 23.648 1.00 91.31 353 SER A N 1
ATOM 2701 C CA . SER A 1 353 ? -9.375 11.423 23.400 1.00 91.31 353 SER A CA 1
ATOM 2702 C C . SER A 1 353 ? -9.891 11.634 21.971 1.00 91.31 353 SER A C 1
ATOM 2704 O O . SER A 1 353 ? -11.094 11.737 21.736 1.00 91.31 353 SER A O 1
ATOM 2706 N N . LEU A 1 354 ? -8.975 11.725 20.999 1.00 90.81 354 LEU A N 1
ATOM 2707 C CA . LEU A 1 354 ? -9.334 12.000 19.612 1.00 90.81 354 LEU A CA 1
ATOM 2708 C C . LEU A 1 354 ? -10.086 10.817 18.998 1.00 90.81 354 LEU A C 1
ATOM 2710 O O . LEU A 1 354 ? -9.660 9.663 19.089 1.00 90.81 354 LEU A O 1
ATOM 2714 N N . SER A 1 355 ? -11.195 11.129 18.328 1.00 90.12 355 SER A N 1
ATOM 2715 C CA . SER A 1 355 ? -11.949 10.159 17.537 1.00 90.12 355 SER A CA 1
ATOM 2716 C C . SER A 1 355 ? -11.174 9.746 16.278 1.00 90.12 355 SER A C 1
ATOM 2718 O O . SER A 1 355 ? -10.343 10.505 15.764 1.00 90.12 355 SER A O 1
ATOM 2720 N N . ALA A 1 356 ? -11.491 8.570 15.724 1.00 88.06 356 ALA A N 1
ATOM 2721 C CA . ALA A 1 356 ? -10.920 8.115 14.453 1.00 88.06 356 ALA A CA 1
ATOM 2722 C C . ALA A 1 356 ? -11.202 9.102 13.303 1.00 88.06 356 ALA A C 1
ATOM 2724 O O . ALA A 1 356 ? -10.349 9.308 12.440 1.00 88.06 356 ALA A O 1
ATOM 2725 N N . HIS A 1 357 ? -12.370 9.753 13.322 1.00 89.12 357 HIS A N 1
ATOM 2726 C CA . HIS A 1 357 ? -12.746 10.783 12.356 1.00 89.12 357 HIS A CA 1
ATOM 2727 C C . HIS A 1 357 ? -11.800 11.992 12.422 1.00 89.12 357 HIS A C 1
ATOM 2729 O O . HIS A 1 357 ? -11.188 12.359 11.417 1.00 89.12 357 HIS A O 1
ATOM 2735 N N . THR A 1 358 ? -11.606 12.564 13.616 1.00 88.88 358 THR A N 1
ATOM 2736 C CA . THR A 1 358 ? -10.707 13.712 13.821 1.00 88.88 358 THR A CA 1
ATOM 2737 C C . THR A 1 358 ? -9.265 13.357 13.461 1.00 88.88 358 THR A C 1
ATOM 2739 O O . THR A 1 358 ? -8.586 14.120 12.774 1.00 88.88 358 THR A O 1
ATOM 2742 N N . PHE A 1 359 ? -8.807 12.165 13.855 1.00 89.56 359 PHE A N 1
ATOM 2743 C CA . PHE A 1 359 ? -7.484 11.664 13.488 1.00 89.56 359 PHE A CA 1
ATOM 2744 C C . PHE A 1 359 ? -7.312 11.522 11.966 1.00 89.56 359 PHE A C 1
ATOM 2746 O O . PHE A 1 359 ? -6.256 11.859 11.422 1.00 89.56 359 PHE A O 1
ATOM 2753 N N . GLY A 1 360 ? -8.352 11.065 11.264 1.00 86.00 360 GLY A N 1
ATOM 2754 C CA . GLY A 1 360 ? -8.375 10.978 9.805 1.00 86.00 360 GLY A CA 1
ATOM 2755 C C . GLY A 1 360 ? -8.189 12.334 9.127 1.00 86.00 360 GLY A C 1
ATOM 2756 O O . GLY A 1 360 ? -7.346 12.449 8.238 1.00 86.00 360 GLY A O 1
ATOM 2757 N N . ILE A 1 361 ? -8.892 13.371 9.595 1.00 88.19 361 ILE A N 1
ATOM 2758 C CA . ILE A 1 361 ? -8.747 14.747 9.087 1.00 88.19 361 ILE A CA 1
ATOM 2759 C C . ILE A 1 361 ? -7.316 15.256 9.298 1.00 88.19 361 ILE A C 1
ATOM 2761 O O . ILE A 1 361 ? -6.689 15.738 8.355 1.00 88.19 361 ILE A O 1
ATOM 2765 N N . ILE A 1 362 ? -6.763 15.091 10.504 1.00 87.38 362 ILE A N 1
ATOM 2766 C CA . ILE A 1 362 ? -5.386 15.511 10.819 1.00 87.38 362 ILE A CA 1
ATOM 2767 C C . ILE A 1 362 ? -4.381 14.791 9.911 1.00 87.38 362 ILE A C 1
ATOM 2769 O O . ILE A 1 362 ? -3.487 15.415 9.339 1.00 87.38 362 ILE A O 1
ATOM 2773 N N . THR A 1 363 ? -4.544 13.479 9.731 1.00 84.81 363 THR A N 1
ATOM 2774 C CA . THR A 1 363 ? -3.667 12.661 8.880 1.00 84.81 363 THR A CA 1
ATOM 2775 C C . THR A 1 363 ? -3.759 13.073 7.412 1.00 84.81 363 THR A C 1
ATOM 2777 O O . THR A 1 363 ? -2.749 13.084 6.701 1.00 84.81 363 THR A O 1
ATOM 2780 N N . PHE A 1 364 ? -4.955 13.429 6.943 1.00 87.06 364 PHE A N 1
ATOM 2781 C CA . PHE A 1 364 ? -5.170 13.948 5.599 1.00 87.06 364 PHE A CA 1
ATOM 2782 C C . PHE A 1 364 ? -4.458 15.291 5.399 1.00 87.06 364 PHE A C 1
ATOM 2784 O O . PHE A 1 364 ? -3.636 15.398 4.490 1.00 87.06 364 PHE A O 1
ATOM 2791 N N . ILE A 1 365 ? -4.674 16.265 6.289 1.00 86.56 365 ILE A N 1
ATOM 2792 C CA . ILE A 1 365 ? -4.010 17.579 6.234 1.00 86.56 365 ILE A CA 1
ATOM 2793 C C . ILE A 1 365 ? -2.487 17.414 6.282 1.00 86.56 365 ILE A C 1
ATOM 2795 O O . ILE A 1 365 ? -1.778 17.962 5.440 1.00 86.56 365 ILE A O 1
ATOM 2799 N N . SER A 1 366 ? -1.975 16.590 7.201 1.00 82.75 366 SER A N 1
ATOM 2800 C CA . SER A 1 366 ? -0.545 16.274 7.292 1.00 82.75 366 SER A CA 1
ATOM 2801 C C . SER A 1 366 ? 0.004 15.698 5.980 1.00 82.75 366 SER A C 1
ATOM 2803 O O . SER A 1 366 ? 1.087 16.082 5.537 1.00 82.75 366 SER A O 1
ATOM 2805 N N . SER A 1 367 ? -0.767 14.834 5.312 1.00 83.50 367 SER A N 1
ATOM 2806 C CA . SER A 1 367 ? -0.383 14.255 4.021 1.00 83.50 367 SER A CA 1
ATOM 2807 C C . SER A 1 367 ? -0.367 15.300 2.897 1.00 83.50 367 SER A C 1
ATOM 2809 O O . SER A 1 367 ? 0.538 15.255 2.065 1.00 83.50 367 SER A O 1
ATOM 2811 N N . ILE A 1 368 ? -1.306 16.259 2.882 1.00 84.38 368 ILE A N 1
ATOM 2812 C CA . ILE A 1 368 ? -1.287 17.392 1.936 1.00 84.38 368 ILE A CA 1
ATOM 2813 C C . ILE A 1 368 ? -0.014 18.213 2.135 1.00 84.38 368 ILE A C 1
ATOM 2815 O O . ILE A 1 368 ? 0.710 18.454 1.172 1.00 84.38 368 ILE A O 1
ATOM 2819 N N . VAL A 1 369 ? 0.276 18.614 3.377 1.00 83.62 369 VAL A N 1
ATOM 2820 C CA . VAL A 1 369 ? 1.430 19.469 3.695 1.00 83.62 369 VAL A CA 1
ATOM 2821 C C . VAL A 1 369 ? 2.739 18.765 3.340 1.00 83.62 369 VAL A C 1
ATOM 2823 O O . VAL A 1 369 ? 3.590 19.354 2.679 1.00 83.62 369 VAL A O 1
ATOM 2826 N N . SER A 1 370 ? 2.882 17.487 3.703 1.00 77.62 370 SER A N 1
ATOM 2827 C CA . SER A 1 370 ? 4.066 16.692 3.359 1.00 77.62 370 SER A CA 1
ATOM 2828 C C . SER A 1 370 ? 4.239 16.544 1.843 1.00 77.62 370 SER A C 1
ATOM 2830 O O . SER A 1 370 ? 5.336 16.746 1.328 1.00 77.62 370 SER A O 1
ATOM 2832 N N . THR A 1 371 ? 3.155 16.275 1.109 1.00 79.94 371 THR A N 1
ATOM 2833 C CA . THR A 1 371 ? 3.202 16.176 -0.360 1.00 79.94 371 THR A CA 1
ATOM 2834 C C . THR A 1 371 ? 3.563 17.519 -0.996 1.00 79.94 371 THR A C 1
ATOM 2836 O O . THR A 1 371 ? 4.372 17.560 -1.920 1.00 79.94 371 THR A O 1
ATOM 2839 N N . GLY A 1 372 ? 3.016 18.625 -0.482 1.00 80.38 372 GLY A N 1
ATOM 2840 C CA . GLY A 1 372 ? 3.342 19.980 -0.927 1.00 80.38 372 GLY A CA 1
ATOM 2841 C C . GLY A 1 372 ? 4.808 20.345 -0.690 1.00 80.38 372 GLY A C 1
ATOM 2842 O O . GLY A 1 372 ? 5.443 20.907 -1.580 1.00 80.38 372 GLY A O 1
ATOM 2843 N N . ALA A 1 373 ? 5.366 19.959 0.462 1.00 78.12 373 ALA A N 1
ATOM 2844 C CA . ALA A 1 373 ? 6.780 20.154 0.778 1.00 78.12 373 ALA A CA 1
ATOM 2845 C C . ALA A 1 373 ? 7.701 19.341 -0.145 1.00 78.12 373 ALA A C 1
ATOM 2847 O O . ALA A 1 373 ? 8.724 19.839 -0.596 1.00 78.12 373 ALA A O 1
ATOM 2848 N N . VAL A 1 374 ? 7.333 18.102 -0.487 1.00 73.62 374 VAL A N 1
ATOM 2849 C CA . VAL A 1 374 ? 8.120 17.308 -1.445 1.00 73.62 374 VAL A CA 1
ATOM 2850 C C . VAL A 1 374 ? 8.017 17.887 -2.861 1.00 73.62 374 VAL A C 1
ATOM 2852 O O . VAL A 1 374 ? 9.005 17.935 -3.593 1.00 73.62 374 VAL A O 1
ATOM 2855 N N . ALA A 1 375 ? 6.835 18.366 -3.249 1.00 74.69 375 ALA A N 1
ATOM 2856 C CA . ALA A 1 375 ? 6.602 18.954 -4.564 1.00 74.69 375 ALA A CA 1
ATOM 2857 C C . ALA A 1 375 ? 7.323 20.298 -4.777 1.00 74.69 375 ALA A C 1
ATOM 2859 O O . ALA A 1 375 ? 7.499 20.706 -5.927 1.00 74.69 375 ALA A O 1
ATOM 2860 N N . SER A 1 376 ? 7.756 20.984 -3.713 1.00 75.50 376 SER A N 1
ATOM 2861 C CA . SER A 1 376 ? 8.474 22.258 -3.821 1.00 75.50 376 SER A CA 1
ATOM 2862 C C . SER A 1 376 ? 9.981 22.103 -4.068 1.00 75.50 376 SER A C 1
ATOM 2864 O O . SER A 1 376 ? 10.587 23.041 -4.586 1.00 75.50 376 SER A O 1
ATOM 2866 N N . PHE A 1 377 ? 10.593 20.937 -3.806 1.00 73.62 377 PHE A N 1
ATOM 2867 C CA . PHE A 1 377 ? 12.043 20.732 -3.992 1.00 73.62 377 PHE A CA 1
ATOM 2868 C C . PHE A 1 377 ? 12.567 21.084 -5.395 1.00 73.62 377 PHE A C 1
ATOM 2870 O O . PHE A 1 377 ? 13.559 21.809 -5.474 1.00 73.62 377 PHE A O 1
ATOM 2877 N N . PRO A 1 378 ? 11.921 20.678 -6.509 1.00 71.25 378 PRO A N 1
ATOM 2878 C CA . PRO A 1 378 ? 12.397 21.044 -7.845 1.00 71.25 378 PRO A CA 1
ATOM 2879 C C . PRO A 1 378 ? 12.364 22.556 -8.113 1.00 71.25 378 PRO A C 1
ATOM 2881 O O . PRO A 1 378 ? 13.112 23.053 -8.955 1.00 71.25 378 PRO A O 1
ATOM 2884 N N . ILE A 1 379 ? 11.483 23.294 -7.425 1.00 70.06 379 ILE A N 1
ATOM 2885 C CA . ILE A 1 379 ? 11.402 24.756 -7.528 1.00 70.06 379 ILE A CA 1
ATOM 2886 C C . ILE A 1 379 ? 12.598 25.380 -6.806 1.00 70.06 379 ILE A C 1
ATOM 2888 O O . ILE A 1 379 ? 13.241 26.264 -7.364 1.00 70.06 379 ILE A O 1
ATOM 2892 N N . VAL A 1 380 ? 12.927 24.882 -5.610 1.00 69.06 380 VAL A N 1
ATOM 2893 C CA . VAL A 1 380 ? 14.074 25.352 -4.818 1.00 69.06 380 VAL A CA 1
ATOM 2894 C C . VAL A 1 380 ? 15.396 25.072 -5.540 1.00 69.06 380 VAL A C 1
ATOM 2896 O O . VAL A 1 380 ? 16.195 25.989 -5.704 1.00 69.06 380 VAL A O 1
ATOM 2899 N N . GLU A 1 381 ? 15.591 23.863 -6.077 1.00 70.38 381 GLU A N 1
ATOM 2900 C CA . GLU A 1 381 ? 16.798 23.514 -6.851 1.00 70.38 381 GLU A CA 1
ATOM 2901 C C . GLU A 1 381 ? 16.930 24.366 -8.129 1.00 70.38 381 GLU A C 1
ATOM 2903 O O . GLU A 1 381 ? 18.024 24.736 -8.558 1.00 70.38 381 GLU A O 1
ATOM 2908 N N . GLY A 1 382 ? 15.798 24.713 -8.750 1.00 69.75 382 GLY A N 1
ATOM 2909 C CA . GLY A 1 382 ? 15.770 25.618 -9.895 1.00 69.75 382 GLY A CA 1
ATOM 2910 C C . GLY A 1 382 ? 16.214 27.041 -9.551 1.00 69.75 382 GLY A C 1
ATOM 2911 O O . GLY A 1 382 ? 16.846 27.683 -10.386 1.00 69.75 382 GLY A O 1
ATOM 2912 N N . LEU A 1 383 ? 15.907 27.526 -8.344 1.00 72.31 383 LEU A N 1
ATOM 2913 C CA . LEU A 1 383 ? 16.340 28.841 -7.864 1.00 72.31 383 LEU A CA 1
ATOM 2914 C C . LEU A 1 383 ? 17.830 28.857 -7.505 1.00 72.31 383 LEU A C 1
ATOM 2916 O O . LEU A 1 383 ? 18.495 29.847 -7.790 1.00 72.31 383 LEU A O 1
ATOM 2920 N N . GLU A 1 384 ? 18.372 27.763 -6.966 1.00 72.75 384 GLU A N 1
ATOM 2921 C CA . GLU A 1 384 ? 19.802 27.637 -6.643 1.00 72.75 384 GLU A CA 1
ATOM 2922 C C . GLU A 1 384 ? 20.681 27.721 -7.900 1.00 72.75 384 GLU A C 1
ATOM 2924 O O . GLU A 1 384 ? 21.647 28.479 -7.935 1.00 72.75 384 GLU A O 1
ATOM 2929 N N . LYS A 1 385 ? 20.272 27.065 -8.995 1.00 72.81 385 LYS A N 1
ATOM 2930 C CA . LYS A 1 385 ? 20.973 27.152 -10.294 1.00 72.81 385 LYS A CA 1
ATOM 2931 C C . LYS A 1 385 ? 20.915 28.544 -10.925 1.00 72.81 385 LYS A C 1
ATOM 2933 O O . LYS A 1 385 ? 21.782 28.897 -11.719 1.00 72.81 385 LYS A O 1
ATOM 2938 N N . VAL A 1 386 ? 19.888 29.332 -10.603 1.00 74.19 386 VAL A N 1
ATOM 2939 C CA . VAL A 1 386 ? 19.804 30.744 -11.012 1.00 74.19 386 VAL A CA 1
ATOM 2940 C C . VAL A 1 386 ? 20.661 31.618 -10.089 1.00 74.19 386 VAL A C 1
ATOM 2942 O O . VAL A 1 386 ? 21.254 32.584 -10.559 1.00 74.19 386 VAL A O 1
ATOM 2945 N N . GLY A 1 387 ? 20.776 31.252 -8.809 1.00 63.38 387 GLY A N 1
ATOM 2946 C CA . GLY A 1 387 ? 21.618 31.914 -7.813 1.00 63.38 387 GLY A CA 1
ATOM 2947 C C . GLY A 1 387 ? 23.121 31.707 -8.020 1.00 63.38 387 GLY A C 1
ATOM 2948 O O . GLY A 1 387 ? 23.878 32.645 -7.812 1.00 63.38 387 GLY A O 1
ATOM 2949 N N . GLU A 1 388 ? 23.573 30.551 -8.514 1.00 55.75 388 GLU A N 1
ATOM 2950 C CA . GLU A 1 388 ? 24.990 30.324 -8.868 1.00 55.75 388 GLU A CA 1
ATOM 2951 C C . GLU A 1 388 ? 25.477 31.208 -10.029 1.00 55.75 388 GLU A C 1
ATOM 2953 O O . GLU A 1 388 ? 26.672 31.481 -10.141 1.00 55.75 388 GLU A O 1
ATOM 2958 N N . ALA A 1 389 ? 24.568 31.729 -10.862 1.00 56.34 389 ALA A N 1
ATOM 2959 C CA . ALA A 1 389 ? 24.911 32.742 -11.864 1.00 56.34 389 ALA A CA 1
ATOM 2960 C C . ALA A 1 389 ? 25.207 34.123 -11.240 1.00 56.34 389 ALA A C 1
ATOM 2962 O O . ALA A 1 389 ? 25.733 35.012 -11.910 1.00 56.34 389 ALA A O 1
ATOM 2963 N N . THR A 1 390 ? 24.903 34.303 -9.954 1.00 52.91 390 THR A N 1
ATOM 2964 C CA . THR A 1 390 ? 25.244 35.475 -9.148 1.00 52.91 390 THR A CA 1
ATOM 2965 C C . THR A 1 390 ? 26.173 35.039 -8.020 1.00 52.91 390 THR A C 1
ATOM 2967 O O . THR A 1 390 ? 25.729 34.670 -6.940 1.00 52.91 390 THR A O 1
ATOM 2970 N N . SER A 1 391 ? 27.480 35.047 -8.283 1.00 43.03 391 SER A N 1
ATOM 2971 C CA . SER A 1 391 ? 28.522 34.609 -7.352 1.00 43.03 391 SER A CA 1
ATOM 2972 C C . SER A 1 391 ? 28.446 35.320 -5.992 1.00 43.03 391 SER A C 1
ATOM 2974 O O . SER A 1 391 ? 28.985 36.415 -5.825 1.00 43.03 391 SER A O 1
ATOM 2976 N N . ILE A 1 392 ? 27.829 34.679 -5.003 1.00 48.06 392 ILE A N 1
ATOM 2977 C CA . ILE A 1 392 ? 28.104 34.911 -3.586 1.00 48.06 392 ILE A CA 1
ATOM 2978 C C . ILE A 1 392 ? 28.249 33.529 -2.949 1.00 48.06 392 ILE A C 1
ATOM 2980 O O . ILE A 1 392 ? 27.321 32.729 -2.889 1.00 48.06 392 ILE A O 1
ATOM 2984 N N . THR A 1 393 ? 29.483 33.232 -2.571 1.00 46.41 393 THR A N 1
ATOM 2985 C CA . THR A 1 393 ? 29.960 32.003 -1.943 1.00 46.41 393 THR A CA 1
ATOM 2986 C C . THR A 1 393 ? 29.342 31.813 -0.557 1.00 46.41 393 THR A C 1
ATOM 2988 O O . THR A 1 393 ? 29.823 32.456 0.364 1.00 46.41 393 THR A O 1
ATOM 2991 N N . GLU A 1 394 ? 28.314 30.959 -0.422 1.00 50.97 394 GLU A N 1
ATOM 2992 C CA . GLU A 1 394 ? 28.003 30.125 0.772 1.00 50.97 394 GLU A CA 1
ATOM 2993 C C . GLU A 1 394 ? 26.672 29.326 0.606 1.00 50.97 394 GLU A C 1
ATOM 2995 O O . GLU A 1 394 ? 25.621 29.805 1.025 1.00 50.97 394 GLU A O 1
ATOM 3000 N N . PRO A 1 395 ? 26.652 28.105 0.012 1.00 48.50 395 PRO A N 1
ATOM 3001 C CA . PRO A 1 395 ? 25.408 27.320 -0.131 1.00 48.50 395 PRO A CA 1
ATOM 3002 C C . PRO A 1 395 ? 25.311 26.021 0.704 1.00 48.50 395 PRO A C 1
ATOM 3004 O O . PRO A 1 395 ? 24.266 25.372 0.704 1.00 48.50 395 PRO A O 1
ATOM 3007 N N . ALA A 1 396 ? 26.345 25.602 1.442 1.00 43.56 396 ALA A N 1
ATOM 3008 C CA . ALA A 1 396 ? 26.376 24.247 2.021 1.00 43.56 396 ALA A CA 1
ATOM 3009 C C . ALA A 1 396 ? 25.397 24.005 3.198 1.00 43.56 396 ALA A C 1
ATOM 3011 O O . ALA A 1 396 ? 24.969 22.867 3.412 1.00 43.56 396 ALA A O 1
ATOM 3012 N N . ASP A 1 397 ? 24.983 25.045 3.927 1.00 39.66 397 ASP A N 1
ATOM 3013 C CA . ASP A 1 397 ? 24.193 24.878 5.159 1.00 39.66 397 ASP A CA 1
ATOM 3014 C C . ASP A 1 397 ? 22.668 24.837 4.934 1.00 39.66 397 ASP A C 1
ATOM 3016 O O . ASP A 1 397 ? 21.930 24.247 5.732 1.00 39.66 397 ASP A O 1
ATOM 3020 N N . MET A 1 398 ? 22.165 25.375 3.817 1.00 37.19 398 MET A N 1
ATOM 3021 C CA . MET A 1 398 ? 20.717 25.477 3.574 1.00 37.19 398 MET A CA 1
ATOM 3022 C C . MET A 1 398 ? 20.083 24.131 3.174 1.00 37.19 398 MET A C 1
ATOM 3024 O O . MET A 1 398 ? 18.976 23.798 3.607 1.00 37.19 398 MET A O 1
ATOM 3028 N N . VAL A 1 399 ? 20.804 23.307 2.406 1.00 38.59 399 VAL A N 1
ATOM 3029 C CA . VAL A 1 399 ? 20.303 22.020 1.881 1.00 38.59 399 VAL A CA 1
ATOM 3030 C C . VAL A 1 399 ? 20.234 20.939 2.971 1.00 38.59 399 VAL A C 1
ATOM 3032 O O . VAL A 1 399 ? 19.301 20.130 2.992 1.00 38.59 399 VAL A O 1
ATOM 3035 N N . CYS A 1 400 ? 21.165 20.950 3.932 1.00 33.88 400 CYS A N 1
ATOM 3036 C CA . CYS A 1 400 ? 21.106 20.076 5.110 1.00 33.88 400 CYS A CA 1
ATOM 3037 C C . CYS A 1 400 ? 19.986 20.478 6.082 1.00 33.88 400 CYS A C 1
ATOM 3039 O O . CYS A 1 400 ? 19.385 19.601 6.708 1.00 33.88 400 CYS A O 1
ATOM 3041 N N . SER A 1 401 ? 19.659 21.773 6.169 1.00 33.09 401 SER A N 1
ATOM 3042 C CA . SER A 1 401 ? 18.552 22.251 7.001 1.00 33.09 401 SER A CA 1
ATOM 3043 C C . SER A 1 401 ? 17.203 21.770 6.454 1.00 33.09 401 SER A C 1
ATOM 3045 O O . SER A 1 401 ? 16.502 21.048 7.160 1.00 33.09 401 SER A O 1
ATOM 3047 N N . LEU A 1 402 ? 16.907 21.982 5.163 1.00 35.09 402 LEU A N 1
ATOM 3048 C CA . LEU A 1 402 ? 15.637 21.578 4.523 1.00 35.09 402 LEU A CA 1
ATOM 3049 C C . LEU A 1 402 ? 15.340 20.068 4.576 1.00 35.09 402 LEU A C 1
ATOM 3051 O O . LEU A 1 402 ? 14.179 19.659 4.697 1.00 35.09 402 LEU A O 1
ATOM 3055 N N . ARG A 1 403 ? 16.377 19.220 4.537 1.00 35.66 403 ARG A N 1
ATOM 3056 C CA . ARG A 1 403 ? 16.224 17.761 4.675 1.00 35.66 403 ARG A CA 1
ATOM 3057 C C . ARG A 1 403 ? 15.823 17.343 6.096 1.00 35.66 403 ARG A C 1
ATOM 3059 O O . ARG A 1 403 ? 15.114 16.352 6.251 1.00 35.66 403 ARG A O 1
ATOM 3066 N N . ASN A 1 404 ? 16.215 18.118 7.111 1.00 35.50 404 ASN A N 1
ATOM 3067 C CA . ASN A 1 404 ? 15.778 17.955 8.501 1.00 35.50 404 ASN A CA 1
ATOM 3068 C C . ASN A 1 404 ? 14.442 18.673 8.795 1.00 35.50 404 ASN A C 1
ATOM 3070 O O . ASN A 1 404 ? 13.669 18.192 9.630 1.00 35.50 404 ASN A O 1
ATOM 3074 N N . THR A 1 405 ? 14.106 19.749 8.069 1.00 36.47 405 THR A N 1
ATOM 3075 C CA . THR A 1 405 ? 12.837 20.502 8.201 1.00 36.47 405 THR A CA 1
ATOM 3076 C C . THR A 1 405 ? 11.605 19.720 7.729 1.00 36.47 405 THR A C 1
ATOM 3078 O O . THR A 1 405 ? 10.478 20.113 8.016 1.00 36.47 405 THR A O 1
ATOM 3081 N N . THR A 1 406 ? 11.769 18.560 7.075 1.00 40.34 406 THR A N 1
ATOM 3082 C CA . THR A 1 406 ? 10.632 17.656 6.776 1.00 40.34 406 THR A CA 1
ATOM 3083 C C . THR A 1 406 ? 10.126 16.915 8.027 1.00 40.34 406 THR A C 1
ATOM 3085 O O . THR A 1 406 ? 9.179 16.132 7.964 1.00 40.34 406 THR A O 1
ATOM 3088 N N . THR A 1 407 ? 10.708 17.183 9.199 1.00 39.31 407 THR A N 1
ATOM 3089 C CA . THR A 1 407 ? 10.083 16.854 10.480 1.00 39.31 407 THR A CA 1
ATOM 3090 C C . THR A 1 407 ? 9.063 17.943 10.804 1.00 39.31 407 THR A C 1
ATOM 3092 O O . THR A 1 407 ? 9.370 18.895 11.517 1.00 39.31 407 THR A O 1
ATOM 3095 N N . ILE A 1 408 ? 7.838 17.823 10.280 1.00 41.91 408 ILE A N 1
ATOM 3096 C CA . ILE A 1 408 ? 6.713 18.644 10.749 1.00 41.91 408 ILE A CA 1
ATOM 3097 C C . ILE A 1 408 ? 6.533 18.336 12.242 1.00 41.91 408 ILE A C 1
ATOM 3099 O O . ILE A 1 408 ? 5.968 17.306 12.616 1.00 41.91 408 ILE A O 1
ATOM 3103 N N . ARG A 1 409 ? 7.056 19.205 13.113 1.00 39.75 409 ARG A N 1
ATOM 3104 C CA . ARG A 1 409 ? 6.798 19.144 14.551 1.00 39.75 409 ARG A CA 1
ATOM 3105 C C . ARG A 1 409 ? 5.386 19.663 14.777 1.00 39.75 409 ARG A C 1
ATOM 3107 O O . ARG A 1 409 ? 5.152 20.865 14.844 1.00 39.75 409 ARG A O 1
ATOM 3114 N N . PHE A 1 410 ? 4.443 18.741 14.923 1.00 41.44 410 PHE A N 1
ATOM 3115 C CA . PHE A 1 410 ? 3.156 19.049 15.532 1.00 41.44 410 PHE A CA 1
ATOM 3116 C C . PHE A 1 410 ? 3.392 19.312 17.025 1.00 41.44 410 PHE A C 1
ATOM 3118 O O . PHE A 1 410 ? 3.374 18.389 17.837 1.00 41.44 410 PHE A O 1
ATOM 3125 N N . MET A 1 411 ? 3.671 20.563 17.395 1.00 40.41 411 MET A N 1
ATOM 3126 C CA . MET A 1 411 ? 3.591 20.983 18.791 1.00 40.41 411 MET A CA 1
ATOM 3127 C C . MET A 1 411 ? 2.142 21.344 19.093 1.00 40.41 411 MET A C 1
ATOM 3129 O O . MET A 1 411 ? 1.655 22.414 18.740 1.00 40.41 411 MET A O 1
ATOM 3133 N N . LEU A 1 412 ? 1.449 20.419 19.751 1.00 43.66 412 LEU A N 1
ATOM 3134 C CA . LEU A 1 412 ? 0.165 20.692 20.376 1.00 43.66 412 LEU A CA 1
ATOM 3135 C C . LEU A 1 412 ? 0.444 21.491 21.654 1.00 43.66 412 LEU A C 1
ATOM 3137 O O . LEU A 1 412 ? 0.867 20.937 22.669 1.00 43.66 412 LEU A O 1
ATOM 3141 N N . LEU A 1 413 ? 0.290 22.814 21.573 1.00 41.16 413 LEU A N 1
ATOM 3142 C CA . LEU A 1 413 ? 0.408 23.691 22.732 1.00 41.16 413 LEU A CA 1
ATOM 3143 C C . LEU A 1 413 ? -0.806 23.453 23.631 1.00 41.16 413 LEU A C 1
ATOM 3145 O O . LEU A 1 413 ? -1.924 23.850 23.314 1.00 41.16 413 LEU A O 1
ATOM 3149 N N . ARG A 1 414 ? -0.581 22.767 24.754 1.00 40.69 414 ARG A N 1
ATOM 3150 C CA . ARG A 1 414 ? -1.579 22.618 25.811 1.00 40.69 414 ARG A CA 1
ATOM 3151 C C . ARG A 1 414 ? -1.694 23.953 26.542 1.00 40.69 414 ARG A C 1
ATOM 3153 O O . ARG A 1 414 ? -0.865 24.253 27.398 1.00 40.69 414 ARG A O 1
ATOM 3160 N N . THR A 1 415 ? -2.702 24.751 26.209 1.00 43.50 415 THR A N 1
ATOM 3161 C CA . THR A 1 415 ? -3.169 25.806 27.110 1.00 43.50 415 THR A CA 1
ATOM 3162 C C . THR A 1 415 ? -3.769 25.135 28.351 1.00 43.50 415 THR A C 1
ATOM 3164 O O . THR A 1 415 ? -4.370 24.062 28.271 1.00 43.50 415 THR A O 1
ATOM 3167 N N . GLU A 1 416 ? -3.483 25.681 29.533 1.00 38.59 416 GLU A N 1
ATOM 3168 C CA . GLU A 1 416 ? -3.914 25.122 30.820 1.00 38.59 416 GLU A CA 1
ATOM 3169 C C . GLU A 1 416 ? -5.429 24.847 30.866 1.00 38.59 416 GLU A C 1
ATOM 3171 O O . GLU A 1 416 ? -6.196 25.542 30.197 1.00 38.59 416 GLU A O 1
ATOM 3176 N N . PRO A 1 417 ? -5.891 23.852 31.652 1.00 41.03 417 PRO A N 1
ATOM 3177 C CA . PRO A 1 417 ? -7.288 23.436 31.653 1.00 41.03 417 PRO A CA 1
ATOM 3178 C C . PRO A 1 417 ? -8.181 24.529 32.256 1.00 41.03 417 PRO A C 1
ATOM 3180 O O . PRO A 1 417 ? -8.420 24.567 33.462 1.00 41.03 417 PRO A O 1
ATOM 3183 N N . LYS A 1 418 ? -8.713 25.411 31.408 1.00 39.25 418 LYS A N 1
ATOM 3184 C CA . LYS A 1 418 ? -9.919 26.184 31.711 1.00 39.25 418 LYS A CA 1
ATOM 3185 C C . LYS A 1 418 ? -11.138 25.402 31.229 1.00 39.25 418 LYS A C 1
ATOM 3187 O O . LYS A 1 418 ? -11.103 24.742 30.199 1.00 39.25 418 LYS A O 1
ATOM 3192 N N . ILE A 1 419 ? -12.208 25.458 32.020 1.00 45.75 419 ILE A N 1
ATOM 3193 C CA . ILE A 1 419 ? -13.435 24.635 31.955 1.00 45.75 419 ILE A CA 1
ATOM 3194 C C . ILE A 1 419 ? -14.335 25.003 30.747 1.00 45.75 419 ILE A C 1
ATOM 3196 O O . ILE A 1 419 ? -15.540 24.783 30.745 1.00 45.75 419 ILE A O 1
ATOM 3200 N N . THR A 1 420 ? -13.771 25.565 29.684 1.00 40.47 420 THR A N 1
ATOM 3201 C CA . THR A 1 420 ? -14.506 25.982 28.487 1.00 40.47 420 THR A CA 1
ATOM 3202 C C . THR A 1 420 ? -13.965 25.245 27.265 1.00 40.47 420 THR A C 1
ATOM 3204 O O . THR A 1 420 ? -12.746 25.126 27.139 1.00 40.47 420 THR A O 1
ATOM 3207 N N . PRO A 1 421 ? -14.828 24.734 26.366 1.00 42.03 421 PRO A N 1
ATOM 3208 C CA . PRO A 1 421 ? -14.388 24.113 25.123 1.00 42.03 421 PRO A CA 1
ATOM 3209 C C . PRO A 1 421 ? -13.824 25.201 24.202 1.00 42.03 421 PRO A C 1
ATOM 3211 O O . PRO A 1 421 ? -14.556 25.815 23.433 1.00 42.03 421 PRO A O 1
ATOM 3214 N N . GLU A 1 422 ? -12.532 25.497 24.325 1.00 43.25 422 GLU A N 1
ATOM 3215 C CA . GLU A 1 422 ? -11.830 26.343 23.360 1.00 43.25 422 GLU A CA 1
ATOM 3216 C C . GLU A 1 422 ? -11.426 25.523 22.122 1.00 43.25 422 GLU A C 1
ATOM 3218 O O . GLU A 1 422 ? -11.118 24.329 22.242 1.00 43.25 422 GLU A O 1
ATOM 3223 N N . PRO A 1 423 ? -11.423 26.138 20.925 1.00 47.25 423 PRO A N 1
ATOM 3224 C CA . PRO A 1 423 ? -11.002 25.474 19.701 1.00 47.25 423 PRO A CA 1
ATOM 3225 C C . PRO A 1 423 ? -9.527 25.059 19.789 1.00 47.25 423 PRO A C 1
ATOM 3227 O O . PRO A 1 423 ? -8.646 25.841 20.145 1.00 47.25 423 PRO A O 1
ATOM 3230 N N . LEU A 1 424 ? -9.256 23.801 19.436 1.00 44.12 424 LEU A N 1
ATOM 3231 C CA . LEU A 1 424 ? -7.907 23.252 19.309 1.00 44.12 424 LEU A CA 1
ATOM 3232 C C . LEU A 1 424 ? -7.133 24.019 18.226 1.00 44.12 424 LEU A C 1
ATOM 3234 O O . LEU A 1 424 ? -7.357 23.824 17.033 1.00 44.12 424 LEU A O 1
ATOM 3238 N N . CYS A 1 425 ? -6.203 24.880 18.642 1.00 41.12 425 CYS A N 1
ATOM 3239 C CA . CYS A 1 425 ? -5.331 25.608 17.727 1.00 41.12 425 CYS A CA 1
ATOM 3240 C C . CYS A 1 425 ? -4.116 24.742 17.359 1.00 41.12 425 CYS A C 1
ATOM 3242 O O . CYS A 1 425 ? -3.299 24.386 18.212 1.00 41.12 425 CYS A O 1
ATOM 3244 N N . PHE A 1 426 ? -3.997 24.379 16.080 1.00 42.75 426 PHE A N 1
ATOM 3245 C CA . PHE A 1 426 ? -2.837 23.659 15.558 1.00 42.75 426 PHE A CA 1
ATOM 3246 C C . PHE A 1 426 ? -1.811 24.664 15.039 1.00 42.75 426 PHE A C 1
ATOM 3248 O O . PHE A 1 426 ? -2.029 25.308 14.015 1.00 42.75 426 PHE A O 1
ATOM 3255 N N . VAL A 1 427 ? -0.666 24.770 15.712 1.00 41.34 427 VAL A N 1
ATOM 3256 C CA . VAL A 1 427 ? 0.460 25.563 15.211 1.00 41.34 427 VAL A CA 1
ATOM 3257 C C . VAL A 1 427 ? 1.419 24.630 14.478 1.00 41.34 427 VAL A C 1
ATOM 3259 O O . VAL A 1 427 ? 2.087 23.793 15.085 1.00 41.34 427 VAL A O 1
ATOM 3262 N N . ILE A 1 428 ? 1.487 24.769 13.155 1.00 43.12 428 ILE A N 1
ATOM 3263 C CA . ILE A 1 428 ? 2.548 24.165 12.347 1.00 43.12 428 ILE A CA 1
ATOM 3264 C C . ILE A 1 428 ? 3.744 25.115 12.427 1.00 43.12 428 ILE A C 1
ATOM 3266 O O . ILE A 1 428 ? 3.755 26.158 11.775 1.00 43.12 428 ILE A O 1
ATOM 3270 N N . ILE A 1 429 ? 4.728 24.787 13.265 1.00 42.22 429 ILE A N 1
ATOM 3271 C CA . ILE A 1 429 ? 5.963 25.569 13.372 1.00 42.22 429 ILE A CA 1
ATOM 3272 C C . ILE A 1 429 ? 6.956 25.025 12.345 1.00 42.22 429 ILE A C 1
ATOM 3274 O O . ILE A 1 429 ? 7.420 23.890 12.461 1.00 42.22 429 ILE A O 1
ATOM 3278 N N . PHE A 1 430 ? 7.290 25.844 11.350 1.00 37.62 430 PHE A N 1
ATOM 3279 C CA . PHE A 1 430 ? 8.488 25.645 10.541 1.00 37.62 430 PHE A CA 1
ATOM 3280 C C . PHE A 1 430 ? 9.659 26.226 11.332 1.00 37.62 430 PHE A C 1
ATOM 3282 O O . PHE A 1 430 ? 9.792 27.442 11.444 1.00 37.62 430 PHE A O 1
ATOM 3289 N N . ASP A 1 431 ? 10.443 25.357 11.967 1.00 35.47 431 ASP A N 1
ATOM 3290 C CA . ASP A 1 431 ? 11.624 25.770 12.722 1.00 35.47 431 ASP A CA 1
ATOM 3291 C C . ASP A 1 431 ? 12.773 25.998 11.732 1.00 35.47 431 ASP A C 1
ATOM 3293 O O . ASP A 1 431 ? 13.418 25.058 11.264 1.00 35.47 431 ASP A O 1
ATOM 3297 N N . GLU A 1 432 ? 12.967 27.253 11.335 1.00 37.31 432 GLU A N 1
ATOM 3298 C CA . GLU A 1 432 ? 14.145 27.681 10.593 1.00 37.31 432 GLU A CA 1
ATOM 3299 C C . GLU A 1 432 ? 15.267 27.890 11.613 1.00 37.31 432 GLU A C 1
ATOM 3301 O O . GLU A 1 432 ? 15.263 28.857 12.380 1.00 37.31 432 GLU A O 1
ATOM 3306 N N . THR A 1 433 ? 16.220 26.955 11.668 1.00 37.22 433 THR A N 1
ATOM 3307 C CA . THR A 1 433 ? 17.392 27.069 12.541 1.00 37.22 433 THR A CA 1
ATOM 3308 C C . THR A 1 433 ? 18.219 28.280 12.119 1.00 37.22 433 THR A C 1
ATOM 3310 O O . THR A 1 433 ? 19.090 28.186 11.255 1.00 37.22 433 THR A O 1
ATOM 3313 N N . ARG A 1 434 ? 17.943 29.434 12.728 1.00 37.25 434 ARG A N 1
ATOM 3314 C CA . ARG A 1 434 ? 18.727 30.656 12.556 1.00 37.25 434 ARG A CA 1
ATOM 3315 C C . ARG A 1 434 ? 20.108 30.458 13.180 1.00 37.25 434 ARG A C 1
ATOM 3317 O O . ARG A 1 434 ? 20.243 30.425 14.405 1.00 37.25 434 ARG A O 1
ATOM 3324 N N . SER A 1 435 ? 21.131 30.374 12.331 1.00 34.69 435 SER A N 1
ATOM 3325 C CA . SER A 1 435 ? 22.494 30.734 12.722 1.00 34.69 435 SER A CA 1
ATOM 3326 C C . SER A 1 435 ? 22.473 32.174 13.244 1.00 34.69 435 SER A C 1
ATOM 3328 O O . SER A 1 435 ? 21.818 33.052 12.676 1.00 34.69 435 SER A O 1
ATOM 3330 N N . LYS A 1 436 ? 23.101 32.393 14.400 1.00 44.75 436 LYS A N 1
ATOM 3331 C CA . LYS A 1 436 ? 23.150 33.689 15.073 1.00 44.75 436 LYS A CA 1
ATOM 3332 C C . LYS A 1 436 ? 24.017 34.646 14.263 1.00 44.75 436 LYS A C 1
ATOM 3334 O O . LYS A 1 436 ? 25.220 34.663 14.466 1.00 44.75 436 LYS A O 1
ATOM 3339 N N . GLU A 1 437 ? 23.400 35.519 13.479 1.00 36.78 437 GLU A N 1
ATOM 3340 C CA . GLU A 1 437 ? 23.952 36.852 13.255 1.00 36.78 437 GLU A CA 1
ATOM 3341 C C . GLU A 1 437 ? 22.854 37.878 12.964 1.00 36.78 437 GLU A C 1
ATOM 3343 O O . GLU A 1 437 ? 21.790 37.593 12.416 1.00 36.78 437 GLU A O 1
ATOM 3348 N N . SER A 1 438 ? 23.072 39.071 13.499 1.00 36.84 438 SER A N 1
ATOM 3349 C CA . SER A 1 438 ? 22.104 40.146 13.653 1.00 36.84 438 SER A CA 1
ATOM 3350 C C . SER A 1 438 ? 21.659 40.758 12.328 1.00 36.84 438 SER A C 1
ATOM 3352 O O . SER A 1 438 ? 22.496 41.189 11.544 1.00 36.84 438 SER A O 1
ATOM 3354 N N . SER A 1 439 ? 20.357 40.969 12.151 1.00 33.31 439 SER A N 1
ATOM 3355 C CA . SER A 1 439 ? 19.729 42.304 12.086 1.00 33.31 439 SER A CA 1
ATOM 3356 C C . SER A 1 439 ? 18.299 42.211 11.541 1.00 33.31 439 SER A C 1
ATOM 3358 O O . SER A 1 439 ? 17.881 41.231 10.931 1.00 33.31 439 SER A O 1
ATOM 3360 N N . SER A 1 440 ? 17.504 43.210 11.905 1.00 38.62 440 SER A N 1
ATOM 3361 C CA . SER A 1 440 ? 16.070 43.331 11.676 1.00 38.62 440 SER A CA 1
ATOM 3362 C C . SER A 1 440 ? 15.652 43.160 10.213 1.00 38.62 440 SER A C 1
ATOM 3364 O O . SER A 1 440 ? 16.123 43.910 9.367 1.00 38.62 440 SER A O 1
ATOM 3366 N N . LEU A 1 441 ? 14.654 42.315 9.954 1.00 31.25 441 LEU A N 1
ATOM 3367 C CA . LEU A 1 441 ? 13.502 42.664 9.118 1.00 31.25 441 LEU A CA 1
ATOM 3368 C C . LEU A 1 441 ? 12.385 41.641 9.370 1.00 31.25 441 LEU A C 1
ATOM 3370 O O . LEU A 1 441 ? 12.634 40.438 9.438 1.00 31.25 441 LEU A O 1
ATOM 3374 N N . GLY A 1 442 ? 11.173 42.142 9.596 1.00 40.00 442 GLY A N 1
ATOM 3375 C CA . GLY A 1 442 ? 10.004 41.338 9.929 1.00 40.00 442 GLY A CA 1
ATOM 3376 C C . GLY A 1 442 ? 9.484 40.547 8.734 1.00 40.00 442 GLY A C 1
ATOM 3377 O O . GLY A 1 442 ? 9.320 41.099 7.651 1.00 40.00 442 GLY A O 1
ATOM 3378 N N . PHE A 1 443 ? 9.174 39.274 8.965 1.00 29.08 443 PHE A N 1
ATOM 3379 C CA . PHE A 1 443 ? 8.304 38.480 8.104 1.00 29.08 443 PHE A CA 1
ATOM 3380 C C . PHE A 1 443 ? 7.604 37.415 8.958 1.00 29.08 443 PHE A C 1
ATOM 3382 O O . PHE A 1 443 ? 8.062 36.287 9.101 1.00 29.08 443 PHE A O 1
ATOM 3389 N N . THR A 1 444 ? 6.485 37.801 9.570 1.00 34.34 444 THR A N 1
ATOM 3390 C CA . THR A 1 444 ? 5.553 36.875 10.225 1.00 34.34 444 THR A CA 1
ATOM 3391 C C . THR A 1 444 ? 4.145 37.440 10.113 1.00 34.34 444 THR A C 1
ATOM 3393 O O . THR A 1 444 ? 3.763 38.288 10.905 1.00 34.34 444 THR A O 1
ATOM 3396 N N . MET A 1 445 ? 3.389 36.994 9.107 1.00 30.30 445 MET A N 1
ATOM 3397 C CA . MET A 1 445 ? 1.944 36.724 9.179 1.00 30.30 445 MET A CA 1
ATOM 3398 C C . MET A 1 445 ? 1.483 36.279 7.785 1.00 30.30 445 MET A C 1
ATOM 3400 O O . MET A 1 445 ? 1.426 37.086 6.865 1.00 30.30 445 MET A O 1
ATOM 3404 N N . GLY A 1 446 ? 1.172 34.996 7.603 1.00 29.69 446 GLY A N 1
ATOM 3405 C CA . GLY A 1 446 ? 0.657 34.524 6.312 1.00 29.69 446 GLY A CA 1
ATOM 3406 C C . GLY A 1 446 ? -0.118 33.210 6.328 1.00 29.69 446 GLY A C 1
ATOM 3407 O O . GLY A 1 446 ? -0.896 32.980 5.414 1.00 29.69 446 GLY A O 1
ATOM 3408 N N . TYR A 1 447 ? 0.025 32.366 7.355 1.00 31.55 447 TYR A N 1
ATOM 3409 C CA . TYR A 1 447 ? -0.582 31.024 7.337 1.00 31.55 447 TYR A CA 1
ATOM 3410 C C . TYR A 1 447 ? -1.397 30.662 8.588 1.00 31.55 447 TYR A C 1
ATOM 3412 O O . TYR A 1 447 ? -1.743 29.500 8.773 1.00 31.55 447 TYR A O 1
ATOM 3420 N N . LEU A 1 448 ? -1.753 31.641 9.429 1.00 31.25 448 LEU A N 1
ATOM 3421 C CA . LEU A 1 448 ? -2.522 31.393 10.658 1.00 31.25 448 LEU A CA 1
ATOM 3422 C C . LEU A 1 448 ? -4.054 31.364 10.451 1.00 31.25 448 LEU A C 1
ATOM 3424 O O . LEU A 1 448 ? -4.773 30.899 11.322 1.00 31.25 448 LEU A O 1
ATOM 3428 N N . THR A 1 449 ? -4.576 31.814 9.307 1.00 33.06 449 THR A N 1
ATOM 3429 C CA . THR A 1 449 ? -6.017 32.097 9.138 1.00 33.06 449 THR A CA 1
ATOM 3430 C C . THR A 1 449 ? -6.860 30.986 8.503 1.00 33.06 449 THR A C 1
ATOM 3432 O O . THR A 1 449 ? -8.061 31.170 8.345 1.00 33.06 449 THR A O 1
ATOM 3435 N N . MET A 1 450 ? -6.299 29.822 8.149 1.00 30.22 450 MET A N 1
ATOM 3436 C CA . MET A 1 450 ? -7.100 28.744 7.529 1.00 30.22 450 MET A CA 1
ATOM 3437 C C . MET A 1 450 ? -7.711 27.740 8.518 1.00 30.22 450 MET A C 1
ATOM 3439 O O . MET A 1 450 ? -8.546 26.938 8.111 1.00 30.22 450 MET A O 1
ATOM 3443 N N . LEU A 1 451 ? -7.326 27.776 9.799 1.00 33.75 451 LEU A N 1
ATOM 3444 C CA . LEU A 1 451 ? -7.805 26.823 10.812 1.00 33.75 451 LEU A CA 1
ATOM 3445 C C . LEU A 1 451 ? -8.940 27.362 11.698 1.00 33.75 451 LEU A C 1
ATOM 3447 O O . LEU A 1 451 ? -9.654 26.561 12.290 1.00 33.75 451 LEU A O 1
ATOM 3451 N N . GLU A 1 452 ? -9.175 28.677 11.736 1.00 31.06 452 GLU A N 1
ATOM 3452 C CA . GLU A 1 452 ? -10.303 29.262 12.486 1.00 31.06 452 GLU A CA 1
ATOM 3453 C C . GLU A 1 452 ? -11.656 29.121 11.766 1.00 31.06 452 GLU A C 1
ATOM 3455 O O . GLU A 1 452 ? -12.699 29.215 12.400 1.00 31.06 452 GLU A O 1
ATOM 3460 N N . MET A 1 453 ? -11.675 28.837 10.460 1.00 29.80 453 MET A N 1
ATOM 3461 C CA . MET A 1 453 ? -12.916 28.831 9.667 1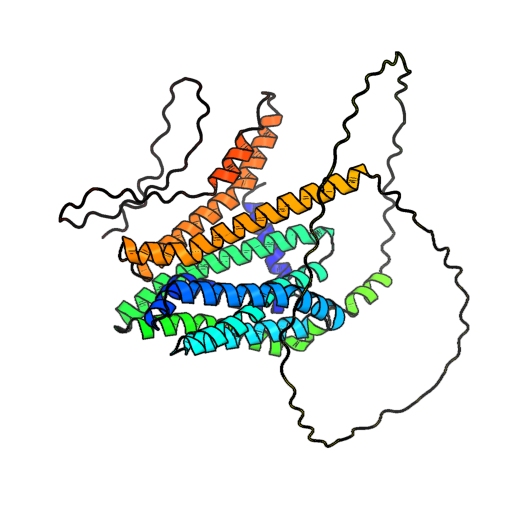.00 29.80 453 MET A CA 1
ATOM 3462 C C . MET A 1 453 ? -13.702 27.506 9.668 1.00 29.80 453 MET A C 1
ATOM 3464 O O . MET A 1 453 ? -14.704 27.409 8.967 1.00 29.80 453 MET A O 1
ATOM 3468 N N . TRP A 1 454 ? -13.253 26.475 10.391 1.00 33.50 454 TRP A N 1
ATOM 3469 C CA . TRP A 1 454 ? -13.840 25.120 10.337 1.00 33.50 454 TRP A CA 1
ATOM 3470 C C . TRP A 1 454 ? -14.242 24.550 11.707 1.00 33.50 454 TRP A C 1
ATOM 3472 O O . TRP A 1 454 ? -14.513 23.356 11.820 1.00 33.50 454 TRP A O 1
ATOM 3482 N N . ALA A 1 455 ? -14.273 25.388 12.745 1.00 30.52 455 ALA A N 1
ATOM 3483 C CA . ALA A 1 455 ? -14.637 25.000 14.109 1.00 30.52 455 ALA A CA 1
ATOM 3484 C C . ALA A 1 455 ? -16.071 25.412 14.519 1.00 30.52 455 ALA A C 1
ATOM 3486 O O . ALA A 1 455 ? -16.332 25.545 15.713 1.00 30.52 455 ALA A O 1
ATOM 3487 N N . GLU A 1 456 ? -16.986 25.580 13.554 1.00 32.28 456 GLU A N 1
ATOM 3488 C CA . GLU A 1 456 ? -18.440 25.690 13.791 1.00 32.28 456 GLU A CA 1
ATOM 3489 C C . GLU A 1 456 ? -19.200 24.467 13.269 1.00 32.28 456 GLU A C 1
ATOM 3491 O O . GLU A 1 456 ? -18.976 24.078 12.096 1.00 32.28 456 GLU A O 1
#

pLDDT: mean 72.31, std 26.41, range [23.36, 98.5]

Sequence (456 aa):
MTTKSILQTQQHTLHLFLNNPSTRTPTIVLYVASFGGALHAAVTTFFYLSIGASTLEIGRLGFIMSVGALMGSPMSGWALDKYGPWIPISVTAVCCAVGCLWRGVATSITALRVSAILLGIGINLWTVVLGQLVKSFPSNMRSEVLAGFSVQMTVLQLCGKGIFPIIEYILHSIIKIEEELSRYRIHMGLCTFFCFYGVVALLMDRKNVGYSGETLMSQNEQHEQPRVKYGQKESIDDDDWEDDTLPTAATAKSQAEGADATTTTSTASASRNNTNEDSPISSLSSFVNEPEDASMIRPATTTVIKQENTLTPHNKRTHLITTITLTIALLIQSICTTFLTVLWPLLSKDLFSLSAHTFGIITFISSIVSTGAVASFPIVEGLEKVGEATSITEPADMVCSLRNTTTIRFMLLRTEPKITPEPLCFVIIFDETRSKESSSLGFTMGYLTMLEMWAE

Secondary structure (DSSP, 8-state):
--HHHHHHHHHHHHHHHHH-HHHHHHHHHHHHHHHHHHHTHHHHHHHHHHTT--HHHHHHHHHHHHHHHHHHHHHHHHHHHHH-SHHHHHHHHHHHHHHHHHHHT--SHHHHHHHHHHHHHHHTHHHHHHHHHHHHS-TTTHHHHHHHHHHHHHHHHHHHHHHHHHHHHIIIIIS----HHHHHHHHHHHHHHHHHHHHHHHHHTHHHHHTTTTHHHHHHTT------------------------------------------------------------------------------------------HHHHHHHHHHHHHHHHHHHHHHHHHHIIIIIHHHHHHHHH---HHHHHHHHHHHHHHHHHHHHHHHHHHHHHHHHTTS-----HHHHHHHHHHTS-EEE-------SS------EEE------S---------SSSTTSGGG--

InterPro domains:
  IPR036259 MFS transporter superfamily [G3DSA:1.20.1250.20] (25-392)
  IPR036259 MFS transporter superfamily [SSF103473] (32-374)

Organism: NCBI:txid267567